Protein 3TIF (pdb70)

InterPro domains:
  IPR003439 ABC transporter-like, ATP-binding domain [PF00005] (21-173)
  IPR003439 ABC transporter-like, ATP-binding domain [PS50893] (2-235)
  IPR003593 AAA+ ATPase domain [SM00382] (30-222)
  IPR015854 ABC transporter, lipoprotein release, LolD-like [PTHR24220] (1-227)
  IPR017871 ABC transporter-like, conserved site [PS00211] (146-160)
  IPR017911 MacB-like, ATP-binding domain [cd03255] (2-223)
  IPR027417 P-loop containing nucleoside triphosphate hydrolase [G3DSA:3.40.50.300] (1-234)
  IPR027417 P-loop containing nucleoside triphosphate hydrolase [SSF52540] (1-228)

Organism: Methanocaldococcus jannaschii (strain ATCC 43067 / DSM 2661 / JAL-1 / JCM 10045 / NBRC 100440) (NCBI:txid243232)

Secondary structure (DSSP, 8-state):
-EEEEEEEEEEEETTEEEEEEEEEEEEE-TT-EEEEE-STTSSHHHHHHHHTTSS--SEEEEEETTEE-TT--HHHHHHHHHHHEEEE-TT----TTS-HHHHHHHHHHT-SSS---HHHHHHHHHHHHHHTT--GGGTT--GGGS-HHHHHHHHHHHHHTT--SEEEEESTTTTS-HHHHHHHHHHHHHHHHHH--EEEEE-S-HHHHTTSSEEEEEETTEEEEEEE--/-EEEEEEEEEEEETTEEEEEEEEEEEEE-TT-EEEEE-STTSSHHHHHHHHTTSS--SEEEEEETTEE-TT--HHHHHHHHHHHEEEE-TT----TTS-HHHHHHHHHHHH--S---HHHHHHHHHHHHHHTT--GGGTT--GGGS-HHHHHHHHHHHHHTT--SEEEEESTTTTS-HHHHHHHHHHHHHHHHHH--EEEEE-S-HHHHTTSSEEEEEETTEEEEEEE-S--

Radius of gyration: 22.77 Å; Cα contacts (8 Å, |Δi|>4): 1014; chains: 2; bounding box: 63×59×58 Å

Solvent-accessible surface area: 21333 Å² total; per-residue (Å²): 40,4,70,0,94,60,0,7,26,34,98,110,34,72,170,70,86,40,103,18,0,75,78,2,86,4,81,2,119,125,22,11,1,0,0,0,20,10,57,19,40,3,9,14,36,20,0,0,45,2,0,1,9,78,43,99,25,82,101,22,51,2,57,0,35,145,62,93,7,24,125,32,83,101,118,85,9,34,104,15,64,76,38,47,17,3,20,3,50,24,57,3,86,20,73,88,149,53,20,0,23,72,0,0,17,56,25,5,99,74,16,142,147,41,114,51,57,22,136,93,48,103,130,56,0,60,68,0,4,158,50,0,65,6,83,127,165,22,5,112,20,74,12,121,80,12,38,8,3,14,30,0,10,0,0,3,0,35,8,3,1,12,83,1,48,0,1,0,0,5,12,1,15,24,1,8,22,88,166,23,6,69,114,0,2,83,19,4,77,101,10,7,95,124,85,39,12,0,0,0,0,0,4,31,67,73,85,7,0,153,30,0,40,27,1,0,30,1,100,105,2,82,48,97,112,87,75,179,57,174,41,0,94,2,107,58,0,10,28,29,106,131,50,61,169,104,90,56,102,19,0,76,72,3,96,9,62,0,107,128,23,14,1,0,0,0,22,10,65,21,42,4,8,12,40,19,0,0,43,2,0,0,2,71,43,75,20,82,105,21,55,2,61,0,52,144,67,78,4,28,96,33,92,114,81,78,9,34,122,16,57,97,56,35,12,2,21,2,52,22,56,2,86,25,66,90,149,46,20,0,14,72,1,0,10,63,28,10,64,110,62,84,232,51,108,25,56,44,140,54,87,110,135,85,1,35,107,10,1,164,63,0,65,6,78,110,143,22,4,82,7,72,12,124,84,15,40,9,3,13,33,0,9,0,0,4,0,32,4,12,9,11,107,0,49,0,2,0,1,5,13,1,17,24,1,7,20,87,158,22,6,76,114,0,2,80,18,5,80,103,15,8,96,122,91,40,17,1,0,0,0,0,4,31,64,65,97,9,0,153,38,1,37,16,2,0,30,0,105,112,2,80,51,94,108,87,56,85,65,106,73,218

B-factor: mean 44.87, std 12.08, range [24.34, 116.87]

Sequence (462 aa):
MVKLKNNVTKTYKMGEEIIYALKNVNLNIKEGEFVSIMGPSGSGKSTMLNIIGCLDKPTEGEVYIDNIKTNDLDDDELTKIRRDKIGFVFQQQFNLIPLLTALENVELPLIFKYRGAMSGEERRKRALECLKMAELEERFANHKPNQLSGGQQQRVAIARALANNPPIILADQPTWALDSKTGEKIMQLLKKLNEEDGKTVVVVTHDINVARFGERIIYLKDGEVEREEKLRMVKLKNVTKTYKMGEEIIYALKNVNLNIKEGEFVSIMGPSGSGKSTMLNIIGCLDKPTEGEVYIDNIKTNDLDDDELTKIRRDKIGFVFQQFNLIPLLTALENVELPLIFKYRGAMSGEERRKRALECLKMAELEERFANHKPNQLSGGQQQRVAIARALANNPPIILADQPTWALDSKTGEKIMQLLKKLNEEDGKTVVVVTHDINVARFGERIIYLKDGEVEREEKLRGF

CATH classification: 3.40.50.300

Foldseek 3Di:
DKWWAQFWAWDDDDNDIATLAGGETDDFDFLFAEEEEEDVSLNPVVVLCCRLLVDPTPDTWIAAPNRTPRPDDPVVSVLCNLAAFQEQDPQLPFDQPQALLRSLLVSLPPSVPDHDDPVRSSVLLVVLLVLLVADPVRRGPGPVRDDSLNSLSSSRSSSPRNVHQEYEYEASCVRDDPVSSVSNLVSVLCCSPVVRHRYYYYHHDVVSRLSGQKYFYGGSNYGPDMGGRD/DKWWAQFWAWDDDDPDIATLAGGATDDFDQLFAEEEEEDDSLNPVVVLCCRLLVDATPDTWMADPNRTRNPDDPVVSVLCNLAAFQEQDPQLPFDQVAALLRSQLPSLVVNDPDDDDPVVSSVLSLVLLVLLVADPVRRRHGLVRDDSLNSLSSSSSSSPNNVHLEYEYEASPPRHDPVSSVSNLVSVLCCSPVVRRYYYYYHNDVVSRLSGQKYFYGGSNYGPDIDGNDDD

Structure (mmCIF, N/CA/C/O backbone):
data_3TIF
#
_entry.id   3TIF
#
_cell.length_a   80.649
_cell.length_b   106.347
_cell.length_c   117.232
_cell.angle_alpha   90.00
_cell.angle_beta   90.00
_cell.angle_gamma   90.00
#
_symmetry.space_group_name_H-M   'C 2 2 21'
#
loop_
_entity.id
_entity.type
_entity.pdbx_description
1 polymer 'Uncharacterized ABC transporter ATP-binding protein MJ0796'
2 non-polymer "ADENOSINE-5'-DIPHOSPHATE"
3 non-polymer 'HYDROGENPHOSPHATE ION'
4 non-polymer 'ISOPROPYL ALCOHOL'
5 non-polymer 'SODIUM ION'
6 water water
#
loop_
_atom_site.group_PDB
_atom_site.id
_atom_site.type_symbol
_atom_site.label_atom_id
_atom_site.label_alt_id
_atom_site.label_comp_id
_atom_site.label_asym_id
_atom_site.label_entity_id
_atom_site.label_seq_id
_atom_site.pdbx_PDB_ins_code
_atom_site.Cartn_x
_atom_site.Cartn_y
_atom_site.Cartn_z
_atom_site.occupancy
_atom_site.B_iso_or_equiv
_atom_site.auth_seq_id
_atom_site.auth_comp_id
_atom_site.auth_asym_id
_atom_site.auth_atom_id
_atom_site.pdbx_PDB_model_num
ATOM 1 N N . MET A 1 1 ? 11.220 -3.006 -22.962 1.00 45.56 1 MET A N 1
ATOM 2 C CA . MET A 1 1 ? 11.839 -2.080 -23.910 1.00 48.42 1 MET A CA 1
ATOM 3 C C . MET A 1 1 ? 13.357 -2.219 -23.902 1.00 43.50 1 MET A C 1
ATOM 4 O O . MET A 1 1 ? 14.000 -2.035 -24.934 1.00 46.74 1 MET A O 1
ATOM 9 N N . VAL A 1 2 ? 13.919 -2.531 -22.735 1.00 37.75 2 VAL A N 1
ATOM 10 C CA . VAL A 1 2 ? 15.358 -2.742 -22.584 1.00 36.27 2 VAL A CA 1
ATOM 11 C C . VAL A 1 2 ? 15.628 -3.943 -21.695 1.00 41.42 2 VAL A C 1
ATOM 12 O O . VAL A 1 2 ? 15.142 -3.996 -20.572 1.00 41.08 2 VAL A O 1
ATOM 16 N N . LYS A 1 3 ? 16.408 -4.902 -22.181 1.00 37.63 3 LYS A N 1
ATOM 17 C CA . LYS A 1 3 ? 16.794 -6.029 -21.334 1.00 39.09 3 LYS A CA 1
ATOM 18 C C . LYS A 1 3 ? 18.283 -6.307 -21.389 1.00 36.20 3 LYS A C 1
ATOM 19 O O . LYS A 1 3 ? 18.857 -6.437 -22.467 1.00 40.76 3 LYS A O 1
ATOM 25 N N . LEU A 1 4 ? 18.899 -6.402 -20.217 1.00 39.39 4 LEU A N 1
ATOM 26 C CA . LEU A 1 4 ? 20.259 -6.898 -20.097 1.00 33.32 4 LEU A CA 1
ATOM 27 C C . LEU A 1 4 ? 20.203 -8.282 -19.458 1.00 45.24 4 LEU A C 1
ATOM 28 O O . LEU A 1 4 ? 19.672 -8.437 -18.365 1.00 40.32 4 LEU A O 1
ATOM 33 N N . LYS A 1 5 ? 20.749 -9.280 -20.144 1.00 43.23 5 LYS A N 1
ATOM 34 C CA . LYS A 1 5 ? 20.690 -10.659 -19.662 1.00 45.56 5 LYS A CA 1
ATOM 35 C C . LYS A 1 5 ? 22.084 -11.194 -19.356 1.00 42.22 5 LYS A C 1
ATOM 36 O O . LYS A 1 5 ? 22.873 -11.445 -20.268 1.00 47.87 5 LYS A O 1
ATOM 42 N N A ASN A 1 6 ? 22.374 -11.373 -18.070 0.05 46.69 6 ASN A N 1
ATOM 43 N N B ASN A 1 6 ? 22.384 -11.348 -18.073 0.95 46.61 6 ASN A N 1
ATOM 44 C CA A ASN A 1 6 ? 23.670 -11.879 -17.635 0.05 47.54 6 ASN A CA 1
ATOM 45 C CA B ASN A 1 6 ? 23.670 -11.871 -17.630 0.95 47.38 6 ASN A CA 1
ATOM 46 C C A ASN A 1 6 ? 24.811 -11.135 -18.318 0.05 50.00 6 ASN A C 1
ATOM 47 C C B ASN A 1 6 ? 24.831 -11.136 -18.294 0.95 50.26 6 ASN A C 1
ATOM 48 O O A ASN A 1 6 ? 25.674 -11.743 -18.950 0.05 48.72 6 ASN A O 1
ATOM 49 O O B ASN A 1 6 ? 25.721 -11.743 -18.893 0.95 48.64 6 ASN A O 1
ATOM 58 N N . VAL A 1 7 ? 24.807 -9.813 -18.185 1.00 48.43 7 VAL A N 1
ATOM 59 C CA . VAL A 1 7 ? 25.783 -8.979 -18.863 1.00 46.02 7 VAL A CA 1
ATOM 60 C C . VAL A 1 7 ? 27.026 -8.782 -18.010 1.00 41.40 7 VAL A C 1
ATOM 61 O O . VAL A 1 7 ? 26.942 -8.431 -16.830 1.00 44.91 7 VAL A O 1
ATOM 65 N N . THR A 1 8 ? 28.181 -9.033 -18.613 1.00 43.31 8 THR A N 1
ATOM 66 C CA . THR A 1 8 ? 29.454 -8.746 -17.971 1.00 43.86 8 THR A CA 1
ATOM 67 C C . THR A 1 8 ? 30.320 -7.937 -18.926 1.00 42.84 8 THR A C 1
ATOM 68 O O . THR A 1 8 ? 30.295 -8.153 -20.138 1.00 42.07 8 THR A O 1
ATOM 72 N N . LYS A 1 9 ? 31.054 -6.981 -18.372 1.00 43.25 9 LYS A N 1
ATOM 73 C CA . LYS A 1 9 ? 31.976 -6.174 -19.153 1.00 46.54 9 LYS A CA 1
ATOM 74 C C . LYS A 1 9 ? 33.310 -6.126 -18.429 1.00 44.95 9 LYS A C 1
ATOM 75 O O . LYS A 1 9 ? 33.418 -5.567 -17.337 1.00 45.57 9 LYS A O 1
ATOM 81 N N . THR A 1 10 ? 34.328 -6.722 -19.036 1.00 46.63 10 THR A N 1
ATOM 82 C CA . THR A 1 10 ? 35.626 -6.810 -18.384 1.00 46.67 10 THR A CA 1
ATOM 83 C C . THR A 1 10 ? 36.693 -6.051 -19.149 1.00 46.46 10 THR A C 1
ATOM 84 O O . THR A 1 10 ? 36.599 -5.853 -20.365 1.00 45.20 10 THR A O 1
ATOM 88 N N . TYR A 1 11 ? 37.702 -5.613 -18.411 1.00 52.58 11 TYR A N 1
ATOM 89 C CA . TYR A 1 11 ? 38.858 -4.972 -18.996 1.00 56.50 11 TYR A CA 1
ATOM 90 C C . TYR A 1 11 ? 40.087 -5.707 -18.507 1.00 57.93 11 TYR A C 1
ATOM 91 O O . TYR A 1 11 ? 40.143 -6.140 -17.357 1.00 60.61 11 TYR A O 1
ATOM 100 N N . LYS A 1 12 ? 41.068 -5.855 -19.386 1.00 65.06 12 LYS A N 1
ATOM 101 C CA . LYS A 1 12 ? 42.319 -6.484 -19.004 1.00 70.10 12 LYS A CA 1
ATOM 102 C C . LYS A 1 12 ? 43.409 -5.423 -18.924 1.00 71.65 12 LYS A C 1
ATOM 103 O O . LYS A 1 12 ? 43.598 -4.649 -19.861 1.00 63.43 12 LYS A O 1
ATOM 109 N N . MET A 1 13 ? 44.099 -5.379 -17.788 1.00 73.88 13 MET A N 1
ATOM 110 C CA . MET A 1 13 ? 45.231 -4.479 -17.595 1.00 75.64 13 MET A CA 1
ATOM 111 C C . MET A 1 13 ? 46.417 -5.238 -17.009 1.00 78.09 13 MET A C 1
ATOM 112 O O . MET A 1 13 ? 46.409 -5.602 -15.832 1.00 76.31 13 MET A O 1
ATOM 117 N N . GLY A 1 14 ? 47.438 -5.472 -17.827 1.00 78.02 14 GLY A N 1
ATOM 118 C CA . GLY A 1 14 ? 48.546 -6.309 -17.406 1.00 87.25 14 GLY A CA 1
ATOM 119 C C . GLY A 1 14 ? 48.055 -7.735 -17.235 1.00 84.14 14 GLY A C 1
ATOM 120 O O . GLY A 1 14 ? 47.581 -8.345 -18.191 1.00 85.35 14 GLY A O 1
ATOM 121 N N . GLU A 1 15 ? 48.161 -8.268 -16.022 1.00 84.10 15 GLU A N 1
ATOM 122 C CA . GLU A 1 15 ? 47.591 -9.578 -15.720 1.00 89.42 15 GLU A CA 1
ATOM 123 C C . GLU A 1 15 ? 46.334 -9.424 -14.869 1.00 83.98 15 GLU A C 1
ATOM 124 O O . GLU A 1 15 ? 45.710 -10.406 -14.467 1.00 81.59 15 GLU A O 1
ATOM 130 N N . GLU A 1 16 ? 45.969 -8.173 -14.610 1.00 79.41 16 GLU A N 1
ATOM 131 C CA . GLU A 1 16 ? 44.802 -7.848 -13.801 1.00 75.95 16 GLU A CA 1
ATOM 132 C C . GLU A 1 16 ? 43.521 -7.859 -14.635 1.00 72.39 16 GLU A C 1
ATOM 133 O O . GLU A 1 16 ? 43.485 -7.333 -15.746 1.00 73.87 16 GLU A O 1
ATOM 139 N N . ILE A 1 17 ? 42.473 -8.473 -14.095 1.00 71.80 17 ILE A N 1
ATOM 140 C CA . ILE A 1 17 ? 41.173 -8.510 -14.763 1.00 68.79 17 ILE A CA 1
ATOM 141 C C . ILE A 1 17 ? 40.159 -7.654 -14.006 1.00 62.80 17 ILE A C 1
ATOM 142 O O . ILE A 1 17 ? 39.906 -7.877 -12.821 1.00 65.22 17 ILE A O 1
ATOM 147 N N . ILE A 1 18 ? 39.584 -6.677 -14.699 1.00 58.82 18 ILE A N 1
ATOM 148 C CA . ILE A 1 18 ? 38.653 -5.735 -14.085 1.00 55.59 18 ILE A CA 1
ATOM 149 C C . ILE A 1 18 ? 37.219 -5.975 -14.559 1.00 54.82 18 ILE A C 1
ATOM 150 O O . ILE A 1 18 ? 36.949 -5.963 -15.760 1.00 51.10 18 ILE A O 1
ATOM 155 N N . TYR A 1 19 ? 36.303 -6.192 -13.617 1.00 53.19 19 TYR A N 1
ATOM 156 C CA . TYR A 1 19 ? 34.895 -6.373 -13.960 1.00 54.72 19 TYR A CA 1
ATOM 157 C C . TYR A 1 19 ? 34.118 -5.077 -13.756 1.00 52.26 19 TYR A C 1
ATOM 158 O O . TYR A 1 19 ? 33.696 -4.771 -12.637 1.00 51.62 19 TYR A O 1
ATOM 167 N N . ALA A 1 20 ? 33.944 -4.317 -14.836 1.00 45.88 20 ALA A N 1
ATOM 168 C CA . ALA A 1 20 ? 33.201 -3.062 -14.780 1.00 46.83 20 ALA A CA 1
ATOM 169 C C . ALA A 1 20 ? 31.730 -3.348 -14.531 1.00 43.71 20 ALA A C 1
ATOM 170 O O . ALA A 1 20 ? 31.048 -2.592 -13.839 1.00 41.41 20 ALA A O 1
ATOM 172 N N . LEU A 1 21 ? 31.248 -4.434 -15.128 1.00 41.28 21 LEU A N 1
ATOM 173 C CA . LEU A 1 21 ? 29.928 -4.971 -14.823 1.00 41.14 21 LEU A CA 1
ATOM 174 C C . LEU A 1 21 ? 30.075 -6.475 -14.655 1.00 41.97 21 LEU A C 1
ATOM 175 O O . LEU A 1 21 ? 30.813 -7.116 -15.396 1.00 44.72 21 LEU A O 1
ATOM 180 N N . LYS A 1 22 ? 29.383 -7.040 -13.676 1.00 48.03 22 LYS A N 1
ATOM 181 C CA . LYS A 1 22 ? 29.508 -8.473 -13.432 1.00 48.76 22 LYS A CA 1
ATOM 182 C C . LYS A 1 22 ? 28.148 -9.151 -13.362 1.00 40.88 22 LYS A C 1
ATOM 183 O O . LYS A 1 22 ? 27.381 -8.922 -12.420 1.00 47.42 22 LYS A O 1
ATOM 189 N N . ASN A 1 23 ? 27.860 -9.966 -14.375 1.00 44.30 23 ASN A N 1
ATOM 190 C CA . ASN A 1 23 ? 26.633 -10.748 -14.453 1.00 50.16 23 ASN A CA 1
ATOM 191 C C . ASN A 1 23 ? 25.394 -9.950 -14.086 1.00 52.99 23 ASN A C 1
ATOM 192 O O . ASN A 1 23 ? 24.627 -10.356 -13.209 1.00 44.64 23 ASN A O 1
ATOM 197 N N . VAL A 1 24 ? 25.190 -8.820 -14.757 1.00 42.99 24 VAL A N 1
ATOM 198 C CA . VAL A 1 24 ? 24.067 -7.967 -14.410 1.00 44.43 24 VAL A CA 1
ATOM 199 C C . VAL A 1 24 ? 22.822 -8.358 -15.176 1.00 44.82 24 VAL A C 1
ATOM 200 O O . VAL A 1 24 ? 22.884 -8.745 -16.349 1.00 47.51 24 VAL A O 1
ATOM 204 N N . ASN A 1 25 ? 21.690 -8.267 -14.493 1.00 40.71 25 ASN A N 1
ATOM 205 C CA . ASN A 1 25 ? 20.402 -8.484 -15.118 1.00 44.20 25 ASN A CA 1
ATOM 206 C C . ASN A 1 25 ? 19.511 -7.286 -14.889 1.00 44.26 25 ASN A C 1
ATOM 207 O O . ASN A 1 25 ? 19.408 -6.772 -13.777 1.00 47.62 25 ASN A O 1
ATOM 212 N N . LEU A 1 26 ? 18.861 -6.838 -15.951 1.00 42.20 26 LEU A N 1
ATOM 213 C CA . LEU A 1 26 ? 18.083 -5.614 -15.872 1.00 43.12 26 LEU A CA 1
ATOM 214 C C . LEU A 1 26 ? 16.948 -5.682 -16.856 1.00 42.46 26 LEU A C 1
ATOM 215 O O . LEU A 1 26 ? 17.121 -6.112 -17.998 1.00 38.73 26 LEU A O 1
ATOM 220 N N . ASN A 1 27 ? 15.778 -5.260 -16.408 1.00 43.96 27 ASN A N 1
ATOM 221 C CA . ASN A 1 27 ? 14.612 -5.249 -17.265 1.00 39.67 27 ASN A CA 1
ATOM 222 C C . ASN A 1 27 ? 13.840 -3.947 -17.136 1.00 43.13 27 ASN A C 1
ATOM 223 O O . ASN A 1 27 ? 13.216 -3.690 -16.109 1.00 40.91 27 ASN A O 1
ATOM 228 N N . ILE A 1 28 ? 13.896 -3.128 -18.185 1.00 41.56 28 ILE A N 1
ATOM 229 C CA . ILE A 1 28 ? 13.230 -1.824 -18.197 1.00 34.99 28 ILE A CA 1
ATOM 230 C C . ILE A 1 28 ? 12.084 -1.838 -19.208 1.00 40.55 28 ILE A C 1
ATOM 231 O O . ILE A 1 28 ? 12.307 -1.994 -20.405 1.00 41.46 28 ILE A O 1
ATOM 236 N N . LYS A 1 29 ? 10.853 -1.671 -18.733 1.00 41.78 29 LYS A N 1
ATOM 237 C CA . LYS A 1 29 ? 9.696 -1.781 -19.621 1.00 44.27 29 LYS A CA 1
ATOM 238 C C . LYS A 1 29 ? 9.483 -0.525 -20.454 1.00 42.69 29 LYS A C 1
ATOM 239 O O . LYS A 1 29 ? 9.994 0.546 -20.130 1.00 38.63 29 LYS A O 1
ATOM 245 N N . GLU A 1 30 ? 8.741 -0.661 -21.547 1.00 41.74 30 GLU A N 1
ATOM 246 C CA . GLU A 1 30 ? 8.402 0.491 -22.368 1.00 43.88 30 GLU A CA 1
ATOM 247 C C . GLU A 1 30 ? 7.653 1.537 -21.534 1.00 49.12 30 GLU A C 1
ATOM 248 O O . GLU A 1 30 ? 6.687 1.217 -20.827 1.00 43.24 30 GLU A O 1
ATOM 254 N N . GLY A 1 31 ? 8.122 2.783 -21.597 1.00 38.40 31 GLY A N 1
ATOM 255 C CA . GLY A 1 31 ? 7.470 3.888 -20.918 1.00 39.33 31 GLY A CA 1
ATOM 256 C C . GLY A 1 31 ? 7.865 4.052 -19.461 1.00 33.60 31 GLY A C 1
ATOM 257 O O . GLY A 1 31 ? 7.358 4.943 -18.777 1.00 38.14 31 GLY A O 1
ATOM 258 N N . GLU A 1 32 ? 8.767 3.199 -18.981 1.00 37.09 32 GLU A N 1
ATOM 259 C CA . GLU A 1 32 ? 9.260 3.323 -17.613 1.00 35.36 32 GLU A CA 1
ATOM 260 C C . GLU A 1 32 ? 10.246 4.482 -17.490 1.00 34.63 32 GLU A C 1
ATOM 261 O O . GLU A 1 32 ? 10.947 4.810 -18.451 1.00 36.49 32 GLU A O 1
ATOM 267 N N . PHE A 1 33 ? 10.266 5.101 -16.312 1.00 33.50 33 PHE A N 1
ATOM 268 C CA . PHE A 1 33 ? 11.277 6.099 -15.946 1.00 39.01 33 PHE A CA 1
ATOM 269 C C . PHE A 1 33 ? 12.131 5.476 -14.846 1.00 36.00 33 PHE A C 1
ATOM 270 O O . PHE A 1 33 ? 11.648 5.208 -13.738 1.00 38.12 33 PHE A O 1
ATOM 278 N N . VAL A 1 34 ? 13.393 5.203 -15.154 1.00 31.84 34 VAL A N 1
ATOM 279 C CA . VAL A 1 34 ? 14.253 4.540 -14.192 1.00 29.43 34 VAL A CA 1
ATOM 280 C C . VAL A 1 34 ? 15.501 5.368 -13.940 1.00 36.48 34 VAL A C 1
ATOM 281 O O . VAL A 1 34 ? 16.087 5.928 -14.887 1.00 31.96 34 VAL A O 1
ATOM 285 N N . SER A 1 35 ? 15.895 5.452 -12.671 1.00 29.55 35 SER A N 1
ATOM 286 C CA . SER A 1 35 ? 17.119 6.154 -12.295 1.00 32.31 35 SER A CA 1
ATOM 287 C C . SER A 1 35 ? 18.163 5.135 -11.857 1.00 34.23 35 SER A C 1
ATOM 288 O O . SER A 1 35 ? 17.822 4.095 -11.291 1.00 34.88 35 SER A O 1
ATOM 291 N N . ILE A 1 36 ? 19.433 5.441 -12.102 1.00 30.15 36 ILE A N 1
ATOM 292 C CA . ILE A 1 36 ? 20.529 4.549 -11.731 1.00 33.57 36 ILE A CA 1
ATOM 293 C C . ILE A 1 36 ? 21.516 5.313 -10.877 1.00 35.57 36 ILE A C 1
ATOM 294 O O . ILE A 1 36 ? 22.002 6.366 -11.288 1.00 32.25 36 ILE A O 1
ATOM 299 N N . MET A 1 37 ? 21.802 4.781 -9.691 1.00 29.51 37 MET A N 1
ATOM 300 C CA . MET A 1 37 ? 22.711 5.418 -8.740 1.00 32.71 37 MET A CA 1
ATOM 301 C C . MET A 1 37 ? 23.799 4.445 -8.305 1.00 32.48 37 MET A C 1
ATOM 302 O O . MET A 1 37 ? 23.737 3.245 -8.598 1.00 36.17 37 MET A O 1
ATOM 307 N N . GLY A 1 38 ? 24.805 4.971 -7.618 1.00 34.61 38 GLY A N 1
ATOM 308 C CA . GLY A 1 38 ? 25.879 4.152 -7.083 1.00 37.29 38 GLY A CA 1
ATOM 309 C C . GLY A 1 38 ? 27.171 4.944 -7.032 1.00 39.21 38 GLY A C 1
ATOM 310 O O . GLY A 1 38 ? 27.301 5.964 -7.710 1.00 33.82 38 GLY A O 1
ATOM 311 N N . PRO A 1 39 ? 28.138 4.478 -6.227 1.00 38.11 39 PRO A N 1
ATOM 312 C CA . PRO A 1 39 ? 29.422 5.168 -6.045 1.00 39.19 39 PRO A CA 1
ATOM 313 C C . PRO A 1 39 ? 30.134 5.434 -7.365 1.00 36.03 39 PRO A C 1
ATOM 314 O O . PRO A 1 39 ? 29.919 4.711 -8.339 1.00 36.56 39 PRO A O 1
ATOM 318 N N . SER A 1 40 ? 30.975 6.464 -7.392 1.00 38.58 40 SER A N 1
ATOM 319 C CA . SER A 1 40 ? 31.833 6.695 -8.541 1.00 37.98 40 SER A CA 1
ATOM 320 C C . SER A 1 40 ? 32.609 5.418 -8.793 1.00 40.24 40 SER A C 1
ATOM 321 O O . SER A 1 40 ? 33.245 4.880 -7.883 1.00 44.20 40 SER A O 1
ATOM 324 N N . GLY A 1 41 ? 32.530 4.916 -10.021 1.00 37.78 41 GLY A N 1
ATOM 325 C CA . GLY A 1 41 ? 33.282 3.737 -10.419 1.00 42.71 41 GLY A CA 1
ATOM 326 C C . GLY A 1 41 ? 32.517 2.426 -10.323 1.00 43.78 41 GLY A C 1
ATOM 327 O O . GLY A 1 41 ? 33.075 1.361 -10.599 1.00 43.74 41 GLY A O 1
ATOM 328 N N . SER A 1 42 ? 31.242 2.496 -9.948 1.00 38.90 42 SER A N 1
ATOM 329 C CA . SER A 1 42 ? 30.436 1.283 -9.740 1.00 38.16 42 SER A CA 1
ATOM 330 C C . SER A 1 42 ? 29.931 0.610 -11.030 1.00 40.86 42 SER A C 1
ATOM 331 O O . SER A 1 42 ? 29.428 -0.515 -10.993 1.00 38.38 42 SER A O 1
ATOM 334 N N . GLY A 1 43 ? 30.061 1.292 -12.166 1.00 38.22 43 GLY A N 1
ATOM 335 C CA . GLY A 1 43 ? 29.683 0.714 -13.445 1.00 36.25 43 GLY A CA 1
ATOM 336 C C . GLY A 1 43 ? 28.479 1.365 -14.111 1.00 37.29 43 GLY A C 1
ATOM 337 O O . GLY A 1 43 ? 27.913 0.811 -15.054 1.00 33.24 43 GLY A O 1
ATOM 338 N N . LYS A 1 44 ? 28.084 2.542 -13.637 1.00 35.01 44 LYS A N 1
ATOM 339 C CA . LYS A 1 44 ? 26.870 3.181 -14.152 1.00 36.00 44 LYS A CA 1
ATOM 340 C C . LYS A 1 44 ? 26.982 3.584 -15.615 1.00 34.55 44 LYS A C 1
ATOM 341 O O . LYS A 1 44 ? 26.075 3.319 -16.409 1.00 30.46 44 LYS A O 1
ATOM 347 N N . SER A 1 45 ? 28.083 4.240 -15.982 1.00 32.12 45 SER A N 1
ATOM 348 C CA . SER A 1 45 ? 28.270 4.626 -17.376 1.00 31.16 45 SER A CA 1
ATOM 349 C C . SER A 1 45 ? 28.460 3.426 -18.275 1.00 32.47 45 SER A C 1
ATOM 350 O O . SER A 1 45 ? 27.988 3.415 -19.404 1.00 32.20 45 SER A O 1
ATOM 353 N N . THR A 1 46 ? 29.170 2.419 -17.784 1.00 34.83 46 THR A N 1
ATOM 354 C CA . THR A 1 46 ? 29.342 1.207 -18.571 1.00 32.86 46 THR A CA 1
ATOM 355 C C . THR A 1 46 ? 27.962 0.650 -18.917 1.00 35.46 46 THR A C 1
ATOM 356 O O . THR A 1 46 ? 27.685 0.299 -20.061 1.00 34.10 46 THR A O 1
ATOM 360 N N . MET A 1 47 ? 27.087 0.589 -17.914 1.00 36.07 47 MET A N 1
ATOM 361 C CA . MET A 1 47 ? 25.747 0.059 -18.111 1.00 37.85 47 MET A CA 1
ATOM 362 C C . MET A 1 47 ? 24.972 0.880 -19.121 1.00 34.06 47 MET A C 1
ATOM 363 O O . MET A 1 47 ? 24.360 0.341 -20.032 1.00 33.09 47 MET A O 1
ATOM 368 N N . LEU A 1 48 ? 25.007 2.198 -18.971 1.00 31.89 48 LEU A N 1
ATOM 369 C CA . LEU A 1 48 ? 24.290 3.067 -19.902 1.00 32.35 48 LEU A CA 1
ATOM 370 C C . LEU A 1 48 ? 24.841 2.941 -21.333 1.00 30.53 48 LEU A C 1
ATOM 371 O O . LEU A 1 48 ? 24.079 2.942 -22.301 1.00 32.99 48 LEU A O 1
ATOM 376 N N . ASN A 1 49 ? 26.167 2.842 -21.457 1.00 34.06 49 ASN A N 1
ATOM 377 C CA . ASN A 1 49 ? 26.824 2.699 -22.759 1.00 33.43 49 ASN A CA 1
ATOM 378 C C . ASN A 1 49 ? 26.418 1.423 -23.464 1.00 37.81 49 ASN A C 1
ATOM 379 O O . ASN A 1 49 ? 26.222 1.405 -24.682 1.00 35.34 49 ASN A O 1
ATOM 384 N N . ILE A 1 50 ? 26.299 0.356 -22.681 1.00 35.85 50 ILE A N 1
ATOM 385 C CA . ILE A 1 50 ? 25.850 -0.922 -23.207 1.00 34.92 50 ILE A CA 1
ATOM 386 C C . ILE A 1 50 ? 24.395 -0.842 -23.675 1.00 35.86 50 ILE A C 1
ATOM 387 O O . ILE A 1 50 ? 24.074 -1.263 -24.781 1.00 38.32 50 ILE A O 1
ATOM 392 N N . ILE A 1 51 ? 23.514 -0.297 -22.837 1.00 38.01 51 ILE A N 1
ATOM 393 C CA . ILE A 1 51 ? 22.131 -0.041 -23.256 1.00 32.39 51 ILE A CA 1
ATOM 394 C C . ILE A 1 51 ? 22.077 0.840 -24.508 1.00 37.57 51 ILE A C 1
ATOM 395 O O . ILE A 1 51 ? 21.256 0.627 -25.413 1.00 35.53 51 ILE A O 1
ATOM 400 N N . GLY A 1 52 ? 22.956 1.834 -24.553 1.00 33.38 52 GLY A N 1
ATOM 401 C CA . GLY A 1 52 ? 22.990 2.770 -25.660 1.00 31.01 52 GLY A CA 1
ATOM 402 C C . GLY A 1 52 ? 23.693 2.246 -26.903 1.00 37.90 52 GLY A C 1
ATOM 403 O O . GLY A 1 52 ? 23.835 2.974 -27.889 1.00 38.91 52 GLY A O 1
ATOM 404 N N . CYS A 1 53 ? 24.118 0.987 -26.861 1.00 35.48 53 CYS A N 1
ATOM 405 C CA . CYS A 1 53 ? 24.816 0.360 -27.992 1.00 34.95 53 CYS A CA 1
ATOM 406 C C . CYS A 1 53 ? 26.084 1.092 -28.412 1.00 41.52 53 CYS A C 1
ATOM 407 O O . CYS A 1 53 ? 26.450 1.085 -29.595 1.00 42.22 53 CYS A O 1
ATOM 410 N N . LEU A 1 54 ? 26.760 1.697 -27.438 1.00 37.69 54 LEU A N 1
ATOM 411 C CA . LEU A 1 54 ? 28.018 2.400 -27.676 1.00 38.74 54 LEU A CA 1
ATOM 412 C C . LEU A 1 54 ? 29.189 1.524 -27.262 1.00 41.98 54 LEU A C 1
ATOM 413 O O . LEU A 1 54 ? 30.340 1.791 -27.598 1.00 43.45 54 LEU A O 1
ATOM 418 N N . ASP A 1 55 ? 28.882 0.484 -26.498 1.00 39.31 55 ASP A N 1
ATOM 419 C CA . ASP A 1 55 ? 29.862 -0.503 -26.096 1.00 43.79 55 ASP A CA 1
ATOM 420 C C . ASP A 1 55 ? 29.158 -1.843 -26.139 1.00 43.50 55 ASP A C 1
ATOM 421 O O . ASP A 1 55 ? 27.932 -1.915 -26.003 1.00 42.76 55 ASP A O 1
ATOM 426 N N . LYS A 1 56 ? 29.928 -2.902 -26.344 1.00 51.64 56 LYS A N 1
ATOM 427 C CA . LYS A 1 56 ? 29.375 -4.245 -26.341 1.00 46.87 56 LYS A CA 1
ATOM 428 C C . LYS A 1 56 ? 29.772 -4.955 -25.055 1.00 48.61 56 LYS A C 1
ATOM 429 O O . LYS A 1 56 ? 30.865 -4.742 -24.534 1.00 46.27 56 LYS A O 1
ATOM 435 N N . PRO A 1 57 ? 28.880 -5.806 -24.531 1.00 49.55 57 PRO A N 1
ATOM 436 C CA . PRO A 1 57 ? 29.249 -6.556 -23.328 1.00 43.99 57 PRO A CA 1
ATOM 437 C C . PRO A 1 57 ? 30.333 -7.576 -23.665 1.00 44.78 57 PRO A C 1
ATOM 438 O O . PRO A 1 57 ? 30.510 -7.909 -24.836 1.00 47.48 57 PRO A O 1
ATOM 442 N N . THR A 1 58 ? 31.060 -8.046 -22.659 1.00 46.31 58 THR A N 1
ATOM 443 C CA . THR A 1 58 ? 32.062 -9.077 -22.880 1.00 54.46 58 THR A CA 1
ATOM 444 C C . THR A 1 58 ? 31.351 -10.420 -22.917 1.00 54.65 58 THR A C 1
ATOM 445 O O . THR A 1 58 ? 31.700 -11.307 -23.697 1.00 54.94 58 THR A O 1
ATOM 449 N N . GLU A 1 59 ? 30.333 -10.542 -22.070 1.00 51.29 59 GLU A N 1
ATOM 450 C CA . GLU A 1 59 ? 29.488 -11.725 -22.014 1.00 50.87 59 GLU A CA 1
ATOM 451 C C . GLU A 1 59 ? 28.052 -11.266 -21.750 1.00 51.84 59 GLU A C 1
ATOM 452 O O . GLU A 1 59 ? 27.836 -10.258 -21.071 1.00 51.16 59 GLU A O 1
ATOM 458 N N . GLY A 1 60 ? 27.075 -11.978 -22.306 1.00 56.86 60 GLY A N 1
ATOM 459 C CA . GLY A 1 60 ? 25.673 -11.647 -22.093 1.00 50.31 60 GLY A CA 1
ATOM 460 C C . GLY A 1 60 ? 24.933 -11.132 -23.316 1.00 48.32 60 GLY A C 1
ATOM 461 O O . GLY A 1 60 ? 25.510 -10.987 -24.389 1.00 49.65 60 GLY A O 1
ATOM 462 N N . GLU A 1 61 ? 23.642 -10.850 -23.152 1.00 45.05 61 GLU A N 1
ATOM 463 C CA . GLU A 1 61 ? 22.808 -10.398 -24.259 1.00 44.62 61 GLU A CA 1
ATOM 464 C C . GLU A 1 61 ? 22.108 -9.076 -23.946 1.00 43.32 61 GLU A C 1
ATOM 465 O O . GLU A 1 61 ? 21.807 -8.776 -22.787 1.00 43.33 61 GLU A O 1
ATOM 471 N N . VAL A 1 62 ? 21.854 -8.300 -24.995 1.00 43.83 62 VAL A N 1
ATOM 472 C CA . VAL A 1 62 ? 21.219 -6.996 -24.879 1.00 42.07 62 VAL A CA 1
ATOM 473 C C . VAL A 1 62 ? 20.069 -6.922 -25.865 1.00 37.00 62 VAL A C 1
ATOM 474 O O . VAL A 1 62 ? 20.232 -7.229 -27.048 1.00 43.88 62 VAL A O 1
ATOM 478 N N . TYR A 1 63 ? 18.900 -6.524 -25.384 1.00 35.51 63 TYR A N 1
ATOM 479 C CA . TYR A 1 63 ? 17.746 -6.363 -26.250 1.00 39.32 63 TYR A CA 1
ATOM 480 C C . TYR A 1 63 ? 17.218 -4.951 -26.140 1.00 40.32 63 TYR A C 1
ATOM 481 O O . TYR A 1 63 ? 16.914 -4.488 -25.050 1.00 36.97 63 TYR A O 1
ATOM 490 N N . ILE A 1 64 ? 17.113 -4.286 -27.282 1.00 43.05 64 ILE A N 1
ATOM 491 C CA . ILE A 1 64 ? 16.569 -2.941 -27.357 1.00 37.47 64 ILE A CA 1
ATOM 492 C C . ILE A 1 64 ? 15.323 -2.925 -28.236 1.00 41.10 64 ILE A C 1
ATOM 493 O O . ILE A 1 64 ? 15.380 -3.266 -29.428 1.00 40.45 64 ILE A O 1
ATOM 498 N N . ASP A 1 65 ? 14.198 -2.536 -27.646 1.00 38.93 65 ASP A N 1
ATOM 499 C CA . ASP A 1 65 ? 12.935 -2.483 -28.364 1.00 43.56 65 ASP A CA 1
ATOM 500 C C . ASP A 1 65 ? 12.702 -3.814 -29.086 1.00 49.28 65 ASP A C 1
ATOM 501 O O . ASP A 1 65 ? 12.337 -3.842 -30.267 1.00 48.33 65 ASP A O 1
ATOM 506 N N . ASN A 1 66 ? 12.948 -4.904 -28.363 1.00 43.04 66 ASN A N 1
ATOM 507 C CA . ASN A 1 66 ? 12.710 -6.264 -28.849 1.00 53.13 66 ASN A CA 1
ATOM 508 C C . ASN A 1 66 ? 13.709 -6.727 -29.916 1.00 54.79 66 ASN A C 1
ATOM 509 O O . ASN A 1 66 ? 13.468 -7.710 -30.614 1.00 48.36 66 ASN A O 1
ATOM 514 N N . ILE A 1 67 ? 14.831 -6.023 -30.025 1.00 51.73 67 ILE A N 1
ATOM 515 C CA . ILE A 1 67 ? 15.875 -6.361 -30.991 1.00 46.31 67 ILE A CA 1
ATOM 516 C C . ILE A 1 67 ? 17.157 -6.781 -30.285 1.00 45.30 67 ILE A C 1
ATOM 517 O O . ILE A 1 67 ? 17.697 -6.028 -29.483 1.00 42.88 67 ILE A O 1
ATOM 522 N N . LYS A 1 68 ? 17.656 -7.977 -30.583 1.00 46.20 68 LYS A N 1
ATOM 523 C CA . LYS A 1 68 ? 18.912 -8.434 -29.990 1.00 44.80 68 LYS A CA 1
ATOM 524 C C . LYS A 1 68 ? 20.072 -7.715 -30.670 1.00 48.68 68 LYS A C 1
ATOM 525 O O . LYS A 1 68 ? 20.253 -7.855 -31.874 1.00 52.30 68 LYS A O 1
ATOM 531 N N . THR A 1 69 ? 20.858 -6.950 -29.914 1.00 42.07 69 THR A N 1
ATOM 532 C CA . THR A 1 69 ? 21.878 -6.096 -30.527 1.00 50.19 69 THR A CA 1
ATOM 533 C C . THR A 1 69 ? 23.280 -6.688 -30.548 1.00 50.71 69 THR A C 1
ATOM 534 O O . THR A 1 69 ? 24.130 -6.231 -31.306 1.00 59.84 69 THR A O 1
ATOM 538 N N . ASN A 1 70 ? 23.521 -7.694 -29.723 1.00 53.48 70 ASN A N 1
ATOM 539 C CA . ASN A 1 70 ? 24.842 -8.304 -29.641 1.00 61.39 70 ASN A CA 1
ATOM 540 C C . ASN A 1 70 ? 25.532 -8.469 -30.989 1.00 70.12 70 ASN A C 1
ATOM 541 O O . ASN A 1 70 ? 26.516 -7.790 -31.291 1.00 77.24 70 ASN A O 1
ATOM 546 N N . ASP A 1 71 ? 24.995 -9.380 -31.794 1.00 71.47 71 ASP A N 1
ATOM 547 C CA . ASP A 1 71 ? 25.644 -9.825 -33.023 1.00 71.62 71 ASP A CA 1
ATOM 548 C C . ASP A 1 71 ? 25.317 -8.964 -34.237 1.00 75.49 71 ASP A C 1
ATOM 549 O O . ASP A 1 71 ? 25.314 -9.452 -35.368 1.00 73.21 71 ASP A O 1
ATOM 554 N N . LEU A 1 72 ? 25.048 -7.684 -34.009 1.00 69.93 72 LEU A N 1
ATOM 555 C CA . LEU A 1 72 ? 24.774 -6.769 -35.108 1.00 69.47 72 LEU A CA 1
ATOM 556 C C . LEU A 1 72 ? 26.055 -6.091 -35.579 1.00 66.42 72 LEU A C 1
ATOM 557 O O . LEU A 1 72 ? 26.950 -5.799 -34.784 1.00 61.69 72 LEU A O 1
ATOM 562 N N . ASP A 1 73 ? 26.146 -5.855 -36.882 1.00 73.59 73 ASP A N 1
ATOM 563 C CA . ASP A 1 73 ? 27.305 -5.178 -37.449 1.00 76.75 73 ASP A CA 1
ATOM 564 C C . ASP A 1 73 ? 27.135 -3.669 -37.334 1.00 70.78 73 ASP A C 1
ATOM 565 O O . ASP A 1 73 ? 26.014 -3.160 -37.306 1.00 67.46 73 ASP A O 1
ATOM 570 N N . ASP A 1 74 ? 28.256 -2.961 -37.275 1.00 69.82 74 ASP A N 1
ATOM 571 C CA . ASP A 1 74 ? 28.251 -1.532 -36.990 1.00 71.73 74 ASP A CA 1
ATOM 572 C C . ASP A 1 74 ? 27.239 -0.711 -37.788 1.00 67.88 74 ASP A C 1
ATOM 573 O O . ASP A 1 74 ? 26.742 0.300 -37.297 1.00 67.38 74 ASP A O 1
ATOM 578 N N . ASP A 1 75 ? 26.936 -1.142 -39.009 1.00 73.47 75 ASP A N 1
ATOM 579 C CA . ASP A 1 75 ? 25.930 -0.467 -39.825 1.00 70.72 75 ASP A CA 1
ATOM 580 C C . ASP A 1 75 ? 24.546 -0.585 -39.198 1.00 66.31 75 ASP A C 1
ATOM 581 O O . ASP A 1 75 ? 23.805 0.397 -39.115 1.00 56.85 75 ASP A O 1
ATOM 586 N N . GLU A 1 76 ? 24.200 -1.793 -38.764 1.00 62.86 76 GLU A N 1
ATOM 587 C CA . GLU A 1 76 ? 22.910 -2.035 -38.130 1.00 60.59 76 GLU A CA 1
ATOM 588 C C . GLU A 1 76 ? 22.853 -1.353 -36.763 1.00 50.80 76 GLU A C 1
ATOM 589 O O . GLU A 1 76 ? 21.839 -0.763 -36.400 1.00 52.11 76 GLU A O 1
ATOM 595 N N . LEU A 1 77 ? 23.952 -1.432 -36.021 1.00 49.89 77 LEU A N 1
ATOM 596 C CA . LEU A 1 77 ? 24.056 -0.787 -34.716 1.00 54.61 77 LEU A CA 1
ATOM 597 C C . LEU A 1 77 ? 23.918 0.726 -34.812 1.00 52.13 77 LEU A C 1
ATOM 598 O O . LEU A 1 77 ? 23.217 1.341 -34.014 1.00 44.46 77 LEU A O 1
ATOM 603 N N . THR A 1 78 ? 24.591 1.329 -35.784 1.00 46.94 78 THR A N 1
ATOM 604 C CA . THR A 1 78 ? 24.478 2.765 -35.979 1.00 48.50 78 THR A CA 1
ATOM 605 C C . THR A 1 78 ? 23.017 3.123 -36.217 1.00 45.91 78 THR A C 1
ATOM 606 O O . THR A 1 78 ? 22.498 4.087 -35.651 1.00 40.18 78 THR A O 1
ATOM 610 N N . LYS A 1 79 ? 22.349 2.321 -37.041 1.00 40.41 79 LYS A N 1
ATOM 611 C CA . LYS A 1 79 ? 20.944 2.546 -37.357 1.00 41.90 79 LYS A CA 1
ATOM 612 C C . LYS A 1 79 ? 20.056 2.438 -36.115 1.00 40.77 79 LYS A C 1
ATOM 613 O O . LYS A 1 79 ? 19.186 3.281 -35.880 1.00 42.41 79 LYS A O 1
ATOM 619 N N . ILE A 1 80 ? 20.273 1.396 -35.323 1.00 42.41 80 ILE A N 1
ATOM 620 C CA . ILE A 1 80 ? 19.468 1.205 -34.125 1.00 44.86 80 ILE A CA 1
ATOM 621 C C . ILE A 1 80 ? 19.653 2.361 -33.148 1.00 37.80 80 ILE A C 1
ATOM 622 O O . ILE A 1 80 ? 18.677 2.893 -32.621 1.00 38.96 80 ILE A O 1
ATOM 627 N N . ARG A 1 81 ? 20.900 2.766 -32.925 1.00 39.02 81 ARG A N 1
ATOM 628 C CA . ARG A 1 81 ? 21.161 3.923 -32.070 1.00 40.15 81 ARG A CA 1
ATOM 629 C C . ARG A 1 81 ? 20.429 5.161 -32.574 1.00 42.18 81 ARG A C 1
ATOM 630 O O . ARG A 1 81 ? 19.767 5.864 -31.808 1.00 40.24 81 ARG A O 1
ATOM 638 N N . ARG A 1 82 ? 20.555 5.444 -33.865 1.00 36.52 82 ARG A N 1
ATOM 639 C CA . ARG A 1 82 ? 19.930 6.641 -34.406 1.00 35.86 82 ARG A CA 1
ATOM 640 C C . ARG A 1 82 ? 18.407 6.570 -34.321 1.00 39.80 82 ARG A C 1
ATOM 641 O O . ARG A 1 82 ? 17.748 7.559 -33.998 1.00 44.30 82 ARG A O 1
ATOM 649 N N . ASP A 1 83 ? 17.846 5.401 -34.602 1.00 41.06 83 ASP A N 1
ATOM 650 C CA . ASP A 1 83 ? 16.395 5.260 -34.584 1.00 41.83 83 ASP A CA 1
ATOM 651 C C . ASP A 1 83 ? 15.831 5.264 -33.172 1.00 39.94 83 ASP A C 1
ATOM 652 O O . ASP A 1 83 ? 14.831 5.933 -32.893 1.00 43.73 83 ASP A O 1
ATOM 657 N N . LYS A 1 84 ? 16.475 4.510 -32.288 1.00 35.77 84 LYS A N 1
ATOM 658 C CA . LYS A 1 84 ? 15.861 4.137 -31.011 1.00 34.78 84 LYS A CA 1
ATOM 659 C C . LYS A 1 84 ? 16.308 4.986 -29.825 1.00 36.23 84 LYS A C 1
ATOM 660 O O . LYS A 1 84 ? 15.562 5.127 -28.862 1.00 33.55 84 LYS A O 1
ATOM 666 N N . ILE A 1 85 ? 17.519 5.539 -29.890 1.00 35.13 85 ILE A N 1
ATOM 667 C CA . ILE A 1 85 ? 18.150 6.101 -28.683 1.00 26.50 85 ILE A CA 1
ATOM 668 C C . ILE A 1 85 ? 18.544 7.567 -28.793 1.00 29.61 85 ILE A C 1
ATOM 669 O O . ILE A 1 85 ? 19.135 7.982 -29.790 1.00 31.55 85 ILE A O 1
ATOM 674 N N . GLY A 1 86 ? 18.206 8.345 -27.768 1.00 30.16 86 GLY A N 1
ATOM 675 C CA . GLY A 1 86 ? 18.717 9.698 -27.630 1.00 27.59 86 GLY A CA 1
ATOM 676 C C . GLY A 1 86 ? 19.630 9.678 -26.412 1.00 28.84 86 GLY A C 1
ATOM 677 O O . GLY A 1 86 ? 19.167 9.421 -25.307 1.00 31.93 86 GLY A O 1
ATOM 678 N N . PHE A 1 87 ? 20.925 9.917 -26.620 1.00 29.45 87 PHE A N 1
ATOM 679 C CA . PHE A 1 87 ? 21.922 9.726 -25.564 1.00 27.70 87 PHE A CA 1
ATOM 680 C C . PHE A 1 87 ? 22.528 11.058 -25.110 1.00 29.33 87 PHE A C 1
ATOM 681 O O . PHE A 1 87 ? 23.045 11.823 -25.942 1.00 29.90 87 PHE A O 1
ATOM 689 N N . VAL A 1 88 ? 22.464 11.329 -23.801 1.00 28.12 88 VAL A N 1
ATOM 690 C CA . VAL A 1 88 ? 23.063 12.539 -23.241 1.00 30.34 88 VAL A CA 1
ATOM 691 C C . VAL A 1 88 ? 24.357 12.155 -22.556 1.00 30.53 88 VAL A C 1
ATOM 692 O O . VAL A 1 88 ? 24.345 11.498 -21.514 1.00 28.27 88 VAL A O 1
ATOM 696 N N . PHE A 1 89 ? 25.478 12.557 -23.151 1.00 28.22 89 PHE A N 1
ATOM 697 C CA . PHE A 1 89 ? 26.784 12.153 -22.670 1.00 25.74 89 PHE A CA 1
ATOM 698 C C . PHE A 1 89 ? 27.180 12.936 -21.427 1.00 27.76 89 PHE A C 1
ATOM 699 O O . PHE A 1 89 ? 26.873 14.128 -21.308 1.00 29.46 89 PHE A O 1
ATOM 707 N N A GLN A 1 90 ? 27.884 12.263 -20.520 0.67 29.85 90 GLN A N 1
ATOM 708 N N B GLN A 1 90 ? 27.877 12.265 -20.516 0.33 29.92 90 GLN A N 1
ATOM 709 C CA A GLN A 1 90 ? 28.322 12.865 -19.262 0.67 31.89 90 GLN A CA 1
ATOM 710 C CA B GLN A 1 90 ? 28.299 12.883 -19.263 0.33 31.85 90 GLN A CA 1
ATOM 711 C C A GLN A 1 90 ? 29.179 14.103 -19.510 0.67 32.27 90 GLN A C 1
ATOM 712 C C B GLN A 1 90 ? 29.153 14.118 -19.527 0.33 32.27 90 GLN A C 1
ATOM 713 O O A GLN A 1 90 ? 29.081 15.093 -18.795 0.67 33.54 90 GLN A O 1
ATOM 714 O O B GLN A 1 90 ? 29.030 15.122 -18.834 0.33 33.42 90 GLN A O 1
ATOM 725 N N . GLN A 1 91 ? 30.019 14.047 -20.533 1.00 31.51 91 GLN A N 1
ATOM 726 C CA . GLN A 1 91 ? 30.815 15.217 -20.898 1.00 35.36 91 GLN A CA 1
ATOM 727 C C . GLN A 1 91 ? 30.494 15.777 -22.287 1.00 35.27 91 GLN A C 1
ATOM 728 O O . GLN A 1 91 ? 31.325 16.411 -22.944 1.00 34.73 91 GLN A O 1
ATOM 734 N N . PHE A 1 92 ? 29.243 15.556 -22.681 1.00 32.75 92 PHE A N 1
ATOM 735 C CA . PHE A 1 92 ? 28.579 16.296 -23.760 1.00 32.77 92 PHE A CA 1
ATOM 736 C C . PHE A 1 92 ? 28.967 15.843 -25.155 1.00 36.30 92 PHE A C 1
ATOM 737 O O . PHE A 1 92 ? 28.099 15.629 -26.002 1.00 37.35 92 PHE A O 1
ATOM 745 N N . ASN A 1 93 ? 30.270 15.713 -25.392 1.00 35.36 93 ASN A N 1
ATOM 746 C CA . ASN A 1 93 ? 30.777 15.233 -26.673 1.00 35.35 93 ASN A CA 1
ATOM 747 C C . ASN A 1 93 ? 30.180 15.972 -27.863 1.00 44.03 93 ASN A C 1
ATOM 748 O O . ASN A 1 93 ? 29.707 15.342 -28.816 1.00 38.61 93 ASN A O 1
ATOM 753 N N . LEU A 1 94 ? 30.208 17.300 -27.797 1.00 31.91 94 LEU A N 1
ATOM 754 C CA . LEU A 1 94 ? 29.780 18.140 -28.910 1.00 33.71 94 LEU A CA 1
ATOM 755 C C . LEU A 1 94 ? 30.888 18.230 -29.961 1.00 39.18 94 LEU A C 1
ATOM 756 O O . LEU A 1 94 ? 32.056 18.001 -29.662 1.00 41.81 94 LEU A O 1
ATOM 761 N N . ILE A 1 95 ? 30.505 18.567 -31.189 1.00 37.34 95 ILE A N 1
ATOM 762 C CA . ILE A 1 95 ? 31.466 18.792 -32.267 1.00 40.60 95 ILE A CA 1
ATOM 763 C C . ILE A 1 95 ? 31.973 20.221 -32.180 1.00 35.62 95 ILE A C 1
ATOM 764 O O . ILE A 1 95 ? 31.204 21.168 -32.310 1.00 38.49 95 ILE A O 1
ATOM 769 N N . PRO A 1 96 ? 33.278 20.386 -31.925 1.00 39.49 96 PRO A N 1
ATOM 770 C CA . PRO A 1 96 ? 33.829 21.707 -31.608 1.00 46.29 96 PRO A CA 1
ATOM 771 C C . PRO A 1 96 ? 33.618 22.751 -32.701 1.00 48.43 96 PRO A C 1
ATOM 772 O O . PRO A 1 96 ? 33.383 23.918 -32.383 1.00 46.58 96 PRO A O 1
ATOM 776 N N . LEU A 1 97 ? 33.691 22.344 -33.965 1.00 42.32 97 LEU A N 1
ATOM 777 C CA . LEU A 1 97 ? 33.601 23.308 -35.062 1.00 51.28 97 LEU A CA 1
ATOM 778 C C . LEU A 1 97 ? 32.181 23.543 -35.602 1.00 51.84 97 LEU A C 1
ATOM 779 O O . LEU A 1 97 ? 31.993 24.301 -36.558 1.00 47.95 97 LEU A O 1
ATOM 784 N N . LEU A 1 98 ? 31.185 22.901 -34.991 1.00 40.56 98 LEU A N 1
ATOM 785 C CA . LEU A 1 98 ? 29.790 23.176 -35.323 1.00 40.00 98 LEU A CA 1
ATOM 786 C C . LEU A 1 98 ? 29.151 24.023 -34.226 1.00 40.34 98 LEU A C 1
ATOM 787 O O . LEU A 1 98 ? 29.472 23.866 -33.052 1.00 40.74 98 LEU A O 1
ATOM 792 N N . THR A 1 99 ? 28.253 24.924 -34.605 1.00 36.53 99 THR A N 1
ATOM 793 C CA . THR A 1 99 ? 27.514 25.710 -33.632 1.00 37.44 99 THR A CA 1
ATOM 794 C C . THR A 1 99 ? 26.597 24.799 -32.817 1.00 34.20 99 THR A C 1
ATOM 795 O O . THR A 1 99 ? 26.382 23.650 -33.181 1.00 34.16 99 THR A O 1
ATOM 799 N N . ALA A 1 100 ? 26.047 25.338 -31.733 1.00 37.94 100 ALA A N 1
ATOM 800 C CA . ALA A 1 100 ? 25.040 24.639 -30.934 1.00 38.63 100 ALA A CA 1
ATOM 801 C C . ALA A 1 100 ? 23.887 24.155 -31.814 1.00 37.87 100 ALA A C 1
ATOM 802 O O . ALA A 1 100 ? 23.521 22.982 -31.772 1.00 34.48 100 ALA A O 1
ATOM 804 N N . LEU A 1 101 ? 23.342 25.041 -32.649 1.00 35.04 101 LEU A N 1
ATOM 805 C CA . LEU A 1 101 ? 22.245 24.636 -33.529 1.00 32.74 101 LEU A CA 1
ATOM 806 C C . LEU A 1 101 ? 22.662 23.496 -34.467 1.00 32.97 101 LEU A C 1
ATOM 807 O O . LEU A 1 101 ? 21.959 22.488 -34.585 1.00 33.01 101 LEU A O 1
ATOM 812 N N . GLU A 1 102 ? 23.808 23.664 -35.127 1.00 34.27 102 GLU A N 1
ATOM 813 C CA . GLU A 1 102 ? 24.343 22.668 -36.053 1.00 37.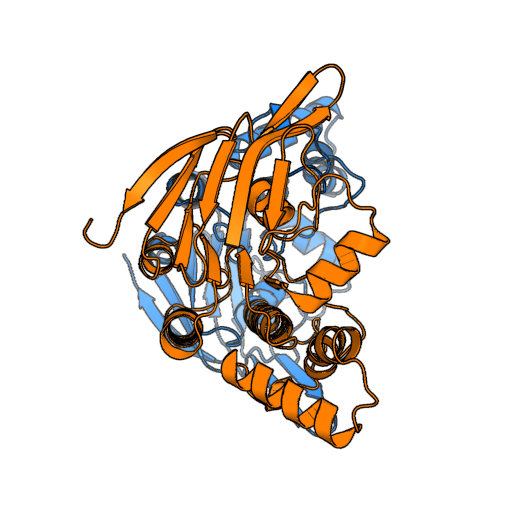46 102 GLU A CA 1
ATOM 814 C C . GLU A 1 102 ? 24.580 21.320 -35.381 1.00 34.69 102 GLU A C 1
ATOM 815 O O . GLU A 1 102 ? 24.322 20.270 -35.978 1.00 33.56 102 GLU A O 1
ATOM 821 N N . ASN A 1 103 ? 25.078 21.354 -34.144 1.00 31.58 103 ASN A N 1
ATOM 822 C CA . ASN A 1 103 ? 25.260 20.129 -33.361 1.00 28.98 103 ASN A CA 1
ATOM 823 C C . ASN A 1 103 ? 23.946 19.367 -33.149 1.00 33.55 103 ASN A C 1
ATOM 824 O O . ASN A 1 103 ? 23.920 18.143 -33.148 1.00 32.51 103 ASN A O 1
ATOM 829 N N . VAL A 1 104 ? 22.866 20.107 -32.937 1.00 30.19 104 VAL A N 1
ATOM 830 C CA . VAL A 1 104 ? 21.545 19.507 -32.776 1.00 29.45 104 VAL A CA 1
ATOM 831 C C . VAL A 1 104 ? 20.958 19.054 -34.113 1.00 35.90 104 VAL A C 1
ATOM 832 O O . VAL A 1 104 ? 20.271 18.039 -34.174 1.00 34.77 104 VAL A O 1
ATOM 836 N N . GLU A 1 105 ? 21.253 19.782 -35.189 1.00 36.17 105 GLU A N 1
ATOM 837 C CA . GLU A 1 105 ? 20.759 19.400 -36.512 1.00 37.00 105 GLU A CA 1
ATOM 838 C C . GLU A 1 105 ? 21.378 18.106 -37.011 1.00 39.11 105 GLU A C 1
ATOM 839 O O . GLU A 1 105 ? 20.753 17.361 -37.768 1.00 37.47 105 GLU A O 1
ATOM 845 N N . LEU A 1 106 ? 22.611 17.845 -36.585 1.00 36.04 106 LEU A N 1
ATOM 846 C CA . LEU A 1 106 ? 23.411 16.769 -37.154 1.00 37.20 106 LEU A CA 1
ATOM 847 C C . LEU A 1 106 ? 22.699 15.410 -37.165 1.00 40.19 106 LEU A C 1
ATOM 848 O O . LEU A 1 106 ? 22.659 14.728 -38.188 1.00 41.90 106 LEU A O 1
ATOM 853 N N . PRO A 1 107 ? 22.121 15.009 -36.028 1.00 38.33 107 PRO A N 1
ATOM 854 C CA . PRO A 1 107 ? 21.347 13.761 -36.023 1.00 38.50 107 PRO A CA 1
ATOM 855 C C . PRO A 1 107 ? 20.158 13.756 -37.002 1.00 43.55 107 PRO A C 1
ATOM 856 O O . PRO A 1 107 ? 19.850 12.707 -37.571 1.00 43.82 107 PRO A O 1
ATOM 860 N N . LEU A 1 108 ? 19.506 14.900 -37.188 1.00 37.56 108 LEU A N 1
ATOM 861 C CA . LEU A 1 108 ? 18.371 14.993 -38.107 1.00 38.97 108 LEU A CA 1
ATOM 862 C C . LEU A 1 108 ? 18.782 14.709 -39.545 1.00 45.83 108 LEU A C 1
ATOM 863 O O . LEU A 1 108 ? 17.985 14.220 -40.346 1.00 46.32 108 LEU A O 1
ATOM 868 N N . ILE A 1 109 ? 20.029 15.028 -39.872 1.00 40.43 109 ILE A N 1
ATOM 869 C CA . ILE A 1 109 ? 20.559 14.765 -41.207 1.00 44.09 109 ILE A CA 1
ATOM 870 C C . ILE A 1 109 ? 20.650 13.266 -41.500 1.00 49.07 109 ILE A C 1
ATOM 871 O O . ILE A 1 109 ? 20.383 12.833 -42.618 1.00 50.84 109 ILE A O 1
ATOM 876 N N . PHE A 1 110 ? 20.998 12.475 -40.489 1.00 43.30 110 PHE A N 1
ATOM 877 C CA . PHE A 1 110 ? 21.256 11.054 -40.701 1.00 53.76 110 PHE A CA 1
ATOM 878 C C . PHE A 1 110 ? 20.179 10.136 -40.140 1.00 62.32 110 PHE A C 1
ATOM 879 O O . PHE A 1 110 ? 20.405 8.938 -39.986 1.00 62.98 110 PHE A O 1
ATOM 887 N N . LYS A 1 111 ? 19.009 10.691 -39.849 1.00 60.08 111 LYS A N 1
ATOM 888 C CA . LYS A 1 111 ? 17.930 9.901 -39.263 1.00 68.42 111 LYS A CA 1
ATOM 889 C C . LYS A 1 111 ? 17.704 8.605 -40.035 1.00 80.84 111 LYS A C 1
ATOM 890 O O . LYS A 1 111 ? 17.248 7.608 -39.469 1.00 81.65 111 LYS A O 1
ATOM 896 N N . TYR A 1 112 ? 18.030 8.623 -41.326 1.00 80.13 112 TYR A N 1
ATOM 897 C CA . TYR A 1 112 ? 17.919 7.430 -42.167 1.00 84.81 112 TYR A CA 1
ATOM 898 C C . TYR A 1 112 ? 16.510 6.842 -42.142 1.00 88.04 112 TYR A C 1
ATOM 899 O O . TYR A 1 112 ? 16.338 5.622 -42.174 1.00 89.40 112 TYR A O 1
ATOM 908 N N . ARG A 1 113 ? 15.509 7.716 -42.082 1.00 89.76 113 ARG A N 1
ATOM 909 C CA . ARG A 1 113 ? 14.109 7.299 -42.033 1.00 88.23 113 ARG A CA 1
ATOM 910 C C . ARG A 1 113 ? 13.278 8.079 -43.050 1.00 91.32 113 ARG A C 1
ATOM 911 O O . ARG A 1 113 ? 12.672 7.499 -43.952 1.00 95.35 113 ARG A O 1
ATOM 919 N N . GLY A 1 114 ? 13.257 9.399 -42.891 1.00 88.53 114 GLY A N 1
ATOM 920 C CA . GLY A 1 114 ? 12.583 10.288 -43.822 1.00 86.87 114 GLY A CA 1
ATOM 921 C C . GLY A 1 114 ? 13.302 11.625 -43.879 1.00 83.53 114 GLY A C 1
ATOM 922 O O . GLY A 1 114 ? 13.774 12.125 -42.855 1.00 79.39 114 GLY A O 1
ATOM 923 N N . ALA A 1 115 ? 13.390 12.209 -45.070 1.00 73.03 115 ALA A N 1
ATOM 924 C CA . ALA A 1 115 ? 14.142 13.446 -45.253 1.00 60.07 115 ALA A CA 1
ATOM 925 C C . ALA A 1 115 ? 13.385 14.680 -44.763 1.00 56.96 115 ALA A C 1
ATOM 926 O O . ALA A 1 115 ? 12.181 14.813 -44.982 1.00 52.93 115 ALA A O 1
ATOM 928 N N . MET A 1 116 ? 14.098 15.568 -44.074 1.00 51.68 116 MET A N 1
ATOM 929 C CA . MET A 1 116 ? 13.568 16.882 -43.731 1.00 49.86 116 MET A CA 1
ATOM 930 C C . MET A 1 116 ? 14.220 17.916 -44.625 1.00 47.00 116 MET A C 1
ATOM 931 O O . MET A 1 116 ? 15.379 17.761 -45.016 1.00 44.21 116 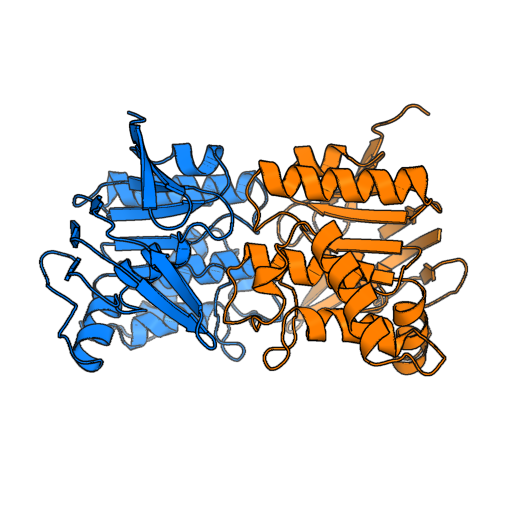MET A O 1
ATOM 936 N N . SER A 1 117 ? 13.486 18.978 -44.941 1.00 46.17 117 SER A N 1
ATOM 937 C CA . SER A 1 117 ? 14.070 20.098 -45.657 1.00 44.88 117 SER A CA 1
ATOM 938 C C . SER A 1 117 ? 14.949 20.841 -44.666 1.00 46.24 117 SER A C 1
ATOM 939 O O . SER A 1 117 ? 14.899 20.570 -43.466 1.00 45.69 117 SER A O 1
ATOM 942 N N . GLY A 1 118 ? 15.741 21.786 -45.156 1.00 44.08 118 GLY A N 1
ATOM 943 C CA . GLY A 1 118 ? 16.600 22.567 -44.284 1.00 44.50 118 GLY A CA 1
ATOM 944 C C . GLY A 1 118 ? 15.803 23.373 -43.275 1.00 48.57 118 GLY A C 1
ATOM 945 O O . GLY A 1 118 ? 16.160 23.440 -42.096 1.00 40.62 118 GLY A O 1
ATOM 946 N N . GLU A 1 119 ? 14.720 23.994 -43.739 1.00 42.80 119 GLU A N 1
ATOM 947 C CA . GLU A 1 119 ? 13.863 24.789 -42.868 1.00 46.94 119 GLU A CA 1
ATOM 948 C C . GLU A 1 119 ? 13.234 23.937 -41.765 1.00 40.60 119 GLU A C 1
ATOM 949 O O . GLU A 1 119 ? 13.173 24.354 -40.604 1.00 44.13 119 GLU A O 1
ATOM 955 N N . GLU A 1 120 ? 12.751 22.754 -42.136 1.00 40.76 120 GLU A N 1
ATOM 956 C CA . GLU A 1 120 ? 12.122 21.847 -41.181 1.00 41.27 120 GLU A CA 1
ATOM 957 C C . GLU A 1 120 ? 13.130 21.385 -40.127 1.00 44.80 120 GLU A C 1
ATOM 958 O O . GLU A 1 120 ? 12.811 21.277 -38.945 1.00 40.05 120 GLU A O 1
ATOM 964 N N . ARG A 1 121 ? 14.348 21.115 -40.578 1.00 39.71 121 ARG A N 1
ATOM 965 C CA . ARG A 1 121 ? 15.428 20.652 -39.714 1.00 42.03 121 ARG A CA 1
ATOM 966 C C . ARG A 1 121 ? 15.811 21.736 -38.704 1.00 43.81 121 ARG A C 1
ATOM 967 O O . ARG A 1 121 ? 15.904 21.479 -37.505 1.00 37.79 121 ARG A O 1
ATOM 975 N N . ARG A 1 122 ? 16.006 22.958 -39.183 1.00 38.76 122 ARG A N 1
ATOM 976 C CA . ARG A 1 122 ? 16.347 24.060 -38.297 1.00 40.82 122 ARG A CA 1
ATOM 977 C C . ARG A 1 122 ? 15.236 24.344 -37.291 1.00 41.42 122 ARG A C 1
ATOM 978 O O . ARG A 1 122 ? 15.503 24.687 -36.137 1.00 41.33 122 ARG A O 1
ATOM 986 N N . LYS A 1 123 ? 13.991 24.205 -37.738 1.00 41.03 123 LYS A N 1
ATOM 987 C CA . LYS A 1 123 ? 12.836 24.432 -36.878 1.00 42.58 123 LYS A CA 1
ATOM 988 C C . LYS A 1 123 ? 12.806 23.393 -35.756 1.00 40.44 123 LYS A C 1
ATOM 989 O O . LYS A 1 123 ? 12.581 23.731 -34.593 1.00 40.02 123 LYS A O 1
ATOM 995 N N . ARG A 1 124 ? 13.047 22.134 -36.107 1.00 36.38 124 ARG A N 1
ATOM 996 C CA . ARG A 1 124 ? 13.069 21.063 -35.109 1.00 36.51 124 ARG A CA 1
ATOM 997 C C . ARG A 1 124 ? 14.233 21.249 -34.130 1.00 36.25 124 ARG A C 1
ATOM 998 O O . ARG A 1 124 ? 14.067 21.098 -32.923 1.00 35.44 124 ARG A O 1
ATOM 1006 N N . ALA A 1 125 ? 15.410 21.572 -34.655 1.00 35.08 125 ALA A N 1
ATOM 1007 C CA . ALA A 1 125 ? 16.578 21.785 -33.790 1.00 39.40 125 ALA A CA 1
ATOM 1008 C C . ALA A 1 125 ? 16.317 22.897 -32.770 1.00 40.53 125 ALA A C 1
ATOM 1009 O O . ALA A 1 125 ? 16.622 22.755 -31.578 1.00 37.74 125 ALA A O 1
ATOM 1011 N N . LEU A 1 126 ? 15.732 23.999 -33.233 1.00 38.30 126 LEU A N 1
ATOM 1012 C CA . LEU A 1 126 ? 15.385 25.104 -32.345 1.00 39.39 126 LEU A CA 1
ATOM 1013 C C . LEU A 1 126 ? 14.382 24.693 -31.268 1.00 37.79 126 LEU A C 1
ATOM 1014 O O . LEU A 1 126 ? 14.493 25.116 -30.110 1.00 36.99 126 LEU A O 1
ATOM 1019 N N . GLU A 1 127 ? 13.398 23.888 -31.652 1.00 35.68 127 GLU A N 1
ATOM 1020 C CA . GLU A 1 127 ? 12.406 23.402 -30.697 1.00 35.01 127 GLU A CA 1
ATOM 1021 C C . GLU A 1 127 ? 13.088 22.598 -29.594 1.00 34.65 127 GLU A C 1
ATOM 1022 O O . GLU A 1 127 ? 12.704 22.672 -28.436 1.00 37.01 127 GLU A O 1
ATOM 1028 N N . CYS A 1 128 ? 14.101 21.830 -29.972 1.00 34.31 128 CYS A N 1
ATOM 1029 C CA . CYS A 1 128 ? 14.819 21.005 -29.004 1.00 33.49 128 CYS A CA 1
ATOM 1030 C C . CYS A 1 128 ? 15.669 21.842 -28.061 1.00 32.74 128 CYS A C 1
ATOM 1031 O O . CYS A 1 128 ? 15.737 21.563 -26.861 1.00 31.11 128 CYS A O 1
ATOM 1034 N N . LEU A 1 129 ? 16.312 22.872 -28.596 1.00 32.62 129 LEU A N 1
ATOM 1035 C CA . LEU A 1 129 ? 17.074 23.801 -27.755 1.00 36.46 129 LEU A CA 1
ATOM 1036 C C . LEU A 1 129 ? 16.178 24.500 -26.729 1.00 37.06 129 LEU A C 1
ATOM 1037 O O . LEU A 1 129 ? 16.561 24.682 -25.568 1.00 32.85 129 LEU A O 1
ATOM 1042 N N . LYS A 1 130 ? 14.978 24.883 -27.160 1.00 35.81 130 LYS A N 1
ATOM 1043 C CA . LYS A 1 130 ? 13.994 25.484 -26.263 1.00 34.73 130 LYS A CA 1
ATOM 1044 C C . LYS A 1 130 ? 13.529 24.491 -25.198 1.00 34.22 130 LYS A C 1
ATOM 1045 O O . LYS A 1 130 ? 13.400 24.851 -24.025 1.00 37.58 130 LYS A O 1
ATOM 1051 N N . MET A 1 131 ? 13.272 23.245 -25.600 1.00 35.76 131 MET A N 1
ATOM 1052 C CA . MET A 1 131 ? 12.916 22.196 -24.637 1.00 34.88 131 MET A CA 1
ATOM 1053 C C . MET A 1 131 ? 14.016 21.981 -23.601 1.00 35.18 131 MET A C 1
ATOM 1054 O O . MET A 1 131 ? 13.737 21.684 -22.429 1.00 33.48 131 MET A O 1
ATOM 1059 N N . ALA A 1 132 ? 15.260 22.103 -24.054 1.00 31.68 132 ALA A N 1
ATOM 1060 C CA . ALA A 1 132 ? 16.435 21.912 -23.202 1.00 31.76 132 ALA A CA 1
ATOM 1061 C C . ALA A 1 132 ? 16.811 23.203 -22.460 1.00 35.86 132 ALA A C 1
ATOM 1062 O O . ALA A 1 132 ? 17.883 23.300 -21.854 1.00 32.39 132 ALA A O 1
ATOM 1064 N N . GLU A 1 133 ? 15.931 24.197 -22.521 1.00 37.20 133 GLU A N 1
ATOM 1065 C CA . GLU A 1 133 ? 16.090 25.427 -21.730 1.00 34.91 133 GLU A CA 1
ATOM 1066 C C . GLU A 1 133 ? 17.331 26.249 -22.093 1.00 34.71 133 GLU A C 1
ATOM 1067 O O . GLU A 1 133 ? 17.903 26.953 -21.244 1.00 33.76 133 GLU A O 1
ATOM 1073 N N . LEU A 1 134 ? 17.737 26.178 -23.353 1.00 35.60 134 LEU A N 1
ATOM 1074 C CA . LEU A 1 134 ? 18.830 27.021 -23.820 1.00 34.80 134 LEU A CA 1
ATOM 1075 C C . LEU A 1 134 ? 18.251 28.182 -24.609 1.00 40.88 134 LEU A C 1
ATOM 1076 O O . LEU A 1 134 ? 17.484 27.985 -25.560 1.00 41.44 134 LEU A O 1
ATOM 1081 N N . GLU A 1 135 ? 18.619 29.389 -24.197 1.00 43.93 135 GLU A N 1
ATOM 1082 C CA . GLU A 1 135 ? 18.132 30.606 -24.832 1.00 49.26 135 GLU A CA 1
ATOM 1083 C C . GLU A 1 135 ? 18.534 30.651 -26.302 1.00 45.49 135 GLU A C 1
ATOM 1084 O O . GLU A 1 135 ? 19.654 30.287 -26.668 1.00 43.03 135 GLU A O 1
ATOM 1090 N N . GLU A 1 136 ? 17.612 31.103 -27.144 1.00 46.89 136 GLU A N 1
ATOM 1091 C CA . GLU A 1 136 ? 17.831 31.116 -28.581 1.00 52.49 136 GLU A CA 1
ATOM 1092 C C . GLU A 1 136 ? 19.086 31.892 -28.971 1.00 45.23 136 GLU A C 1
ATOM 1093 O O . GLU A 1 136 ? 19.697 31.608 -29.996 1.00 48.78 136 GLU A O 1
ATOM 1099 N N . ARG A 1 137 ? 19.478 32.859 -28.144 1.00 49.35 137 ARG A N 1
ATOM 1100 C CA . ARG A 1 137 ? 20.639 33.689 -28.456 1.00 45.71 137 ARG A CA 1
ATOM 1101 C C . ARG A 1 137 ? 21.960 32.919 -28.399 1.00 51.04 137 ARG A C 1
ATOM 1102 O O . ARG A 1 137 ? 22.997 33.417 -28.838 1.00 49.40 137 ARG A O 1
ATOM 1110 N N . PHE A 1 138 ? 21.933 31.708 -27.848 1.00 41.05 138 PHE A N 1
ATOM 1111 C CA . PHE A 1 138 ? 23.148 30.902 -27.776 1.00 44.85 138 PHE A CA 1
ATOM 1112 C C . PHE A 1 138 ? 23.216 29.905 -28.924 1.00 39.66 138 PHE A C 1
ATOM 1113 O O . PHE A 1 138 ? 24.188 29.170 -29.061 1.00 44.24 138 PHE A O 1
ATOM 1121 N N . ALA A 1 139 ? 22.180 29.894 -29.757 1.00 42.04 139 ALA A N 1
ATOM 1122 C CA . ALA A 1 139 ? 22.091 28.922 -30.843 1.00 46.22 139 ALA A CA 1
ATOM 1123 C C . ALA A 1 139 ? 23.274 28.977 -31.807 1.00 44.97 139 ALA A C 1
ATOM 1124 O O . ALA A 1 139 ? 23.640 27.967 -32.403 1.00 43.89 139 ALA A O 1
ATOM 1126 N N . ASN A 1 140 ? 23.871 30.155 -31.959 1.00 48.11 140 ASN A N 1
ATOM 1127 C CA . ASN A 1 140 ? 24.971 30.329 -32.905 1.00 42.58 140 ASN A CA 1
ATOM 1128 C C . ASN A 1 140 ? 26.366 30.273 -32.285 1.00 47.59 140 ASN A C 1
ATOM 1129 O O . ASN A 1 140 ? 27.374 30.372 -32.989 1.00 45.72 140 ASN A O 1
ATOM 1134 N N . HIS A 1 141 ? 26.426 30.099 -30.967 1.00 45.18 141 HIS A N 1
ATOM 1135 C CA . HIS A 1 141 ? 27.704 29.905 -30.289 1.00 42.90 141 HIS A CA 1
ATOM 1136 C C . HIS A 1 141 ? 28.257 28.541 -30.671 1.00 44.47 141 HIS A C 1
ATOM 1137 O O . HIS A 1 141 ? 27.491 27.599 -30.872 1.00 45.25 141 HIS A O 1
ATOM 1144 N N . LYS A 1 142 ? 29.579 28.428 -30.763 1.00 39.14 142 LYS A N 1
ATOM 1145 C CA . LYS A 1 142 ? 30.212 27.124 -30.797 1.00 41.58 142 LYS A CA 1
ATOM 1146 C C . LYS A 1 142 ? 30.419 26.629 -29.366 1.00 37.66 142 LYS A C 1
ATOM 1147 O O . LYS A 1 142 ? 30.316 27.409 -28.419 1.00 42.40 142 LYS A O 1
ATOM 1153 N N . PRO A 1 143 ? 30.716 25.333 -29.204 1.00 38.47 143 PRO A N 1
ATOM 1154 C CA . PRO A 1 143 ? 30.850 24.791 -27.843 1.00 42.30 143 PRO A CA 1
ATOM 1155 C C . PRO A 1 143 ? 31.881 25.527 -26.972 1.00 44.72 143 PRO A C 1
ATOM 1156 O O . PRO A 1 143 ? 31.618 25.763 -25.790 1.00 40.91 143 PRO A O 1
ATOM 1160 N N . ASN A 1 144 ? 33.024 25.896 -27.547 1.00 44.79 144 ASN A N 1
ATOM 1161 C CA . ASN A 1 144 ? 34.065 26.606 -26.796 1.00 48.79 144 ASN A CA 1
ATOM 1162 C C . ASN A 1 144 ? 33.632 27.999 -26.341 1.00 47.68 144 ASN A C 1
ATOM 1163 O O . ASN A 1 144 ? 34.330 28.647 -25.561 1.00 49.42 144 ASN A O 1
ATOM 1168 N N . GLN A 1 145 ? 32.481 28.455 -26.825 1.00 38.97 145 GLN A N 1
ATOM 1169 C CA . GLN A 1 145 ? 31.962 29.765 -26.461 1.00 40.23 145 GLN A CA 1
ATOM 1170 C C . GLN A 1 145 ? 30.780 29.659 -25.508 1.00 41.92 145 GLN A C 1
ATOM 1171 O O . GLN A 1 145 ? 30.089 30.641 -25.267 1.00 42.58 145 GLN A O 1
ATOM 1177 N N . LEU A 1 146 ? 30.553 28.464 -24.963 1.00 38.13 146 LEU A N 1
ATOM 1178 C CA . LEU A 1 146 ? 29.427 28.240 -24.063 1.00 35.99 146 LEU A CA 1
ATOM 1179 C C . LEU A 1 146 ? 29.939 27.753 -22.713 1.00 32.14 146 LEU A C 1
ATOM 1180 O O . LEU A 1 146 ? 30.976 27.105 -22.651 1.00 35.77 146 LEU A O 1
ATOM 1185 N N . SER A 1 147 ? 29.213 28.067 -21.644 1.00 34.58 147 SER A N 1
ATOM 1186 C CA . SER A 1 147 ? 29.553 27.548 -20.319 1.00 35.46 147 SER A CA 1
ATOM 1187 C C . SER A 1 147 ? 29.276 26.043 -20.260 1.00 38.76 147 SER A C 1
ATOM 1188 O O . SER A 1 147 ? 28.605 25.502 -21.132 1.00 32.27 147 SER A O 1
ATOM 1191 N N . GLY A 1 148 ? 29.790 25.365 -19.233 1.00 34.33 148 GLY A N 1
ATOM 1192 C CA . GLY A 1 148 ? 29.591 23.925 -19.111 1.00 35.34 148 GLY A CA 1
ATOM 1193 C C . GLY A 1 148 ? 28.112 23.553 -19.159 1.00 30.38 148 GLY A C 1
ATOM 1194 O O . GLY A 1 148 ? 27.710 22.641 -19.883 1.00 28.40 148 GLY A O 1
ATOM 1195 N N . GLY A 1 149 ? 27.307 24.270 -18.382 1.00 28.25 149 GLY A N 1
ATOM 1196 C CA . GLY A 1 149 ? 25.868 24.041 -18.317 1.00 30.09 149 GLY A CA 1
ATOM 1197 C C . GLY A 1 149 ? 25.120 24.358 -19.605 1.00 29.83 149 GLY A C 1
ATOM 1198 O O . GLY A 1 149 ? 24.098 23.749 -19.908 1.00 27.44 149 GLY A O 1
ATOM 1199 N N . GLN A 1 150 ? 25.608 25.334 -20.361 1.00 27.45 150 GLN A N 1
ATOM 1200 C CA . GLN A 1 150 ? 25.021 25.616 -21.669 1.00 29.70 150 GLN A CA 1
ATOM 1201 C C . GLN A 1 150 ? 25.321 24.479 -22.641 1.00 30.36 150 GLN A C 1
ATOM 1202 O O . GLN A 1 150 ? 24.447 24.016 -23.368 1.00 28.37 150 GLN A O 1
ATOM 1208 N N . GLN A 1 151 ? 26.559 24.005 -22.615 1.00 28.38 151 GLN A N 1
ATOM 1209 C CA . GLN A 1 151 ? 26.943 22.844 -23.385 1.00 28.91 151 GLN A CA 1
ATOM 1210 C C . GLN A 1 151 ? 26.097 21.628 -23.013 1.00 28.03 151 GLN A C 1
ATOM 1211 O O . GLN A 1 151 ? 25.722 20.843 -23.875 1.00 26.50 151 GLN A O 1
ATOM 1217 N N . GLN A 1 152 ? 25.817 21.471 -21.724 1.00 30.23 152 GLN A N 1
ATOM 1218 C CA . GLN A 1 152 ? 25.020 20.322 -21.292 1.00 26.17 152 GLN A CA 1
ATOM 1219 C C . GLN A 1 152 ? 23.634 20.362 -21.933 1.00 27.72 152 GLN A C 1
ATOM 1220 O O . GLN A 1 152 ? 23.119 19.344 -22.387 1.00 26.91 152 GLN A O 1
ATOM 1226 N N . ARG A 1 153 ? 23.046 21.551 -21.994 1.00 27.75 153 ARG A N 1
ATOM 1227 C CA . ARG A 1 153 ? 21.739 21.715 -22.621 1.00 28.63 153 ARG A CA 1
ATOM 1228 C C . ARG A 1 153 ? 21.762 21.458 -24.121 1.00 28.48 153 ARG A C 1
ATOM 1229 O O . ARG A 1 153 ? 20.814 20.912 -24.680 1.00 28.24 153 ARG A O 1
ATOM 1237 N N . VAL A 1 154 ? 22.852 21.834 -24.783 1.00 29.61 154 VAL A N 1
ATOM 1238 C CA . VAL A 1 154 ? 23.019 21.447 -26.188 1.00 26.63 154 VAL A CA 1
ATOM 1239 C C . VAL A 1 154 ? 23.032 19.921 -26.324 1.00 30.39 154 VAL A C 1
ATOM 1240 O O . VAL A 1 154 ? 22.402 19.363 -27.238 1.00 29.79 154 VAL A O 1
ATOM 1244 N N . ALA A 1 155 ? 23.727 19.239 -25.403 1.00 26.04 155 ALA A N 1
ATOM 1245 C CA . ALA A 1 155 ? 23.805 17.784 -25.463 1.00 26.68 155 ALA A CA 1
ATOM 1246 C C . ALA A 1 155 ? 22.427 17.179 -25.245 1.00 25.13 155 ALA A C 1
ATOM 1247 O O . ALA A 1 155 ? 22.050 16.204 -25.903 1.00 28.72 155 ALA A O 1
ATOM 1249 N N . ILE A 1 156 ? 21.670 17.766 -24.331 1.00 25.43 156 ILE A N 1
ATOM 1250 C CA . ILE A 1 156 ? 20.298 17.313 -24.097 1.00 28.28 156 ILE A CA 1
ATOM 1251 C C . ILE A 1 156 ? 19.433 17.534 -25.340 1.00 32.43 156 ILE A C 1
ATOM 1252 O O . ILE A 1 156 ? 18.755 16.624 -25.818 1.00 29.15 156 ILE A O 1
ATOM 1257 N N . ALA A 1 157 ? 19.482 18.741 -25.886 1.00 30.67 157 ALA A N 1
ATOM 1258 C CA . ALA A 1 157 ? 18.722 19.024 -27.110 1.00 28.94 157 ALA A CA 1
ATOM 1259 C C . ALA A 1 157 ? 19.047 18.044 -28.238 1.00 33.52 157 ALA A C 1
ATOM 1260 O O . ALA A 1 157 ? 18.158 17.583 -28.948 1.00 30.73 157 ALA A O 1
ATOM 1262 N N . ARG A 1 158 ? 20.323 17.731 -28.417 1.00 28.46 158 ARG A N 1
ATOM 1263 C CA . ARG A 1 158 ? 20.721 16.824 -29.489 1.00 31.49 158 ARG A CA 1
ATOM 1264 C C . ARG A 1 158 ? 20.109 15.444 -29.298 1.00 34.61 158 ARG A C 1
ATOM 1265 O O . ARG A 1 158 ? 19.685 14.801 -30.261 1.00 32.54 158 ARG A O 1
ATOM 1273 N N . ALA A 1 159 ? 20.095 14.976 -28.051 1.00 31.15 159 ALA A N 1
ATOM 1274 C CA . ALA A 1 159 ? 19.509 13.682 -27.736 1.00 30.30 159 ALA A CA 1
ATOM 1275 C C . ALA A 1 159 ? 18.040 13.620 -28.144 1.00 31.61 159 ALA A C 1
ATOM 1276 O O . ALA A 1 159 ? 17.562 12.574 -28.583 1.00 36.42 159 ALA A O 1
ATOM 1278 N N . LEU A 1 160 ? 17.329 14.733 -28.003 1.00 31.44 160 LEU A N 1
ATOM 1279 C CA . LEU A 1 160 ? 15.896 14.764 -28.298 1.00 33.08 160 LEU A CA 1
ATOM 1280 C C . LEU A 1 160 ? 15.591 14.940 -29.779 1.00 36.71 160 LEU A C 1
ATOM 1281 O O . LEU A 1 160 ? 14.458 14.748 -30.194 1.00 34.98 160 LEU A O 1
ATOM 1286 N N . ALA A 1 161 ? 16.595 15.326 -30.556 1.00 32.97 161 ALA A N 1
ATOM 1287 C CA . ALA A 1 161 ? 16.361 15.776 -31.935 1.00 35.08 161 ALA A CA 1
ATOM 1288 C C . ALA A 1 161 ? 15.510 14.818 -32.769 1.00 32.80 161 ALA A C 1
ATOM 1289 O O . ALA A 1 161 ? 14.497 15.223 -33.338 1.00 36.49 161 ALA A O 1
ATOM 1291 N N . ASN A 1 162 ? 15.951 13.566 -32.862 1.00 33.52 162 ASN A N 1
ATOM 1292 C CA . ASN A 1 162 ? 15.279 12.559 -33.690 1.00 38.14 162 ASN A CA 1
ATOM 1293 C C . ASN A 1 162 ? 14.029 11.965 -33.044 1.00 40.14 162 ASN A C 1
ATOM 1294 O O . ASN A 1 162 ? 13.500 10.969 -33.531 1.00 37.11 162 ASN A O 1
ATOM 1299 N N . ASN A 1 163 ? 13.582 12.563 -31.942 1.00 35.40 163 ASN A N 1
ATOM 1300 C CA . ASN A 1 163 ? 12.408 12.078 -31.210 1.00 39.02 163 ASN A CA 1
ATOM 1301 C C . ASN A 1 163 ? 12.451 10.583 -30.927 1.00 40.11 163 ASN A C 1
ATOM 1302 O O . ASN A 1 163 ? 11.493 9.856 -31.211 1.00 38.68 163 ASN A O 1
ATOM 1307 N N . PRO A 1 164 ? 13.553 10.111 -30.335 1.00 37.04 164 PRO A N 1
ATOM 1308 C CA . PRO A 1 164 ? 13.671 8.668 -30.140 1.00 31.65 164 PRO A CA 1
ATOM 1309 C C . PRO A 1 164 ? 12.767 8.177 -29.003 1.00 34.35 164 PRO A C 1
ATOM 1310 O O . PRO A 1 164 ? 12.417 8.945 -28.102 1.00 36.57 164 PRO A O 1
ATOM 1314 N N . PRO A 1 165 ? 12.389 6.899 -29.047 1.00 35.19 165 PRO A N 1
ATOM 1315 C CA . PRO A 1 165 ? 11.538 6.335 -27.994 1.00 36.88 165 PRO A CA 1
ATOM 1316 C C . PRO A 1 165 ? 12.274 6.162 -26.669 1.00 37.48 165 PRO A C 1
ATOM 1317 O O . PRO A 1 165 ? 11.622 6.156 -25.620 1.00 36.53 165 PRO A O 1
ATOM 1321 N N . ILE A 1 166 ? 13.596 6.023 -26.717 1.00 30.57 166 ILE A N 1
ATOM 1322 C CA . ILE A 1 166 ? 14.394 5.789 -25.508 1.00 29.87 166 ILE A CA 1
ATOM 1323 C C . ILE A 1 166 ? 15.363 6.961 -25.280 1.00 33.75 166 ILE A C 1
ATOM 1324 O O . ILE A 1 166 ? 16.099 7.351 -26.196 1.00 32.61 166 ILE A O 1
ATOM 1329 N N . ILE A 1 167 ? 15.342 7.518 -24.071 1.00 30.45 167 ILE A N 1
ATOM 1330 C CA . ILE A 1 167 ? 16.287 8.574 -23.683 1.00 32.89 167 ILE A CA 1
ATOM 1331 C C . ILE A 1 167 ? 17.206 8.030 -22.602 1.00 30.16 167 ILE A C 1
ATOM 1332 O O . ILE A 1 167 ? 16.744 7.575 -21.554 1.00 33.35 167 ILE A O 1
ATOM 1337 N N . LEU A 1 168 ? 18.508 8.094 -22.854 1.00 27.43 168 LEU A N 1
ATOM 1338 C CA . LEU A 1 168 ? 19.504 7.638 -21.902 1.00 28.81 168 LEU A CA 1
ATOM 1339 C C . LEU A 1 168 ? 20.333 8.856 -21.522 1.00 29.78 168 LEU A C 1
ATOM 1340 O O . LEU A 1 168 ? 20.984 9.445 -22.381 1.00 29.47 168 LEU A O 1
ATOM 1345 N N . ALA A 1 169 ? 20.297 9.235 -20.245 1.00 28.09 169 ALA A N 1
ATOM 1346 C CA . ALA A 1 169 ? 20.926 10.481 -19.812 1.00 25.09 169 ALA A CA 1
ATOM 1347 C C . ALA A 1 169 ? 21.953 10.198 -18.731 1.00 28.39 169 ALA A C 1
ATOM 1348 O O . ALA A 1 169 ? 21.618 9.711 -17.648 1.00 30.30 169 ALA A O 1
ATOM 1350 N N . ASP A 1 170 ? 23.201 10.528 -19.017 1.00 27.46 170 ASP A N 1
ATOM 1351 C CA . ASP A 1 170 ? 24.269 10.329 -18.053 1.00 27.41 170 ASP A CA 1
ATOM 1352 C C . ASP A 1 170 ? 24.506 11.616 -17.271 1.00 28.67 170 ASP A C 1
ATOM 1353 O O . ASP A 1 170 ? 25.204 12.506 -17.759 1.00 28.53 170 ASP A O 1
ATOM 1358 N N . GLN A 1 171 ? 23.916 11.712 -16.075 1.00 25.87 171 GLN A N 1
ATOM 1359 C CA . GLN A 1 171 ? 24.105 12.860 -15.198 1.00 30.10 171 GLN A CA 1
ATOM 1360 C C . GLN A 1 171 ? 23.724 14.175 -15.882 1.00 30.04 171 GLN A C 1
ATOM 1361 O O . GLN A 1 171 ? 24.513 15.122 -15.910 1.00 29.42 171 GLN A O 1
ATOM 1367 N N . PRO A 1 172 ? 22.497 14.244 -16.412 1.00 26.96 172 PRO A N 1
ATOM 1368 C CA . PRO A 1 172 ? 22.115 15.338 -17.325 1.00 27.07 172 PRO A CA 1
ATOM 1369 C C . PRO A 1 172 ? 21.915 16.699 -16.632 1.00 29.17 172 PRO A C 1
ATOM 1370 O O . PRO A 1 172 ? 21.627 17.677 -17.320 1.00 30.30 172 PRO A O 1
ATOM 1374 N N . THR A 1 173 ? 22.053 16.763 -15.309 1.00 29.52 173 THR A N 1
ATOM 1375 C CA . THR A 1 173 ? 21.871 18.034 -14.596 1.00 27.91 173 THR A CA 1
ATOM 1376 C C . THR A 1 173 ? 23.139 18.479 -13.878 1.00 28.00 173 THR A C 1
ATOM 1377 O O . THR A 1 173 ? 23.111 19.445 -13.118 1.00 30.51 173 THR A O 1
ATOM 1381 N N . TRP A 1 174 ? 24.242 17.766 -14.078 1.00 26.11 174 TRP A N 1
ATOM 1382 C CA . TRP A 1 174 ? 25.387 17.995 -13.200 1.00 28.41 174 TRP A CA 1
ATOM 1383 C C . TRP A 1 174 ? 25.921 19.425 -13.297 1.00 28.37 174 TRP A C 1
ATOM 1384 O O . TRP A 1 174 ? 26.360 20.004 -12.290 1.00 28.33 174 TRP A O 1
ATOM 1395 N N . ALA A 1 175 ? 25.860 19.999 -14.493 1.00 29.49 175 ALA A N 1
ATOM 1396 C CA . ALA A 1 175 ? 26.446 21.317 -14.723 1.00 27.50 175 ALA A CA 1
ATOM 1397 C C . ALA A 1 175 ? 25.414 22.429 -14.593 1.00 32.83 175 ALA A C 1
ATOM 1398 O O . ALA A 1 175 ? 25.673 23.584 -14.959 1.00 29.55 175 ALA A O 1
ATOM 1400 N N . LEU A 1 176 ? 24.242 22.078 -14.070 1.00 29.45 176 LEU A N 1
ATOM 1401 C CA . LEU A 1 176 ? 23.135 23.020 -13.973 1.00 29.20 176 LEU A CA 1
ATOM 1402 C C . LEU A 1 176 ? 22.859 23.399 -12.515 1.00 31.78 176 LEU A C 1
ATOM 1403 O O . LEU A 1 176 ? 22.965 22.573 -11.615 1.00 31.96 176 LEU A O 1
ATOM 1408 N N . ASP A 1 177 ? 22.508 24.660 -12.303 1.00 32.34 177 ASP A N 1
ATOM 1409 C CA . ASP A 1 177 ? 22.032 25.110 -11.011 1.00 35.05 177 ASP A CA 1
ATOM 1410 C C . ASP A 1 177 ? 20.698 24.410 -10.748 1.00 38.93 177 ASP A C 1
ATOM 1411 O O . ASP A 1 177 ? 20.075 23.853 -11.662 1.00 34.86 177 ASP A O 1
ATOM 1416 N N . SER A 1 178 ? 20.262 24.435 -9.498 1.00 39.26 178 SER A N 1
ATOM 1417 C CA . SER A 1 178 ? 19.074 23.692 -9.086 1.00 32.89 178 SER A CA 1
ATOM 1418 C C . SER A 1 178 ? 17.825 23.999 -9.905 1.00 33.61 178 SER A C 1
ATOM 1419 O O . SER A 1 178 ? 17.088 23.091 -10.269 1.00 36.37 178 SER A O 1
ATOM 1422 N N . LYS A 1 179 ? 17.574 25.275 -10.176 1.00 40.42 179 LYS A N 1
ATOM 1423 C CA . LYS A 1 179 ? 16.341 25.670 -10.862 1.00 38.93 179 LYS A CA 1
ATOM 1424 C C . LYS A 1 179 ? 16.290 25.182 -12.303 1.00 39.18 179 LYS A C 1
ATOM 1425 O O . LYS A 1 179 ? 15.254 24.716 -12.777 1.00 36.12 179 LYS A O 1
ATOM 1431 N N . THR A 1 180 ? 17.410 25.324 -13.005 1.00 37.09 180 THR A N 1
ATOM 1432 C CA . THR A 1 180 ? 17.486 24.919 -14.395 1.00 33.68 180 THR A CA 1
ATOM 1433 C C . THR A 1 180 ? 17.445 23.398 -14.512 1.00 27.58 180 THR A C 1
ATOM 1434 O O . THR A 1 180 ? 16.776 22.852 -15.392 1.00 33.14 180 THR A O 1
ATOM 1438 N N . GLY A 1 181 ? 18.160 22.720 -13.625 1.00 30.79 181 GLY A N 1
ATOM 1439 C CA . GLY A 1 181 ? 18.115 21.266 -13.563 1.00 32.26 181 GLY A CA 1
ATOM 1440 C C . GLY A 1 181 ? 16.705 20.765 -13.312 1.00 32.37 181 GLY A C 1
ATOM 1441 O O . GLY A 1 181 ? 16.283 19.763 -13.873 1.00 29.44 181 GLY A O 1
ATOM 1442 N N . GLU A 1 182 ? 15.959 21.469 -12.471 1.00 32.07 182 GLU A N 1
ATOM 1443 C CA . GLU A 1 182 ? 14.578 21.069 -12.202 1.00 33.34 182 GLU A CA 1
ATOM 1444 C C . GLU A 1 182 ? 13.722 21.149 -13.466 1.00 33.91 182 GLU A C 1
ATOM 1445 O O . GLU A 1 182 ? 12.884 20.287 -13.707 1.00 34.03 182 GLU A O 1
ATOM 1451 N N . LYS A 1 183 ? 13.928 22.191 -14.268 1.00 32.28 183 LYS A N 1
ATOM 1452 C CA . LYS A 1 183 ? 13.235 22.297 -15.547 1.00 34.07 183 LYS A CA 1
ATOM 1453 C C . LYS A 1 183 ? 13.536 21.112 -16.469 1.00 34.46 183 LYS A C 1
ATOM 1454 O O . LYS A 1 183 ? 12.639 20.577 -17.127 1.00 33.13 183 LYS A O 1
ATOM 1460 N N . ILE A 1 184 ? 14.805 20.713 -16.528 1.00 30.75 184 ILE A N 1
ATOM 1461 C CA . ILE A 1 184 ? 15.196 19.552 -17.317 1.00 28.68 184 ILE A CA 1
ATOM 1462 C C . ILE A 1 184 ? 14.483 18.296 -16.808 1.00 31.48 184 ILE A C 1
ATOM 1463 O O . ILE A 1 184 ? 13.994 17.495 -17.601 1.00 33.34 184 ILE A O 1
ATOM 1468 N N . MET A 1 185 ? 14.418 18.122 -15.489 1.00 32.20 185 MET A N 1
ATOM 1469 C CA . MET A 1 185 ? 13.758 16.930 -14.968 1.00 31.74 185 MET A CA 1
ATOM 1470 C C . MET A 1 185 ? 12.252 16.947 -15.241 1.00 34.80 185 MET A C 1
ATOM 1471 O O . MET A 1 185 ? 11.645 15.905 -15.511 1.00 35.91 185 MET A O 1
ATOM 1476 N N . GLN A 1 186 ? 11.648 18.127 -15.190 1.00 35.42 186 GLN A N 1
ATOM 1477 C CA . GLN A 1 186 ? 10.225 18.230 -15.523 1.00 39.11 186 GLN A CA 1
ATOM 1478 C C . GLN A 1 186 ? 9.989 17.885 -16.992 1.00 39.02 186 GLN A C 1
ATOM 1479 O O . GLN A 1 186 ? 8.969 17.292 -17.344 1.00 37.35 186 GLN A O 1
ATOM 1485 N N . LEU A 1 187 ? 10.938 18.255 -17.850 1.00 34.53 187 LEU A N 1
ATOM 1486 C CA . LEU A 1 187 ? 10.856 17.891 -19.259 1.00 37.59 187 LEU A CA 1
ATOM 1487 C C . LEU A 1 187 ? 10.894 16.372 -19.445 1.00 36.03 187 LEU A C 1
ATOM 1488 O O . LEU A 1 187 ? 10.092 15.808 -20.192 1.00 37.83 187 LEU A O 1
ATOM 1493 N N . LEU A 1 188 ? 11.833 15.706 -18.779 1.00 33.87 188 LEU A N 1
ATOM 1494 C CA . LEU A 1 188 ? 11.917 14.248 -18.881 1.00 37.70 188 LEU A CA 1
ATOM 1495 C C . LEU A 1 188 ? 10.628 13.593 -18.360 1.00 37.51 188 LEU A C 1
ATOM 1496 O O . LEU A 1 188 ? 10.123 12.629 -18.941 1.00 32.94 188 LEU A O 1
ATOM 1501 N N . LYS A 1 189 ? 10.094 14.138 -17.275 1.00 36.99 189 LYS A N 1
ATOM 1502 C CA . LYS A 1 189 ? 8.827 13.655 -16.733 1.00 37.73 189 LYS A CA 1
ATOM 1503 C C . LYS A 1 189 ? 7.720 13.771 -17.785 1.00 37.55 189 LYS A C 1
ATOM 1504 O O . LYS A 1 189 ? 6.970 12.825 -18.016 1.00 38.39 189 LYS A O 1
ATOM 1510 N N . LYS A 1 190 ? 7.641 14.931 -18.434 1.00 37.41 190 LYS A N 1
ATOM 1511 C CA . LYS A 1 190 ? 6.643 15.180 -19.477 1.00 40.47 190 LYS A CA 1
ATOM 1512 C C . LYS A 1 190 ? 6.799 14.241 -20.672 1.00 41.04 190 LYS A C 1
ATOM 1513 O O . LYS A 1 190 ? 5.827 13.661 -21.149 1.00 39.72 190 LYS A O 1
ATOM 1519 N N . LEU A 1 191 ? 8.020 14.098 -21.173 1.00 37.09 191 LEU A N 1
ATOM 1520 C CA . LEU A 1 191 ? 8.252 13.195 -22.294 1.00 38.60 191 LEU A CA 1
ATOM 1521 C C . LEU A 1 191 ? 7.879 11.763 -21.908 1.00 38.99 191 LEU A C 1
ATOM 1522 O O . LEU A 1 191 ? 7.309 11.017 -22.707 1.00 41.08 191 LEU A O 1
ATOM 1527 N N . ASN A 1 192 ? 8.214 11.389 -20.676 1.00 37.02 192 ASN A N 1
ATOM 1528 C CA . ASN A 1 192 ? 7.920 10.056 -20.168 1.00 36.04 192 ASN A CA 1
ATOM 1529 C C . ASN A 1 192 ? 6.415 9.815 -20.080 1.00 40.99 192 ASN A C 1
ATOM 1530 O O . ASN A 1 192 ? 5.898 8.836 -20.613 1.00 42.09 192 ASN A O 1
ATOM 1535 N N . GLU A 1 193 ? 5.716 10.722 -19.413 1.00 41.53 193 GLU A N 1
ATOM 1536 C CA . GLU A 1 193 ? 4.305 10.507 -19.110 1.00 49.11 193 GLU A CA 1
ATOM 1537 C C . GLU A 1 193 ? 3.388 10.830 -20.286 1.00 47.35 193 GLU A C 1
ATOM 1538 O O . GLU A 1 193 ? 2.476 10.064 -20.591 1.00 51.80 193 GLU A O 1
ATOM 1544 N N . GLU A 1 194 ? 3.633 11.953 -20.953 1.00 42.81 194 GLU A N 1
ATOM 1545 C CA . GLU A 1 194 ? 2.770 12.373 -22.051 1.00 44.08 194 GLU A CA 1
ATOM 1546 C C . GLU A 1 194 ? 3.106 11.705 -23.372 1.00 51.01 194 GLU A C 1
ATOM 1547 O O . GLU A 1 194 ? 2.229 11.450 -24.189 1.00 51.15 194 GLU A O 1
ATOM 1553 N N . ASP A 1 195 ? 4.384 11.429 -23.583 1.00 48.09 195 ASP A N 1
ATOM 1554 C CA . ASP A 1 195 ? 4.831 10.917 -24.863 1.00 42.76 195 ASP A CA 1
ATOM 1555 C C . ASP A 1 195 ? 5.223 9.444 -24.807 1.00 41.54 195 ASP A C 1
ATOM 1556 O O . ASP A 1 195 ? 5.538 8.835 -25.825 1.00 46.57 195 ASP A O 1
ATOM 1561 N N . GLY A 1 196 ? 5.195 8.872 -23.612 1.00 40.60 196 GLY A N 1
ATOM 1562 C CA . GLY A 1 196 ? 5.496 7.462 -23.435 1.00 46.02 196 GLY A CA 1
ATOM 1563 C C . GLY A 1 196 ? 6.947 7.067 -23.658 1.00 42.26 196 GLY A C 1
ATOM 1564 O O . GLY A 1 196 ? 7.245 5.897 -23.899 1.00 39.65 196 GLY A O 1
ATOM 1565 N N . LYS A 1 197 ? 7.861 8.027 -23.564 1.00 37.64 197 LYS A N 1
ATOM 1566 C CA . LYS A 1 197 ? 9.272 7.705 -23.734 1.00 38.01 197 LYS A CA 1
ATOM 1567 C C . LYS A 1 197 ? 9.783 6.875 -22.567 1.00 32.07 197 LYS A C 1
ATOM 1568 O O . LYS A 1 197 ? 9.358 7.062 -21.422 1.00 38.99 197 LYS A O 1
ATOM 1574 N N . THR A 1 198 ? 10.681 5.950 -22.881 1.00 34.99 198 THR A N 1
ATOM 1575 C CA . THR A 1 198 ? 11.412 5.182 -21.886 1.00 32.25 198 THR A CA 1
ATOM 1576 C C . THR A 1 198 ? 12.614 6.020 -21.478 1.00 38.45 198 THR A C 1
ATOM 1577 O O . THR A 1 198 ? 13.396 6.417 -22.342 1.00 31.95 198 THR A O 1
ATOM 1581 N N . VAL A 1 199 ? 12.757 6.296 -20.183 1.00 32.69 199 VAL A N 1
ATOM 1582 C CA . VAL A 1 199 ? 13.801 7.218 -19.709 1.00 33.10 199 VAL A CA 1
ATOM 1583 C C . VAL A 1 199 ? 14.704 6.565 -18.689 1.00 32.04 199 VAL A C 1
ATOM 1584 O O . VAL A 1 199 ? 14.232 6.011 -17.690 1.00 33.43 199 VAL A O 1
ATOM 1588 N N . VAL A 1 200 ? 16.010 6.609 -18.933 1.00 29.88 200 VAL A N 1
ATOM 1589 C CA . VAL A 1 200 ? 16.954 6.028 -17.982 1.00 27.53 200 VAL A CA 1
ATOM 1590 C C . VAL A 1 200 ? 17.958 7.108 -17.608 1.00 31.97 200 VAL A C 1
ATOM 1591 O O . VAL A 1 200 ? 18.644 7.628 -18.480 1.00 28.93 200 VAL A O 1
ATOM 1595 N N . VAL A 1 201 ? 18.033 7.455 -16.324 1.00 33.67 201 VAL A N 1
ATOM 1596 C CA . VAL A 1 201 ? 18.925 8.523 -15.885 1.00 30.78 201 VAL A CA 1
ATOM 1597 C C . VAL A 1 201 ? 19.951 7.992 -14.893 1.00 29.87 201 VAL A C 1
ATOM 1598 O O . VAL A 1 201 ? 19.592 7.372 -13.887 1.00 34.42 201 VAL A O 1
ATOM 1602 N N . VAL A 1 202 ? 21.228 8.215 -15.185 1.00 28.06 202 VAL A N 1
ATOM 1603 C CA . VAL A 1 202 ? 22.284 7.990 -14.209 1.00 29.40 202 VAL A CA 1
ATOM 1604 C C . VAL A 1 202 ? 22.478 9.288 -13.437 1.00 29.44 202 VAL A C 1
ATOM 1605 O O . VAL A 1 202 ? 22.517 10.356 -14.019 1.00 28.43 202 VAL A O 1
ATOM 1609 N N . THR A 1 203 ? 22.588 9.220 -12.119 1.00 28.01 203 THR A N 1
ATOM 1610 C CA . THR A 1 203 ? 22.717 10.460 -11.378 1.00 30.06 203 THR A CA 1
ATOM 1611 C C . THR A 1 203 ? 23.344 10.234 -10.022 1.00 37.15 203 THR A C 1
ATOM 1612 O O . THR A 1 203 ? 23.320 9.121 -9.510 1.00 35.14 203 THR A O 1
ATOM 1616 N N . HIS A 1 204 ? 23.918 11.299 -9.466 1.00 37.50 204 HIS A N 1
ATOM 1617 C CA . HIS A 1 204 ? 24.403 11.294 -8.084 1.00 36.66 204 HIS A CA 1
ATOM 1618 C C . HIS A 1 204 ? 23.524 12.147 -7.182 1.00 37.03 204 HIS A C 1
ATOM 1619 O O . HIS A 1 204 ? 23.774 12.243 -5.983 1.00 42.82 204 HIS A O 1
ATOM 1626 N N . ASP A 1 205 ? 22.508 12.770 -7.769 1.00 35.54 205 ASP A N 1
ATOM 1627 C CA . ASP A 1 205 ? 21.597 13.671 -7.073 1.00 38.34 205 ASP A CA 1
ATOM 1628 C C . ASP A 1 205 ? 20.320 12.919 -6.690 1.00 40.81 205 ASP A C 1
ATOM 1629 O O . ASP A 1 205 ? 19.483 12.628 -7.544 1.00 34.83 205 ASP A O 1
ATOM 1634 N N . ILE A 1 206 ? 20.159 12.596 -5.410 1.00 39.71 206 ILE A N 1
ATOM 1635 C CA . ILE A 1 206 ? 18.982 11.833 -5.005 1.00 33.34 206 ILE A CA 1
ATOM 1636 C C . ILE A 1 206 ? 17.702 12.539 -5.440 1.00 35.94 206 ILE A C 1
ATOM 1637 O O . ILE A 1 206 ? 16.702 11.891 -5.756 1.00 35.73 206 ILE A O 1
ATOM 1642 N N . ASN A 1 207 ? 17.727 13.870 -5.471 1.00 39.67 207 ASN A N 1
ATOM 1643 C CA . ASN A 1 207 ? 16.546 14.624 -5.886 1.00 38.34 207 ASN A CA 1
ATOM 1644 C C . ASN A 1 207 ? 16.204 14.391 -7.356 1.00 40.39 207 ASN A C 1
ATOM 1645 O O . ASN A 1 207 ? 15.031 14.359 -7.740 1.00 39.79 207 ASN A O 1
ATOM 1650 N N . VAL A 1 208 ? 17.240 14.241 -8.176 1.00 35.15 208 VAL A N 1
ATOM 1651 C CA . VAL A 1 208 ? 17.053 13.902 -9.579 1.00 36.58 208 VAL A CA 1
ATOM 1652 C C . VAL A 1 208 ? 16.505 12.478 -9.707 1.00 33.46 208 VAL A C 1
ATOM 1653 O O . VAL A 1 208 ? 15.589 12.220 -10.500 1.00 34.55 208 VAL A O 1
ATOM 1657 N N . ALA A 1 209 ? 17.073 11.553 -8.937 1.00 34.31 209 ALA A N 1
ATOM 1658 C CA . ALA A 1 209 ? 16.698 10.143 -9.066 1.00 36.41 209 ALA A CA 1
ATOM 1659 C C . ALA A 1 209 ? 15.241 9.948 -8.689 1.00 36.72 209 ALA A C 1
ATOM 1660 O O . ALA A 1 209 ? 14.593 9.029 -9.176 1.00 35.54 209 ALA A O 1
ATOM 1662 N N . ARG A 1 210 ? 14.731 10.827 -7.827 1.00 35.48 210 ARG A N 1
ATOM 1663 C CA . ARG A 1 210 ? 13.365 10.710 -7.337 1.00 38.79 210 ARG A CA 1
ATOM 1664 C C . ARG A 1 210 ? 12.292 10.992 -8.388 1.00 41.44 210 ARG A C 1
ATOM 1665 O O . ARG A 1 210 ? 11.110 10.802 -8.127 1.00 41.28 210 ARG A O 1
ATOM 1673 N N . PHE A 1 211 ? 12.695 11.436 -9.579 1.00 35.19 211 PHE A N 1
ATOM 1674 C CA . PHE A 1 211 ? 11.752 11.561 -10.689 1.00 35.00 211 PHE A CA 1
ATOM 1675 C C . PHE A 1 211 ? 11.437 10.211 -11.313 1.00 36.72 211 PHE A C 1
ATOM 1676 O O . PHE A 1 211 ? 10.489 10.086 -12.098 1.00 40.59 211 PHE A O 1
ATOM 1684 N N . GLY A 1 212 ? 12.255 9.212 -11.003 1.00 36.15 212 GLY A N 1
ATOM 1685 C CA . GLY A 1 212 ? 12.072 7.888 -11.574 1.00 36.32 212 GLY A CA 1
ATOM 1686 C C . GLY A 1 212 ? 11.025 7.083 -10.828 1.00 37.99 212 GLY A C 1
ATOM 1687 O O . GLY A 1 212 ? 10.713 7.391 -9.678 1.00 42.45 212 GLY A O 1
ATOM 1688 N N . GLU A 1 213 ? 10.476 6.062 -11.479 1.00 37.74 213 GLU A N 1
ATOM 1689 C CA . GLU A 1 213 ? 9.538 5.146 -10.825 1.00 38.72 213 GLU A CA 1
ATOM 1690 C C . GLU A 1 213 ? 10.262 4.251 -9.842 1.00 45.29 213 GLU A C 1
ATOM 1691 O O . GLU A 1 213 ? 9.663 3.725 -8.893 1.00 47.26 213 GLU A O 1
ATOM 1697 N N . ARG A 1 214 ? 11.547 4.046 -10.101 1.00 36.23 214 ARG A N 1
ATOM 1698 C CA . ARG A 1 214 ? 12.396 3.254 -9.222 1.00 36.44 214 ARG A CA 1
ATOM 1699 C C . ARG A 1 214 ? 13.849 3.668 -9.403 1.00 41.69 214 ARG A C 1
ATOM 1700 O O . ARG A 1 214 ? 14.199 4.320 -10.394 1.00 40.63 214 ARG A O 1
ATOM 1708 N N . ILE A 1 215 ? 14.681 3.302 -8.435 1.00 38.30 215 ILE A N 1
ATOM 1709 C CA . ILE A 1 215 ? 16.107 3.595 -8.471 1.00 39.40 215 ILE A CA 1
ATOM 1710 C C . ILE A 1 215 ? 16.872 2.296 -8.355 1.00 43.05 215 ILE A C 1
ATOM 1711 O O . ILE A 1 215 ? 16.679 1.536 -7.400 1.00 40.99 215 ILE A O 1
ATOM 1716 N N . ILE A 1 216 ? 17.723 2.038 -9.339 1.00 38.10 216 ILE A N 1
ATOM 1717 C CA . ILE A 1 216 ? 18.611 0.888 -9.327 1.00 36.66 216 ILE A CA 1
ATOM 1718 C C . ILE A 1 216 ? 19.975 1.319 -8.814 1.00 41.33 216 ILE A C 1
ATOM 1719 O O . ILE A 1 216 ? 20.570 2.271 -9.329 1.00 38.20 216 ILE A O 1
ATOM 1724 N N . TYR A 1 217 ? 20.466 0.620 -7.794 1.00 31.82 217 TYR A N 1
ATOM 1725 C CA . TYR A 1 217 ? 21.749 0.949 -7.192 1.00 38.20 217 TYR A CA 1
ATOM 1726 C C . TYR A 1 217 ? 22.814 -0.063 -7.593 1.00 43.11 217 TYR A C 1
ATOM 1727 O O . TYR A 1 217 ? 22.630 -1.270 -7.424 1.00 40.41 217 TYR A O 1
ATOM 1736 N N . LEU A 1 218 ? 23.925 0.433 -8.137 1.00 37.00 218 LEU A N 1
ATOM 1737 C CA . LEU A 1 218 ? 25.059 -0.423 -8.466 1.00 31.67 218 LEU A CA 1
ATOM 1738 C C . LEU A 1 218 ? 26.113 -0.314 -7.381 1.00 32.35 218 LEU A C 1
ATOM 1739 O O . LEU A 1 218 ? 26.194 0.685 -6.681 1.00 39.31 218 LEU A O 1
ATOM 1744 N N . LYS A 1 219 ? 26.919 -1.358 -7.249 1.00 38.52 219 LYS A N 1
ATOM 1745 C CA . LYS A 1 219 ? 28.035 -1.366 -6.325 1.00 38.61 219 LYS A CA 1
ATOM 1746 C C . LYS A 1 219 ? 29.048 -2.381 -6.819 1.00 44.22 219 LYS A C 1
ATOM 1747 O O . LYS A 1 219 ? 28.720 -3.551 -6.995 1.00 41.71 219 LYS A O 1
ATOM 1753 N N . ASP A 1 220 ? 30.272 -1.924 -7.060 1.00 41.22 220 ASP A N 1
ATOM 1754 C CA . ASP A 1 220 ? 31.345 -2.788 -7.569 1.00 45.11 220 ASP A CA 1
ATOM 1755 C C . ASP A 1 220 ? 30.943 -3.637 -8.780 1.00 51.81 220 ASP A C 1
ATOM 1756 O O . ASP A 1 220 ? 31.321 -4.809 -8.880 1.00 49.25 220 ASP A O 1
ATOM 1761 N N . GLY A 1 221 ? 30.186 -3.045 -9.702 1.00 41.76 221 GLY A N 1
ATOM 1762 C CA . GLY A 1 221 ? 29.869 -3.707 -10.955 1.00 45.15 221 GLY A CA 1
ATOM 1763 C C . GLY A 1 221 ? 28.630 -4.587 -10.937 1.00 45.27 221 GLY A C 1
ATOM 1764 O O . GLY A 1 221 ? 28.307 -5.241 -11.933 1.00 46.66 221 GLY A O 1
ATOM 1765 N N . GLU A 1 222 ? 27.928 -4.603 -9.812 1.00 41.22 222 GLU A N 1
ATOM 1766 C CA . GLU A 1 222 ? 26.728 -5.428 -9.682 1.00 39.13 222 GLU A CA 1
ATOM 1767 C C . GLU A 1 222 ? 25.534 -4.618 -9.183 1.00 39.65 222 GLU A C 1
ATOM 1768 O O . GLU A 1 222 ? 25.695 -3.622 -8.473 1.00 42.33 222 GLU A O 1
ATOM 1774 N N . VAL A 1 223 ? 24.335 -5.069 -9.535 1.00 40.07 223 VAL A N 1
ATOM 1775 C CA . VAL A 1 223 ? 23.112 -4.475 -9.019 1.00 39.88 223 VAL A CA 1
ATOM 1776 C C . VAL A 1 223 ? 22.993 -4.789 -7.529 1.00 48.95 223 VAL A C 1
ATOM 1777 O O . VAL A 1 223 ? 22.761 -5.941 -7.151 1.00 42.17 223 VAL A O 1
ATOM 1781 N N . GLU A 1 224 ? 23.169 -3.774 -6.685 1.00 40.44 224 GLU A N 1
ATOM 1782 C CA . GLU A 1 224 ? 23.107 -3.963 -5.241 1.00 45.13 224 GLU A CA 1
ATOM 1783 C C . GLU A 1 224 ? 21.662 -4.123 -4.771 1.00 50.32 224 GLU A C 1
ATOM 1784 O O . GLU A 1 224 ? 21.341 -5.045 -4.019 1.00 44.88 224 GLU A O 1
ATOM 1790 N N . ARG A 1 225 ? 20.792 -3.228 -5.228 1.00 43.07 225 ARG A N 1
ATOM 1791 C CA . ARG A 1 225 ? 19.399 -3.215 -4.791 1.00 43.89 225 ARG A CA 1
ATOM 1792 C C . ARG A 1 225 ? 18.569 -2.297 -5.680 1.00 52.56 225 ARG A C 1
ATOM 1793 O O . ARG A 1 225 ? 19.119 -1.520 -6.469 1.00 41.84 225 ARG A O 1
ATOM 1801 N N . GLU A 1 226 ? 17.248 -2.390 -5.548 1.00 43.47 226 GLU A N 1
ATOM 1802 C CA . GLU A 1 226 ? 16.336 -1.462 -6.208 1.00 46.56 226 GLU A CA 1
ATOM 1803 C C . GLU A 1 226 ? 15.391 -0.872 -5.183 1.00 53.10 226 GLU A C 1
ATOM 1804 O O . GLU A 1 226 ? 14.957 -1.560 -4.253 1.00 50.44 226 GLU A O 1
ATOM 1810 N N . GLU A 1 227 ? 15.070 0.403 -5.354 1.00 39.66 227 GLU A N 1
ATOM 1811 C CA . GLU A 1 227 ? 14.075 1.048 -4.524 1.00 42.95 227 GLU A CA 1
ATOM 1812 C C . GLU A 1 227 ? 12.908 1.499 -5.380 1.00 52.46 227 GLU A C 1
ATOM 1813 O O . GLU A 1 227 ? 13.077 2.315 -6.289 1.00 46.61 227 GLU A O 1
ATOM 1819 N N . LYS A 1 228 ? 11.727 0.948 -5.111 1.00 47.75 228 LYS A N 1
ATOM 1820 C CA . LYS A 1 228 ? 10.516 1.372 -5.809 1.00 48.49 228 LYS A CA 1
ATOM 1821 C C . LYS A 1 228 ? 10.008 2.663 -5.188 1.00 49.11 228 LYS A C 1
ATOM 1822 O O . LYS A 1 228 ? 9.964 2.799 -3.967 1.00 50.88 228 LYS A O 1
ATOM 1828 N N . LEU A 1 229 ? 9.619 3.614 -6.028 1.00 47.78 229 LEU A N 1
ATOM 1829 C CA . LEU A 1 229 ? 9.279 4.945 -5.542 1.00 51.20 229 LEU A CA 1
ATOM 1830 C C . LEU A 1 229 ? 7.783 5.275 -5.576 1.00 59.77 229 LEU A C 1
ATOM 1831 O O . 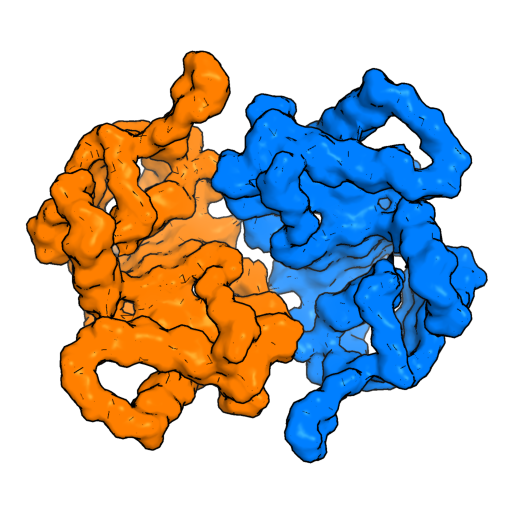LEU A 1 229 ? 7.311 6.130 -4.822 1.00 63.24 229 LEU A O 1
ATOM 1836 N N . ARG A 1 230 ? 7.033 4.609 -6.442 1.00 53.33 230 ARG A N 1
ATOM 1837 C CA . ARG A 1 230 ? 5.630 4.985 -6.628 1.00 64.16 230 ARG A CA 1
ATOM 1838 C C . ARG A 1 230 ? 4.647 3.884 -6.236 1.00 73.70 230 ARG A C 1
ATOM 1839 O O . ARG A 1 230 ? 3.841 4.067 -5.322 1.00 78.87 230 ARG A O 1
ATOM 1847 N N . MET B 1 1 ? 45.031 38.404 -0.446 1.00 53.41 1001 MET B N 1
ATOM 1848 C CA . MET B 1 1 ? 45.650 37.313 -1.197 1.00 54.74 1001 MET B CA 1
ATOM 1849 C C . MET B 1 1 ? 45.149 37.266 -2.640 1.00 53.69 1001 MET B C 1
ATOM 1850 O O . MET B 1 1 ? 45.892 36.895 -3.551 1.00 52.18 1001 MET B O 1
ATOM 1855 N N . VAL B 1 2 ? 43.885 37.625 -2.844 1.00 43.64 1002 VAL B N 1
ATOM 1856 C CA . VAL B 1 2 ? 43.354 37.778 -4.191 1.00 48.21 1002 VAL B CA 1
ATOM 1857 C C . VAL B 1 2 ? 42.483 39.016 -4.257 1.00 45.12 1002 VAL B C 1
ATOM 1858 O O . VAL B 1 2 ? 41.538 39.154 -3.489 1.00 50.18 1002 VAL B O 1
ATOM 1862 N N . LYS B 1 3 ? 42.796 39.923 -5.171 1.00 41.73 1003 LYS B N 1
ATOM 1863 C CA . LYS B 1 3 ? 41.956 41.099 -5.343 1.00 43.71 1003 LYS B CA 1
ATOM 1864 C C . LYS B 1 3 ? 41.581 41.324 -6.794 1.00 46.17 1003 LYS B C 1
ATOM 1865 O O . LYS B 1 3 ? 42.441 41.352 -7.676 1.00 43.66 1003 LYS B O 1
ATOM 1871 N N . LEU B 1 4 ? 40.285 41.469 -7.034 1.00 42.76 1004 LEU B N 1
ATOM 1872 C CA . LEU B 1 4 ? 39.786 41.915 -8.320 1.00 41.67 1004 LEU B CA 1
ATOM 1873 C C . LEU B 1 4 ? 39.248 43.321 -8.123 1.00 50.25 1004 LEU B C 1
ATOM 1874 O O . LEU B 1 4 ? 38.419 43.558 -7.237 1.00 44.95 1004 LEU B O 1
ATOM 1879 N N . LYS B 1 5 ? 39.717 44.254 -8.938 1.00 44.68 1005 LYS B N 1
ATOM 1880 C CA . LYS B 1 5 ? 39.287 45.645 -8.816 1.00 50.26 1005 LYS B CA 1
ATOM 1881 C C . LYS B 1 5 ? 38.713 46.142 -10.124 1.00 42.82 1005 LYS B C 1
ATOM 1882 O O . LYS B 1 5 ? 39.429 46.245 -11.115 1.00 44.45 1005 LYS B O 1
ATOM 1888 N N . ASN B 1 6 ? 37.416 46.443 -10.112 1.00 46.68 1006 ASN B N 1
ATOM 1889 C CA . ASN B 1 6 ? 36.698 46.901 -11.295 1.00 49.32 1006 ASN B CA 1
ATOM 1890 C C . ASN B 1 6 ? 36.991 46.019 -12.503 1.00 50.91 1006 ASN B C 1
ATOM 1891 O O . ASN B 1 6 ? 37.231 46.502 -13.612 1.00 49.35 1006 ASN B O 1
ATOM 1896 N N . VAL B 1 7 ? 36.961 44.712 -12.275 1.00 42.72 1007 VAL B N 1
ATOM 1897 C CA . VAL B 1 7 ? 37.265 43.749 -13.317 1.00 43.20 1007 VAL B CA 1
ATOM 1898 C C . VAL B 1 7 ? 36.100 43.520 -14.261 1.00 42.36 1007 VAL B C 1
ATOM 1899 O O . VAL B 1 7 ? 34.990 43.201 -13.832 1.00 43.23 1007 VAL B O 1
ATOM 1903 N N . THR B 1 8 ? 36.369 43.670 -15.553 1.00 37.62 1008 THR B N 1
ATOM 1904 C CA . THR B 1 8 ? 35.399 43.371 -16.588 1.00 41.82 1008 THR B CA 1
ATOM 1905 C C . THR B 1 8 ? 35.998 42.421 -17.614 1.00 43.94 1008 THR B C 1
ATOM 1906 O O . THR B 1 8 ? 37.167 42.548 -17.974 1.00 45.14 1008 THR B O 1
ATOM 1910 N N . LYS B 1 9 ? 35.193 41.463 -18.066 1.00 43.45 1009 LYS B N 1
ATOM 1911 C CA . LYS B 1 9 ? 35.584 40.529 -19.118 1.00 42.64 1009 LYS B CA 1
ATOM 1912 C C . LYS B 1 9 ? 34.487 40.470 -20.182 1.00 42.42 1009 LYS B C 1
ATOM 1913 O O . LYS B 1 9 ? 33.356 40.074 -19.903 1.00 44.01 1009 LYS B O 1
ATOM 1919 N N . THR B 1 10 ? 34.819 40.883 -21.402 1.00 42.21 1010 THR B N 1
ATOM 1920 C CA . THR B 1 10 ? 33.857 40.849 -22.493 1.00 40.33 1010 THR B CA 1
ATOM 1921 C C . THR B 1 10 ? 34.292 39.930 -23.627 1.00 36.16 1010 THR B C 1
ATOM 1922 O O . THR B 1 10 ? 35.469 39.602 -23.763 1.00 42.41 1010 THR B O 1
ATOM 1926 N N . TYR B 1 11 ? 33.312 39.521 -24.426 1.00 40.71 1011 TYR B N 1
ATOM 1927 C CA . TYR B 1 11 ? 33.518 38.784 -25.665 1.00 44.47 1011 TYR B CA 1
ATOM 1928 C C . TYR B 1 11 ? 32.696 39.438 -26.766 1.00 48.48 1011 TYR B C 1
ATOM 1929 O O . TYR B 1 11 ? 31.559 39.844 -26.536 1.00 45.98 1011 TYR B O 1
ATOM 1938 N N . LYS B 1 12 ? 33.268 39.524 -27.961 1.00 47.34 1012 LYS B N 1
ATOM 1939 C CA . LYS B 1 12 ? 32.563 40.077 -29.110 1.00 54.31 1012 LYS B CA 1
ATOM 1940 C C . LYS B 1 12 ? 31.938 38.948 -29.929 1.00 55.90 1012 LYS B C 1
ATOM 1941 O O . LYS B 1 12 ? 32.643 38.112 -30.493 1.00 59.27 1012 LYS B O 1
ATOM 1947 N N . MET B 1 13 ? 30.612 38.922 -29.988 1.00 55.75 1013 MET B N 1
ATOM 1948 C CA . MET B 1 13 ? 29.896 37.906 -30.756 1.00 60.32 1013 MET B CA 1
ATOM 1949 C C . MET B 1 13 ? 29.082 38.556 -31.873 1.00 60.62 1013 MET B C 1
ATOM 1950 O O . MET B 1 13 ? 27.884 38.781 -31.722 1.00 62.73 1013 MET B O 1
ATOM 1955 N N . GLY B 1 14 ? 29.733 38.847 -32.994 1.00 60.98 1014 GLY B N 1
ATOM 1956 C CA . GLY B 1 14 ? 29.092 39.588 -34.064 1.00 58.38 1014 GLY B CA 1
ATOM 1957 C C . GLY B 1 14 ? 29.299 41.070 -33.827 1.00 62.76 1014 GLY B C 1
ATOM 1958 O O . GLY B 1 14 ? 30.426 41.511 -33.595 1.00 63.46 1014 GLY B O 1
ATOM 1959 N N . GLU B 1 15 ? 28.217 41.843 -33.876 1.00 60.37 1015 GLU B N 1
ATOM 1960 C CA . GLU B 1 15 ? 28.295 43.260 -33.533 1.00 64.69 1015 GLU B CA 1
ATOM 1961 C C . GLU B 1 15 ? 27.929 43.466 -32.071 1.00 57.07 1015 GLU B C 1
ATOM 1962 O O . GLU B 1 15 ? 27.884 44.597 -31.590 1.00 56.73 1015 GLU B O 1
ATOM 1968 N N . GLU B 1 16 ? 27.675 42.367 -31.365 1.00 59.14 1016 GLU B N 1
ATOM 1969 C CA . GLU B 1 16 ? 27.299 42.447 -29.957 1.00 52.31 1016 GLU B CA 1
ATOM 1970 C C . GLU B 1 16 ? 28.451 42.145 -29.000 1.00 56.95 1016 GLU B C 1
ATOM 1971 O O . GLU B 1 16 ? 29.162 41.154 -29.156 1.00 57.17 1016 GLU B O 1
ATOM 1977 N N . ILE B 1 17 ? 28.621 43.009 -28.008 1.00 49.89 1017 ILE B N 1
ATOM 1978 C CA . ILE B 1 17 ? 29.592 42.790 -26.950 1.00 53.08 1017 ILE B CA 1
ATOM 1979 C C . ILE B 1 17 ? 28.937 42.157 -25.718 1.00 54.32 1017 ILE B C 1
ATOM 1980 O O . ILE B 1 17 ? 28.019 42.731 -25.131 1.00 52.21 1017 ILE B O 1
ATOM 1985 N 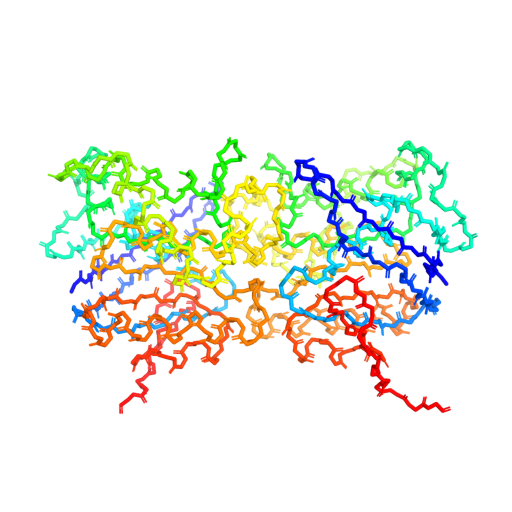N . ILE B 1 18 ? 29.423 40.976 -25.336 1.00 53.58 1018 ILE B N 1
ATOM 1986 C CA . ILE B 1 18 ? 28.892 40.229 -24.189 1.00 49.37 1018 ILE B CA 1
ATOM 1987 C C . ILE B 1 18 ? 29.747 40.457 -22.950 1.00 48.05 1018 ILE B C 1
ATOM 1988 O O . ILE B 1 18 ? 30.971 40.431 -23.024 1.00 47.70 1018 ILE B O 1
ATOM 1993 N N . TYR B 1 19 ? 29.099 40.674 -21.810 1.00 49.12 1019 TYR B N 1
ATOM 1994 C CA . TYR B 1 19 ? 29.806 40.839 -20.551 1.00 50.14 1019 TYR B CA 1
ATOM 1995 C C . TYR B 1 19 ? 29.754 39.565 -19.713 1.00 52.90 1019 TYR B C 1
ATOM 1996 O O . TYR B 1 19 ? 28.737 39.277 -19.087 1.00 56.84 1019 TYR B O 1
ATOM 2005 N N . ALA B 1 20 ? 30.850 38.805 -19.724 1.00 49.98 1020 ALA B N 1
ATOM 2006 C CA . ALA B 1 20 ? 31.005 37.618 -18.874 1.00 44.56 1020 ALA B CA 1
ATOM 2007 C C . ALA B 1 20 ? 31.094 38.030 -17.402 1.00 45.85 1020 ALA B C 1
ATOM 2008 O O . ALA B 1 20 ? 30.510 37.387 -16.521 1.00 43.82 1020 ALA B O 1
ATOM 2010 N N . LEU B 1 21 ? 31.862 39.088 -17.148 1.00 38.56 1021 LEU B N 1
ATOM 2011 C CA . LEU B 1 21 ? 31.924 39.743 -15.853 1.00 39.67 1021 LEU B CA 1
ATOM 2012 C C . LEU B 1 21 ? 31.835 41.235 -16.120 1.00 48.47 1021 LEU B C 1
ATOM 2013 O O . LEU B 1 21 ? 32.281 41.706 -17.165 1.00 46.73 1021 LEU B O 1
ATOM 2018 N N . LYS B 1 22 ? 31.274 41.976 -15.173 1.00 42.15 1022 LYS B N 1
ATOM 2019 C CA . LYS B 1 22 ? 31.053 43.401 -15.374 1.00 49.89 1022 LYS B CA 1
ATOM 2020 C C . LYS B 1 22 ? 31.311 44.193 -14.100 1.00 50.82 1022 LYS B C 1
ATOM 2021 O O . LYS B 1 22 ? 30.560 44.086 -13.130 1.00 50.91 1022 LYS B O 1
ATOM 2027 N N . ASN B 1 23 ? 32.385 44.977 -14.110 1.00 47.41 1023 ASN B N 1
ATOM 2028 C CA . ASN B 1 23 ? 32.730 45.845 -12.987 1.00 51.85 1023 ASN B CA 1
ATOM 2029 C C . ASN B 1 23 ? 32.678 45.146 -11.634 1.00 50.89 1023 ASN B C 1
ATOM 2030 O O . ASN B 1 23 ? 32.118 45.683 -10.687 1.00 49.99 1023 ASN B O 1
ATOM 2035 N N . VAL B 1 24 ? 33.264 43.956 -11.539 1.00 48.71 1024 VAL B N 1
ATOM 2036 C CA . VAL B 1 24 ? 33.246 43.214 -10.281 1.00 44.03 1024 VAL B CA 1
ATOM 2037 C C . VAL B 1 24 ? 34.384 43.611 -9.345 1.00 44.53 1024 VAL B C 1
ATOM 2038 O O . VAL B 1 24 ? 35.507 43.878 -9.778 1.00 49.52 1024 VAL B O 1
ATOM 2042 N N . ASN B 1 25 ? 34.079 43.662 -8.052 1.00 46.68 1025 ASN B N 1
ATOM 2043 C CA . ASN B 1 25 ? 35.084 43.943 -7.037 1.00 48.21 1025 ASN B CA 1
ATOM 2044 C C . ASN B 1 25 ? 35.090 42.855 -5.981 1.00 44.44 1025 ASN B C 1
ATOM 2045 O O . ASN B 1 25 ? 34.065 42.553 -5.379 1.00 51.46 1025 ASN B O 1
ATOM 2050 N N . LEU B 1 26 ? 36.252 42.253 -5.771 1.00 45.25 1026 LEU B N 1
ATOM 2051 C CA . LEU B 1 26 ? 36.348 41.115 -4.878 1.00 43.84 1026 LEU B CA 1
ATOM 2052 C C . LEU B 1 26 ? 37.674 41.128 -4.141 1.00 43.20 1026 LEU B C 1
ATOM 2053 O O . LEU B 1 26 ? 38.723 41.347 -4.748 1.00 48.04 1026 LEU B O 1
ATOM 2058 N N . ASN B 1 27 ? 37.623 40.902 -2.833 1.00 42.23 1027 ASN B N 1
ATOM 2059 C CA . ASN B 1 27 ? 38.830 40.768 -2.030 1.00 40.05 1027 ASN B CA 1
ATOM 2060 C C . ASN B 1 27 ? 38.794 39.494 -1.214 1.00 45.94 1027 ASN B C 1
ATOM 2061 O O . ASN B 1 27 ? 37.955 39.330 -0.328 1.00 44.49 1027 ASN B O 1
ATOM 2066 N N . ILE B 1 28 ? 39.716 38.592 -1.508 1.00 40.66 1028 ILE B N 1
ATOM 2067 C CA . ILE B 1 28 ? 39.794 37.337 -0.779 1.00 42.59 1028 ILE B CA 1
ATOM 2068 C C . ILE B 1 28 ? 41.047 37.332 0.074 1.00 41.82 1028 ILE B C 1
ATOM 2069 O O . ILE B 1 28 ? 42.160 37.400 -0.434 1.00 44.44 1028 ILE B O 1
ATOM 2074 N N . LYS B 1 29 ? 40.866 37.252 1.383 1.00 45.09 1029 LYS B N 1
ATOM 2075 C CA . LYS B 1 29 ? 41.984 37.278 2.306 1.00 50.49 1029 LYS B CA 1
ATOM 2076 C C . LYS B 1 29 ? 42.813 35.998 2.237 1.00 46.26 1029 LYS B C 1
ATOM 2077 O O . LYS B 1 29 ? 42.295 34.936 1.907 1.00 43.06 1029 LYS B O 1
ATOM 2083 N N . GLU B 1 30 ? 44.099 36.104 2.557 1.00 47.19 1030 GLU B N 1
ATOM 2084 C CA . GLU B 1 30 ? 44.924 34.918 2.724 1.00 43.99 1030 GLU B CA 1
ATOM 2085 C C . GLU B 1 30 ? 44.246 33.972 3.709 1.00 48.59 1030 GLU B C 1
ATOM 2086 O O . GLU B 1 30 ? 43.765 34.404 4.766 1.00 42.62 1030 GLU B O 1
ATOM 2092 N N . GLY B 1 31 ? 44.178 32.693 3.340 1.00 37.29 1031 GLY B N 1
ATOM 2093 C CA . GLY B 1 31 ? 43.640 31.662 4.211 1.00 37.95 1031 GLY B CA 1
ATOM 2094 C C . GLY B 1 31 ? 42.129 31.627 4.330 1.00 39.97 1031 GLY B C 1
ATOM 2095 O O . GLY B 1 31 ? 41.584 30.871 5.131 1.00 41.64 1031 GLY B O 1
ATOM 2096 N N . GLU B 1 32 ? 41.443 32.433 3.531 1.00 37.15 1032 GLU B N 1
ATOM 2097 C CA . GLU B 1 32 ? 39.993 32.431 3.542 1.00 36.62 1032 GLU B CA 1
ATOM 2098 C C . GLU B 1 32 ? 39.500 31.248 2.722 1.00 38.73 1032 GLU B C 1
ATOM 2099 O O . GLU B 1 32 ? 40.186 30.798 1.800 1.00 34.89 1032 GLU B O 1
ATOM 2105 N N . PHE B 1 33 ? 38.327 30.739 3.082 1.00 34.76 1033 PHE B N 1
ATOM 2106 C CA . PHE B 1 33 ? 37.633 29.719 2.289 1.00 35.88 1033 PHE B CA 1
ATOM 2107 C C . PHE B 1 33 ? 36.381 30.395 1.736 1.00 37.35 1033 PHE B C 1
ATOM 2108 O O . PHE B 1 33 ? 35.496 30.806 2.497 1.00 40.89 1033 PHE B O 1
ATOM 2116 N N . VAL B 1 34 ? 36.314 30.549 0.415 1.00 32.99 1034 VAL B N 1
ATOM 2117 C CA . VAL B 1 34 ? 35.213 31.270 -0.204 1.00 30.71 1034 VAL B CA 1
ATOM 2118 C C . VAL B 1 34 ? 34.506 30.408 -1.254 1.00 33.90 1034 VAL B C 1
ATOM 2119 O O . VAL B 1 34 ? 35.163 29.728 -2.031 1.00 32.95 1034 VAL B O 1
ATOM 2123 N N . SER B 1 35 ? 33.180 30.461 -1.273 1.00 33.76 1035 SER B N 1
ATOM 2124 C CA . SER B 1 35 ? 32.392 29.722 -2.259 1.00 33.07 1035 SER B CA 1
ATOM 2125 C C . SER B 1 35 ? 31.779 30.712 -3.226 1.00 32.58 1035 SER B C 1
ATOM 2126 O O . SER B 1 35 ? 31.480 31.845 -2.861 1.00 33.01 1035 SER B O 1
ATOM 2129 N N . ILE B 1 36 ? 31.594 30.273 -4.468 1.00 30.09 1036 ILE B N 1
ATOM 2130 C CA . ILE B 1 36 ? 30.959 31.070 -5.498 1.00 26.78 1036 ILE B CA 1
ATOM 2131 C C . ILE B 1 36 ? 29.834 30.247 -6.104 1.00 30.24 1036 ILE B C 1
ATOM 2132 O O . ILE B 1 36 ? 30.045 29.105 -6.500 1.00 32.83 1036 ILE B O 1
ATOM 2137 N N . MET B 1 37 ? 28.644 30.824 -6.164 1.00 30.37 1037 MET B N 1
ATOM 2138 C CA . MET B 1 37 ? 27.486 30.142 -6.725 1.00 32.94 1037 MET B CA 1
ATOM 2139 C C . MET B 1 37 ? 26.781 31.073 -7.678 1.00 37.75 1037 MET B C 1
ATOM 2140 O O . MET B 1 37 ? 27.017 32.280 -7.677 1.00 37.19 1037 MET B O 1
ATOM 2145 N N . GLY B 1 38 ? 25.889 30.522 -8.488 1.00 37.27 1038 GLY B N 1
ATOM 2146 C CA . GLY B 1 38 ? 25.134 31.353 -9.409 1.00 36.41 1038 GLY B CA 1
ATOM 2147 C C . GLY B 1 38 ? 24.662 30.548 -10.599 1.00 32.68 1038 GLY B C 1
ATOM 2148 O O . GLY B 1 38 ? 25.183 29.450 -10.867 1.00 32.39 1038 GLY B O 1
ATOM 2149 N N . PRO B 1 39 ? 23.690 31.094 -11.347 1.00 39.41 1039 PRO B N 1
ATOM 2150 C CA . PRO B 1 39 ? 23.106 30.382 -12.490 1.00 41.48 1039 PRO B CA 1
ATOM 2151 C C . PRO B 1 39 ? 24.134 29.978 -13.548 1.00 43.47 1039 PRO B C 1
ATOM 2152 O O . PRO B 1 39 ? 25.185 30.611 -13.694 1.00 36.63 1039 PRO B O 1
ATOM 2156 N N . SER B 1 40 ? 23.834 28.898 -14.264 1.00 43.24 1040 SER B N 1
ATOM 2157 C CA . SER B 1 40 ? 24.667 28.479 -15.374 1.00 42.43 1040 SER B CA 1
ATOM 2158 C C . SER B 1 40 ? 24.889 29.702 -16.253 1.00 41.44 1040 SER B C 1
ATOM 2159 O O . SER B 1 40 ? 23.942 30.408 -16.597 1.00 43.84 1040 SER B O 1
ATOM 2162 N N . GLY B 1 41 ? 26.148 29.989 -16.560 1.00 42.21 1041 GLY B N 1
ATOM 2163 C CA . GLY B 1 41 ? 26.486 31.114 -17.410 1.00 37.06 1041 GLY B CA 1
ATOM 2164 C C . GLY B 1 41 ? 26.601 32.473 -16.744 1.00 43.18 1041 GLY B C 1
ATOM 2165 O O . GLY B 1 41 ? 26.721 33.484 -17.439 1.00 46.33 1041 GLY B O 1
ATOM 2166 N N . SER B 1 42 ? 26.577 32.516 -15.412 1.00 38.55 1042 SER B N 1
ATOM 2167 C CA . SER B 1 42 ? 26.590 33.795 -14.692 1.00 37.97 1042 SER B CA 1
ATOM 2168 C C . SER B 1 42 ? 27.984 34.427 -14.547 1.00 40.28 1042 SER B C 1
ATOM 2169 O O . SER B 1 42 ? 28.107 35.567 -14.102 1.00 38.32 1042 SER B O 1
ATOM 2172 N N . GLY B 1 43 ? 29.028 33.690 -14.911 1.00 36.37 1043 GLY B N 1
ATOM 2173 C CA . GLY B 1 43 ? 30.371 34.241 -14.874 1.00 37.75 1043 GLY B CA 1
ATOM 2174 C C . GLY B 1 43 ? 31.314 33.627 -13.847 1.00 34.41 1043 GLY B C 1
ATOM 2175 O O . GLY B 1 43 ? 32.387 34.176 -13.579 1.00 33.89 1043 GLY B O 1
ATOM 2176 N N . LYS B 1 44 ? 30.939 32.478 -13.288 1.00 32.32 1044 LYS B N 1
ATOM 2177 C CA . LYS B 1 44 ? 31.743 31.838 -12.246 1.00 31.05 1044 LYS B CA 1
ATOM 2178 C C . LYS B 1 44 ? 33.087 31.326 -12.742 1.00 30.91 1044 LYS B C 1
ATOM 2179 O O . LYS B 1 44 ? 34.129 31.593 -12.128 1.00 34.37 1044 LYS B O 1
ATOM 2185 N N . SER B 1 45 ? 33.067 30.573 -13.841 1.00 31.59 1045 SER B N 1
ATOM 2186 C CA . SER B 1 45 ? 34.308 30.068 -14.404 1.00 32.74 1045 SER B CA 1
ATOM 2187 C C . SER B 1 45 ? 35.196 31.208 -14.847 1.00 34.17 1045 SER B C 1
ATOM 2188 O O . SER B 1 45 ? 36.401 31.183 -14.633 1.00 30.36 1045 SER B O 1
ATOM 2191 N N . THR B 1 46 ? 34.595 32.205 -15.480 1.00 34.06 1046 THR B N 1
ATOM 2192 C CA . THR B 1 46 ? 35.369 33.366 -15.887 1.00 29.73 1046 THR B CA 1
ATOM 2193 C C . THR B 1 46 ? 36.060 33.975 -14.667 1.00 33.93 1046 THR B C 1
ATOM 2194 O O . THR B 1 46 ? 37.258 34.285 -14.700 1.00 36.76 1046 THR B O 1
ATOM 2198 N N . MET B 1 47 ? 35.314 34.124 -13.578 1.00 30.83 1047 MET B N 1
ATOM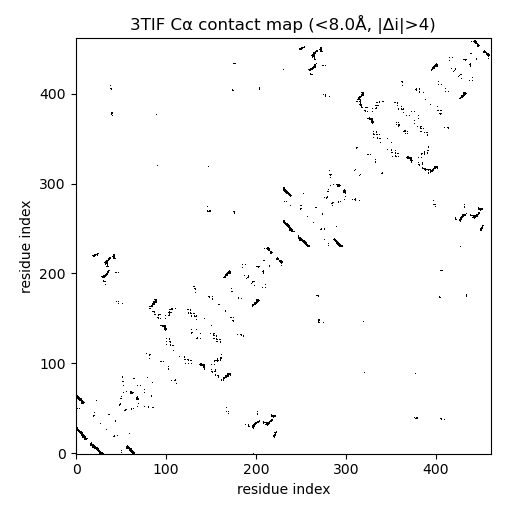 2199 C CA . MET B 1 47 ? 35.899 34.700 -12.364 1.00 32.17 1047 MET B CA 1
ATOM 2200 C C . MET B 1 47 ? 37.049 33.845 -11.844 1.00 34.94 1047 MET B C 1
ATOM 2201 O O . MET B 1 47 ? 38.118 34.351 -11.512 1.00 34.75 1047 MET B O 1
ATOM 2206 N N . LEU B 1 48 ? 36.846 32.532 -11.807 1.00 32.73 1048 LEU B N 1
ATOM 2207 C CA . LEU B 1 48 ? 37.866 31.638 -11.284 1.00 33.89 1048 LEU B CA 1
ATOM 2208 C C . LEU B 1 48 ? 39.098 31.616 -12.199 1.00 33.88 1048 LEU B C 1
ATOM 2209 O O . LEU B 1 48 ? 40.224 31.522 -11.726 1.00 35.75 1048 LEU B O 1
ATOM 2214 N N . ASN B 1 49 ? 38.867 31.699 -13.506 1.00 33.58 1049 ASN B N 1
ATOM 2215 C CA . ASN B 1 49 ? 39.937 31.698 -14.502 1.00 36.15 1049 ASN B CA 1
ATOM 2216 C C . ASN B 1 49 ? 40.824 32.931 -14.371 1.00 39.02 1049 ASN B C 1
ATOM 2217 O O . ASN B 1 49 ? 42.046 32.864 -14.517 1.00 40.33 1049 ASN B O 1
ATOM 2222 N N . ILE B 1 50 ? 40.188 34.062 -14.114 1.00 36.52 1050 ILE B N 1
ATOM 2223 C CA . ILE B 1 50 ? 4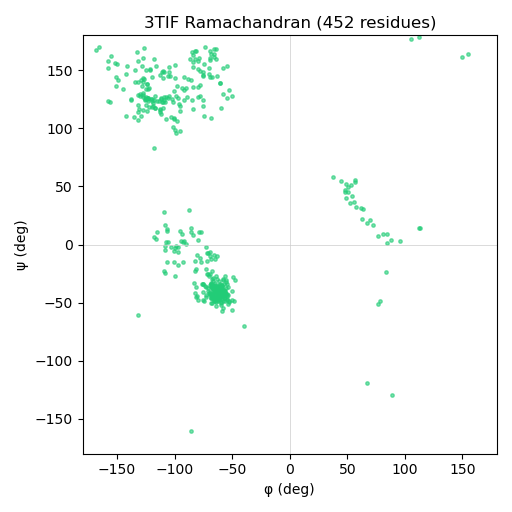0.921 35.304 -13.908 1.00 39.92 1050 ILE B CA 1
ATOM 2224 C C . ILE B 1 50 ? 41.706 35.249 -12.601 1.00 38.62 1050 ILE B C 1
ATOM 2225 O O . ILE B 1 50 ? 42.896 35.567 -12.568 1.00 38.58 1050 ILE B O 1
ATOM 2230 N N . ILE B 1 51 ? 41.068 34.797 -11.523 1.00 35.35 1051 ILE B N 1
ATOM 2231 C CA . ILE B 1 51 ? 41.785 34.623 -10.275 1.00 37.47 1051 ILE B CA 1
ATOM 2232 C C . ILE B 1 51 ? 42.968 33.689 -10.475 1.00 37.11 1051 ILE B C 1
ATOM 2233 O O . ILE B 1 51 ? 44.038 33.901 -9.910 1.00 41.15 1051 ILE B O 1
ATOM 2238 N N . GLY B 1 52 ? 42.770 32.652 -11.280 1.00 30.99 1052 GLY B N 1
ATOM 2239 C CA . GLY B 1 52 ? 43.785 31.639 -11.475 1.00 32.37 1052 GLY B CA 1
ATOM 2240 C C . GLY B 1 52 ? 44.826 31.998 -12.516 1.00 36.01 1052 GLY B C 1
ATOM 2241 O O . GLY B 1 52 ? 45.647 31.159 -12.869 1.00 39.09 1052 GLY B O 1
ATOM 2242 N N . CYS B 1 53 ? 44.797 33.233 -13.009 1.00 38.94 1053 CYS B N 1
ATOM 2243 C CA . CYS B 1 53 ? 45.789 33.676 -13.995 1.00 37.96 1053 CYS B CA 1
ATOM 2244 C C . CYS B 1 53 ? 45.750 32.914 -15.330 1.00 44.76 1053 CYS B C 1
ATOM 2245 O O . CYS B 1 53 ? 46.738 32.896 -16.077 1.00 43.39 1053 CYS B O 1
ATOM 2248 N N . LEU B 1 54 ? 44.611 32.301 -15.631 1.00 38.91 1054 LEU B N 1
ATOM 2249 C CA . LEU B 1 54 ? 44.420 31.558 -16.867 1.00 41.56 1054 LEU B CA 1
ATOM 2250 C C . LEU B 1 54 ? 43.823 32.456 -17.946 1.00 41.31 1054 LEU B C 1
ATOM 2251 O O . LEU B 1 54 ? 43.806 32.107 -19.122 1.00 45.99 1054 LEU B O 1
ATOM 2256 N N . ASP B 1 55 ? 43.312 33.605 -17.521 1.00 44.26 1055 ASP B N 1
ATOM 2257 C CA . ASP B 1 55 ? 42.704 34.563 -18.430 1.00 46.95 1055 ASP B CA 1
ATOM 2258 C C . ASP B 1 55 ? 42.875 35.953 -17.824 1.00 42.84 1055 ASP B C 1
ATOM 2259 O O . ASP B 1 55 ? 43.057 36.081 -16.613 1.00 41.88 1055 ASP B O 1
ATOM 2264 N N . LYS B 1 56 ? 42.838 36.982 -18.671 1.00 47.93 1056 LYS B N 1
ATOM 2265 C CA . LYS B 1 56 ? 43.045 38.359 -18.233 1.00 47.24 1056 LYS B CA 1
ATOM 2266 C C . LYS B 1 56 ? 41.745 39.131 -18.337 1.00 40.88 1056 LYS B C 1
ATOM 2267 O O . LYS B 1 56 ? 40.926 38.857 -19.213 1.00 44.56 1056 LYS B O 1
ATOM 2273 N N . PRO B 1 57 ? 41.546 40.107 -17.447 1.00 42.29 1057 PRO B N 1
ATOM 2274 C CA . PRO B 1 57 ? 40.323 40.898 -17.585 1.00 43.61 1057 PRO B CA 1
ATOM 2275 C C . PRO B 1 57 ? 40.404 41.759 -18.841 1.00 43.43 1057 PRO B C 1
ATOM 2276 O O . PRO B 1 57 ? 41.499 41.994 -19.344 1.00 46.86 1057 PRO B O 1
ATOM 2280 N N . THR B 1 58 ? 39.260 42.188 -19.353 1.00 44.62 1058 THR B N 1
ATOM 2281 C CA . THR B 1 58 ? 39.241 43.121 -20.470 1.00 47.75 1058 THR B CA 1
ATOM 2282 C C . THR B 1 58 ? 39.600 44.495 -19.918 1.00 50.98 1058 THR B C 1
ATOM 2283 O O . THR B 1 58 ? 40.252 45.302 -20.582 1.00 54.34 1058 THR B O 1
ATOM 2287 N N . GLU B 1 59 ? 39.176 44.741 -18.685 1.00 50.45 1059 GLU B N 1
ATOM 2288 C CA . GLU B 1 59 ? 39.487 45.972 -17.978 1.00 52.85 1059 GLU B CA 1
ATOM 2289 C C . GLU B 1 59 ? 39.543 45.680 -16.483 1.00 54.99 1059 GLU B C 1
ATOM 2290 O O . GLU B 1 59 ? 38.937 44.719 -16.010 1.00 50.13 1059 GLU B O 1
ATOM 2296 N N . GLY B 1 60 ? 40.279 46.495 -15.738 1.00 53.92 1060 GLY B N 1
ATOM 2297 C CA . GLY B 1 60 ? 40.374 46.308 -14.304 1.00 49.33 1060 GLY B CA 1
ATOM 2298 C C . GLY B 1 60 ? 41.705 45.711 -13.893 1.00 52.10 1060 GLY B C 1
ATOM 2299 O O . GLY B 1 60 ? 42.532 45.386 -14.746 1.00 50.72 1060 GLY B O 1
ATOM 2300 N N . GLU B 1 61 ? 41.910 45.567 -12.585 1.00 47.38 1061 GLU B N 1
ATOM 2301 C CA . GLU B 1 61 ? 43.167 45.056 -12.048 1.00 48.43 1061 GLU B CA 1
ATOM 2302 C C . GLU B 1 61 ? 42.979 43.773 -11.251 1.00 50.95 1061 GLU B C 1
ATOM 2303 O O . GLU B 1 61 ? 41.982 43.606 -10.550 1.00 44.07 1061 GLU B O 1
ATOM 2309 N N . VAL B 1 62 ? 43.961 42.884 -11.356 1.00 45.79 1062 VAL B N 1
ATOM 2310 C CA . VAL B 1 62 ? 44.001 41.665 -10.564 1.00 45.33 1062 VAL B CA 1
ATOM 2311 C C . VAL B 1 62 ? 45.297 41.616 -9.766 1.00 46.85 1062 VAL B C 1
ATOM 2312 O O . VAL B 1 62 ? 46.368 41.897 -10.296 1.00 45.67 1062 VAL B O 1
ATOM 2316 N N . TYR B 1 63 ? 45.198 41.269 -8.488 1.00 39.97 1063 TYR B N 1
ATOM 2317 C CA . TYR B 1 63 ? 46.374 41.117 -7.641 1.00 40.86 1063 TYR B CA 1
ATOM 2318 C C . TYR B 1 63 ? 46.364 39.757 -6.964 1.00 50.29 1063 TYR B C 1
ATOM 2319 O O . TYR B 1 63 ? 45.383 39.391 -6.315 1.00 45.46 1063 TYR B O 1
ATOM 2328 N N . ILE B 1 64 ? 47.462 39.020 -7.107 1.00 42.51 1064 ILE B N 1
ATOM 2329 C CA . ILE B 1 64 ? 47.619 37.722 -6.463 1.00 44.55 1064 ILE B CA 1
ATOM 2330 C C . ILE B 1 64 ? 48.817 37.754 -5.527 1.00 53.66 1064 ILE B C 1
ATOM 2331 O O . ILE B 1 64 ? 49.946 37.971 -5.959 1.00 54.62 1064 ILE B O 1
ATOM 2336 N N . ASP B 1 65 ? 48.575 37.541 -4.241 1.00 58.23 1065 ASP B N 1
ATOM 2337 C CA . ASP B 1 65 ? 49.665 37.532 -3.279 1.00 62.57 1065 ASP B CA 1
ATOM 2338 C C . ASP B 1 65 ? 50.449 38.833 -3.420 1.00 61.74 1065 ASP B C 1
ATOM 2339 O O . ASP B 1 65 ? 51.678 38.832 -3.401 1.00 65.14 1065 ASP B O 1
ATOM 2344 N N . ASN B 1 66 ? 49.723 39.936 -3.589 1.00 59.70 1066 ASN B N 1
ATOM 2345 C CA . ASN B 1 66 ? 50.324 41.264 -3.730 1.00 62.48 1066 ASN B CA 1
ATOM 2346 C C . ASN B 1 66 ? 50.798 41.611 -5.148 1.00 68.81 1066 ASN B C 1
ATOM 2347 O O . ASN B 1 66 ? 50.903 42.790 -5.505 1.00 66.94 1066 ASN B O 1
ATOM 2352 N N . ILE B 1 67 ? 51.073 40.590 -5.956 1.00 59.84 1067 ILE B N 1
ATOM 2353 C CA . ILE B 1 67 ? 51.564 40.807 -7.311 1.00 52.67 1067 ILE B CA 1
ATOM 2354 C C . ILE B 1 67 ? 50.435 41.196 -8.253 1.00 53.91 1067 ILE B C 1
ATOM 2355 O O . ILE B 1 67 ? 49.411 40.512 -8.325 1.00 50.54 1067 ILE B O 1
ATOM 2360 N N . LYS B 1 68 ? 50.626 42.293 -8.976 1.00 51.01 1068 LYS B N 1
ATOM 2361 C CA . LYS B 1 68 ? 49.694 42.676 -10.026 1.00 56.42 1068 LYS B CA 1
ATOM 2362 C C . LYS B 1 68 ? 49.913 41.768 -11.227 1.00 55.78 1068 LYS B C 1
ATOM 2363 O O . LYS B 1 68 ? 51.024 41.678 -11.745 1.00 56.38 1068 LYS B O 1
ATOM 2369 N N . THR B 1 69 ? 48.856 41.097 -11.673 1.00 47.53 1069 THR B N 1
ATOM 2370 C CA . THR B 1 69 ? 48.998 40.095 -12.721 1.00 47.23 1069 THR B CA 1
ATOM 2371 C C . THR B 1 69 ? 48.396 40.519 -14.062 1.00 48.35 1069 THR B C 1
ATOM 2372 O O . THR B 1 69 ? 48.792 40.010 -15.111 1.00 50.29 1069 THR B O 1
ATOM 2376 N N . ASN B 1 70 ? 47.454 41.460 -14.033 1.00 46.01 1070 ASN B N 1
ATOM 2377 C CA . ASN B 1 70 ? 46.663 41.773 -15.225 1.00 50.90 1070 ASN B CA 1
ATOM 2378 C C . ASN B 1 70 ? 47.454 42.354 -16.393 1.00 51.42 1070 ASN B C 1
ATOM 2379 O O . ASN B 1 70 ? 46.937 42.439 -17.509 1.00 62.46 1070 ASN B O 1
ATOM 2384 N N . ASP B 1 71 ? 48.701 42.747 -16.145 1.00 59.29 1071 ASP B N 1
ATOM 2385 C CA . ASP B 1 71 ? 49.541 43.303 -17.206 1.00 60.25 1071 ASP B CA 1
ATOM 2386 C C . ASP B 1 71 ? 50.751 42.422 -17.519 1.00 60.71 1071 ASP B C 1
ATOM 2387 O O . ASP B 1 71 ? 51.657 42.830 -18.251 1.00 58.79 1071 ASP B O 1
ATOM 2392 N N . LEU B 1 72 ? 50.763 41.214 -16.969 1.00 52.96 1072 LEU B N 1
ATOM 2393 C CA . LEU B 1 72 ? 51.868 40.292 -17.192 1.00 46.72 1072 LEU B CA 1
ATOM 2394 C C . LEU B 1 72 ? 51.677 39.524 -18.493 1.00 51.41 1072 LEU B C 1
ATOM 2395 O O . LEU B 1 72 ? 50.557 39.386 -18.986 1.00 51.66 1072 LEU B O 1
ATOM 2400 N N . ASP B 1 73 ? 52.777 39.027 -19.048 1.00 49.03 1073 ASP B N 1
ATOM 2401 C CA . ASP B 1 73 ? 52.713 38.233 -20.271 1.00 55.25 1073 ASP B CA 1
ATOM 2402 C C . ASP B 1 73 ? 52.366 36.782 -19.976 1.00 54.18 1073 ASP B C 1
ATOM 2403 O O . ASP B 1 73 ? 52.424 36.348 -18.833 1.00 47.47 1073 ASP B O 1
ATOM 2408 N N . ASP B 1 74 ? 52.004 36.044 -21.021 1.00 61.79 1074 ASP B N 1
ATOM 2409 C CA . ASP B 1 74 ? 51.694 34.623 -20.901 1.00 60.41 1074 ASP B CA 1
ATOM 2410 C C . ASP B 1 74 ? 52.769 33.863 -20.121 1.00 56.08 1074 ASP B C 1
ATOM 2411 O O . ASP B 1 74 ? 52.458 33.103 -19.204 1.00 54.03 1074 ASP B O 1
ATOM 2416 N N . ASP B 1 75 ? 54.026 34.078 -20.496 1.00 48.97 1075 ASP B N 1
ATOM 2417 C CA . ASP B 1 75 ? 55.168 33.468 -19.830 1.00 54.72 1075 ASP B CA 1
ATOM 2418 C C . ASP B 1 75 ? 55.195 33.820 -18.344 1.00 56.95 1075 ASP B C 1
ATOM 2419 O O . ASP B 1 75 ? 55.349 32.949 -17.482 1.00 49.76 1075 ASP B O 1
ATOM 2424 N N . GLU B 1 76 ? 55.043 35.105 -18.045 1.00 53.92 1076 GLU B N 1
ATOM 2425 C CA . GLU B 1 76 ? 55.108 35.570 -16.663 1.00 51.24 1076 GLU B CA 1
ATOM 2426 C C . GLU B 1 76 ? 53.963 35.004 -15.805 1.00 40.70 1076 GLU B C 1
ATOM 2427 O O . GLU B 1 76 ? 54.186 34.547 -14.691 1.00 43.47 1076 GLU B O 1
ATOM 2433 N N . LEU B 1 77 ? 52.743 35.036 -16.337 1.00 45.88 1077 LEU B N 1
ATOM 2434 C CA . LEU B 1 77 ? 51.573 34.513 -15.633 1.00 47.39 1077 LEU B CA 1
ATOM 2435 C C . LEU B 1 77 ? 51.705 33.023 -15.331 1.00 48.83 1077 LEU B C 1
ATOM 2436 O O . LEU B 1 77 ? 51.220 32.537 -14.311 1.00 45.79 1077 LEU B O 1
ATOM 2441 N N . THR B 1 78 ? 52.357 32.301 -16.232 1.00 45.99 1078 THR B N 1
ATOM 2442 C CA . THR B 1 78 ? 52.537 30.867 -16.078 1.00 44.43 1078 THR B CA 1
ATOM 2443 C C . THR B 1 78 ? 53.423 30.566 -14.888 1.00 44.24 1078 THR B C 1
ATOM 2444 O O . THR B 1 78 ? 53.192 29.616 -14.137 1.00 41.49 1078 THR B O 1
ATOM 2448 N N . LYS B 1 79 ? 54.441 31.394 -14.708 1.00 45.44 1079 LYS B N 1
ATOM 2449 C CA . LYS B 1 79 ? 55.351 31.219 -13.594 1.00 39.13 1079 LYS B CA 1
ATOM 2450 C C . LYS B 1 79 ? 54.646 31.473 -12.256 1.00 40.58 1079 LYS B C 1
ATOM 2451 O O . LYS B 1 79 ? 54.889 30.783 -11.268 1.00 42.03 1079 LYS B O 1
ATOM 2457 N N . ILE B 1 80 ? 53.759 32.455 -12.232 1.00 37.19 1080 ILE B N 1
ATOM 2458 C CA . ILE B 1 80 ? 52.973 32.721 -11.028 1.00 45.69 1080 ILE B CA 1
ATOM 2459 C C . ILE B 1 80 ? 51.987 31.577 -10.775 1.00 40.06 1080 ILE B C 1
ATOM 2460 O O . ILE B 1 80 ? 51.864 31.096 -9.651 1.00 42.01 1080 ILE B O 1
ATOM 2465 N N . ARG B 1 81 ? 51.293 31.156 -11.827 1.00 39.57 1081 ARG B N 1
ATOM 2466 C CA . ARG B 1 81 ? 50.363 30.033 -11.739 1.00 37.24 1081 ARG B CA 1
ATOM 2467 C C . ARG B 1 81 ? 51.031 28.788 -11.165 1.00 41.50 1081 ARG B C 1
ATOM 2468 O O . ARG B 1 81 ? 50.518 28.164 -10.234 1.00 39.70 1081 ARG B O 1
ATOM 2476 N N . ARG B 1 82 ? 52.173 28.418 -11.737 1.00 36.97 1082 ARG B N 1
ATOM 2477 C CA . ARG B 1 82 ? 52.884 27.218 -11.314 1.00 43.60 1082 ARG B CA 1
ATOM 2478 C C . ARG B 1 82 ? 53.270 27.263 -9.843 1.00 45.28 1082 ARG B C 1
ATOM 2479 O O . ARG B 1 82 ? 53.260 26.236 -9.168 1.00 43.08 1082 ARG B O 1
ATOM 2487 N N . ASP B 1 83 ? 53.606 28.454 -9.353 1.00 40.66 1083 ASP B N 1
ATOM 2488 C CA . ASP B 1 83 ? 54.008 28.621 -7.955 1.00 43.76 1083 ASP B CA 1
ATOM 2489 C C . ASP B 1 83 ? 52.826 28.707 -6.993 1.00 45.51 1083 ASP B C 1
ATOM 2490 O O . ASP B 1 83 ? 52.837 28.092 -5.928 1.00 50.00 1083 ASP B O 1
ATOM 2495 N N . LYS B 1 84 ? 51.816 29.487 -7.355 1.00 40.63 1084 LYS B N 1
ATOM 2496 C CA . LYS B 1 84 ? 50.837 29.917 -6.360 1.00 40.39 1084 LYS B CA 1
ATOM 2497 C C . LYS B 1 84 ? 49.467 29.259 -6.418 1.00 39.73 1084 LYS B C 1
ATOM 2498 O O . LYS B 1 84 ? 48.690 29.359 -5.461 1.00 37.18 1084 LYS B O 1
ATOM 2504 N N . ILE B 1 85 ? 49.176 28.587 -7.524 1.00 34.48 1085 ILE B N 1
ATOM 2505 C CA . ILE B 1 85 ? 47.815 28.132 -7.793 1.00 34.60 1085 ILE B CA 1
ATOM 2506 C C . ILE B 1 85 ? 47.698 26.644 -8.113 1.00 36.21 1085 ILE B C 1
ATOM 2507 O O . ILE B 1 85 ? 48.440 26.106 -8.944 1.00 36.15 1085 ILE B O 1
ATOM 2512 N N . GLY B 1 86 ? 46.769 25.978 -7.437 1.00 32.54 1086 GLY B N 1
ATOM 2513 C CA . GLY B 1 86 ? 46.338 24.651 -7.843 1.00 33.12 1086 GLY B CA 1
ATOM 2514 C C . GLY B 1 86 ? 44.916 24.783 -8.364 1.00 30.50 1086 GLY B C 1
ATOM 2515 O O . GLY B 1 86 ? 44.028 25.258 -7.643 1.00 31.25 1086 GLY B O 1
ATOM 2516 N N . PHE B 1 87 ? 44.693 24.375 -9.610 1.00 28.85 1087 PHE B N 1
ATOM 2517 C CA . PHE B 1 87 ? 43.411 24.628 -10.272 1.00 30.10 1087 PHE B CA 1
ATOM 2518 C C . PHE B 1 87 ? 42.722 23.317 -10.628 1.00 29.67 1087 PHE B C 1
ATOM 2519 O O . PHE B 1 87 ? 43.301 22.479 -11.327 1.00 29.84 1087 PHE B O 1
ATOM 2527 N N . VAL B 1 88 ? 41.493 23.146 -10.151 1.00 26.98 1088 VAL B N 1
ATOM 2528 C CA . VAL B 1 88 ? 40.677 21.984 -10.522 1.00 27.19 1088 VAL B CA 1
ATOM 2529 C C . VAL B 1 88 ? 39.690 22.407 -11.592 1.00 28.27 1088 VAL B C 1
ATOM 2530 O O . VAL B 1 88 ? 38.748 23.150 -11.314 1.00 27.36 1088 VAL B O 1
ATOM 2534 N N . PHE B 1 89 ? 39.914 21.949 -12.823 1.00 27.15 1089 PHE B N 1
ATOM 2535 C CA . PHE B 1 89 ? 39.064 22.357 -13.934 1.00 29.31 1089 PHE B CA 1
ATOM 2536 C C . PHE B 1 89 ? 37.707 21.668 -13.911 1.00 25.53 1089 PHE B C 1
ATOM 2537 O O . PHE B 1 89 ? 37.616 20.486 -13.549 1.00 26.82 1089 PHE B O 1
ATOM 2545 N N . GLN B 1 90 ? 36.678 22.392 -14.357 1.00 27.67 1090 GLN B N 1
ATOM 2546 C CA . GLN B 1 90 ? 35.319 21.842 -14.420 1.00 29.32 1090 GLN B CA 1
ATOM 2547 C C . GLN B 1 90 ? 35.269 20.549 -15.229 1.00 29.22 1090 GLN B C 1
ATOM 2548 O O . GLN B 1 90 ? 34.604 19.589 -14.843 1.00 32.07 1090 GLN B O 1
ATOM 2554 N N . GLN B 1 91 ? 35.962 20.517 -16.357 1.00 31.15 1091 GLN B N 1
ATOM 2555 C CA . GLN B 1 91 ? 36.017 19.279 -17.124 1.00 34.46 1091 GLN B CA 1
ATOM 2556 C C . GLN B 1 91 ? 37.390 18.600 -17.095 1.00 34.23 1091 GLN B C 1
ATOM 2557 O O . GLN B 1 91 ? 37.756 17.898 -18.024 1.00 32.73 1091 GLN B O 1
ATOM 2563 N N . PHE B 1 92 ? 38.126 18.826 -16.002 1.00 32.19 1092 PHE B N 1
ATOM 2564 C CA . PHE B 1 92 ? 39.354 18.085 -15.659 1.00 34.96 1092 PHE B CA 1
ATOM 2565 C C . PHE B 1 92 ? 40.596 18.470 -16.453 1.00 34.02 1092 PHE B C 1
ATOM 2566 O O . PHE B 1 92 ? 41.653 18.720 -15.871 1.00 35.41 1092 PHE B O 1
ATOM 2574 N N . ASN B 1 93 ? 40.485 18.489 -17.776 1.00 35.79 1093 ASN B N 1
ATOM 2575 C CA . ASN B 1 93 ? 41.634 18.834 -18.608 1.00 44.12 1093 ASN B CA 1
ATOM 2576 C C . ASN B 1 93 ? 42.864 17.987 -18.299 1.00 41.75 1093 ASN B C 1
ATOM 2577 O O . ASN B 1 93 ? 43.953 18.523 -18.079 1.00 40.51 1093 ASN B O 1
ATOM 2582 N N . LEU B 1 94 ? 42.684 16.669 -18.284 1.00 35.69 1094 LEU B N 1
ATOM 2583 C CA . LEU B 1 94 ? 43.789 15.746 -18.087 1.00 34.14 1094 LEU B CA 1
ATOM 2584 C C . LEU B 1 94 ? 44.492 15.491 -19.404 1.00 37.39 1094 LEU B C 1
ATOM 2585 O O . LEU B 1 94 ? 43.943 15.759 -20.475 1.00 37.82 1094 LEU B O 1
ATOM 2590 N N . ILE B 1 95 ? 45.706 14.963 -19.331 1.00 32.52 1095 ILE B N 1
ATOM 2591 C CA . ILE B 1 95 ? 46.435 14.638 -20.561 1.00 38.47 1095 ILE B CA 1
ATOM 2592 C C . ILE B 1 95 ? 46.217 13.174 -20.904 1.00 34.78 1095 ILE B C 1
ATOM 2593 O O . ILE B 1 95 ? 46.583 12.296 -20.135 1.00 38.18 1095 ILE B O 1
ATOM 2598 N N . PRO B 1 96 ? 45.622 12.909 -22.079 1.00 40.77 1096 PRO B N 1
ATOM 2599 C CA . PRO B 1 96 ? 45.090 11.602 -22.489 1.00 40.22 1096 PRO B CA 1
ATOM 2600 C C . PRO B 1 96 ? 46.091 10.451 -22.496 1.00 42.21 1096 PRO B C 1
ATOM 2601 O O . PRO B 1 96 ? 45.730 9.344 -22.097 1.00 44.20 1096 PRO B O 1
ATOM 2605 N N . LEU B 1 97 ? 47.316 10.686 -22.952 1.00 42.72 1097 LEU B N 1
ATOM 2606 C CA . LEU B 1 97 ? 48.276 9.584 -23.078 1.00 41.19 1097 LEU B CA 1
ATOM 2607 C C . LEU B 1 97 ? 49.121 9.350 -21.826 1.00 45.35 1097 LEU B C 1
ATOM 2608 O O . LEU B 1 97 ? 49.976 8.462 -21.816 1.00 48.67 1097 LEU B O 1
ATOM 2613 N N . LEU B 1 98 ? 48.892 10.146 -20.781 1.00 42.08 1098 LEU B N 1
ATOM 2614 C CA . LEU B 1 98 ? 49.571 9.937 -19.501 1.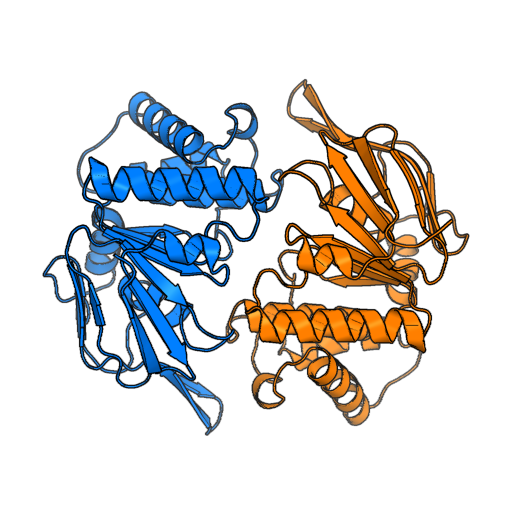00 41.32 1098 LEU B CA 1
ATOM 2615 C C . LEU B 1 98 ? 48.672 9.207 -18.510 1.00 43.77 1098 LEU B C 1
ATOM 2616 O O . LEU B 1 98 ? 47.474 9.443 -18.467 1.00 37.93 1098 LEU B O 1
ATOM 2621 N N . THR B 1 99 ? 49.257 8.338 -17.698 1.00 40.55 1099 THR B N 1
ATOM 2622 C CA . THR B 1 99 ? 48.503 7.690 -16.633 1.00 42.33 1099 THR B CA 1
ATOM 2623 C C . THR B 1 99 ? 48.020 8.722 -15.617 1.00 41.60 1099 THR B C 1
ATOM 2624 O O . THR B 1 99 ? 48.452 9.871 -15.635 1.00 41.48 1099 THR B O 1
ATOM 2628 N N . ALA B 1 100 ? 47.124 8.303 -14.729 1.00 39.17 1100 ALA B N 1
ATOM 2629 C CA . ALA B 1 100 ? 46.671 9.164 -13.645 1.00 37.10 1100 ALA B CA 1
ATOM 2630 C C . ALA B 1 100 ? 47.862 9.682 -12.835 1.00 38.91 1100 ALA B C 1
ATOM 2631 O O . ALA B 1 100 ? 47.960 10.872 -12.532 1.00 37.65 1100 ALA B O 1
ATOM 2633 N N . LEU B 1 101 ? 48.770 8.781 -12.484 1.00 38.89 1101 LEU B N 1
ATOM 2634 C CA . LEU B 1 101 ? 49.946 9.167 -11.715 1.00 40.50 1101 LEU B CA 1
ATOM 2635 C C . LEU B 1 101 ? 50.771 10.192 -12.486 1.00 35.30 1101 LEU B C 1
ATOM 2636 O O . LEU B 1 101 ? 51.223 11.185 -11.924 1.00 38.00 1101 LEU B O 1
ATOM 2641 N N . GLU B 1 102 ? 50.977 9.941 -13.774 1.00 38.25 1102 GLU B N 1
ATOM 2642 C CA . GLU B 1 102 ? 51.819 10.833 -14.567 1.00 40.84 1102 GLU B CA 1
ATOM 2643 C C . GLU B 1 102 ? 51.183 12.212 -14.706 1.00 41.86 1102 GLU B C 1
ATOM 2644 O O . GLU B 1 102 ? 51.869 13.229 -14.653 1.00 37.32 1102 GLU B O 1
ATOM 2650 N N . ASN B 1 103 ? 49.866 12.238 -14.878 1.00 37.20 1103 ASN B N 1
ATOM 2651 C CA . ASN B 1 103 ? 49.135 13.495 -14.917 1.00 36.81 1103 ASN B CA 1
ATOM 2652 C C . ASN B 1 103 ? 49.390 14.313 -13.670 1.00 38.38 1103 ASN B C 1
ATOM 2653 O O . ASN B 1 103 ? 49.497 15.537 -13.730 1.00 40.48 1103 ASN B O 1
ATOM 2658 N N . VAL B 1 104 ? 49.488 13.633 -12.534 1.00 34.93 1104 VAL B N 1
ATOM 2659 C CA . VAL B 1 104 ? 49.665 14.317 -11.266 1.00 36.75 1104 VAL B CA 1
ATOM 2660 C C . VAL B 1 104 ? 51.092 14.831 -11.100 1.00 39.79 1104 VAL B C 1
ATOM 2661 O O . VAL B 1 104 ? 51.306 15.881 -10.506 1.00 40.53 1104 VAL B O 1
ATOM 2665 N N . GLU B 1 105 ? 52.054 14.087 -11.639 1.00 38.56 1105 GLU B N 1
ATOM 2666 C CA . GLU B 1 105 ? 53.467 14.460 -11.551 1.00 47.46 1105 GLU B CA 1
ATOM 2667 C C . GLU B 1 105 ? 53.842 15.720 -12.350 1.00 47.40 1105 GLU B C 1
ATOM 2668 O O . GLU B 1 105 ? 54.838 16.379 -12.054 1.00 45.80 1105 GLU B O 1
ATOM 2674 N N . LEU B 1 106 ? 53.048 16.062 -13.357 1.00 45.48 1106 LEU B N 1
ATOM 2675 C CA . LEU B 1 106 ? 53.421 17.159 -14.245 1.00 44.58 1106 LEU B CA 1
ATOM 2676 C C . LEU B 1 106 ? 53.624 18.497 -13.524 1.00 50.77 1106 LEU B C 1
ATOM 2677 O O . LEU B 1 106 ? 54.699 19.090 -13.620 1.00 50.64 1106 LEU B O 1
ATOM 2682 N N . PRO B 1 107 ? 52.593 18.981 -12.809 1.00 39.10 1107 PRO B N 1
ATOM 2683 C CA . PRO B 1 107 ? 52.682 20.255 -12.084 1.00 45.91 1107 PRO B CA 1
ATOM 2684 C C . PRO B 1 107 ? 53.685 20.185 -10.935 1.00 46.14 1107 PRO B C 1
ATOM 2685 O O . PRO B 1 107 ? 54.284 21.193 -10.564 1.00 48.55 1107 PRO B O 1
ATOM 2689 N N . LEU B 1 108 ? 53.852 18.992 -10.380 1.00 47.46 1108 LEU B N 1
ATOM 2690 C CA . LEU B 1 108 ? 54.826 18.767 -9.330 1.00 45.44 1108 LEU B CA 1
ATOM 2691 C C . LEU B 1 108 ? 56.204 19.106 -9.866 1.00 46.18 1108 LEU B C 1
ATOM 2692 O O . LEU B 1 108 ? 56.936 19.894 -9.272 1.00 44.44 1108 LEU B O 1
ATOM 2697 N N . ILE B 1 109 ? 56.534 18.514 -11.009 1.00 41.64 1109 ILE B N 1
ATOM 2698 C CA . ILE B 1 109 ? 57.824 18.712 -11.658 1.00 42.44 1109 ILE B CA 1
ATOM 2699 C C . ILE B 1 109 ? 58.012 20.081 -12.316 1.00 46.38 1109 ILE B C 1
ATOM 2700 O O . ILE B 1 109 ? 59.107 20.633 -12.292 1.00 44.08 1109 ILE B O 1
ATOM 2705 N N . PHE B 1 110 ? 56.957 20.631 -12.909 1.00 44.78 1110 PHE B N 1
ATOM 2706 C CA . PHE B 1 110 ? 57.048 21.964 -13.496 1.00 45.49 1110 PHE B CA 1
ATOM 2707 C C . PHE B 1 110 ? 57.395 23.032 -12.449 1.00 45.30 1110 PHE B C 1
ATOM 2708 O O . PHE B 1 110 ? 58.157 23.952 -12.733 1.00 47.82 1110 PHE B O 1
ATOM 2716 N N . LYS B 1 111 ? 56.852 22.905 -11.239 1.00 49.06 1111 LYS B N 1
ATOM 2717 C CA . LYS B 1 111 ? 57.130 23.885 -10.183 1.00 48.93 1111 LYS B CA 1
ATOM 2718 C C . LYS B 1 111 ? 58.443 23.617 -9.459 1.00 47.96 1111 LYS B C 1
ATOM 2719 O O . LYS B 1 111 ? 59.192 24.543 -9.154 1.00 52.76 1111 LYS B O 1
ATOM 2725 N N . TYR B 1 112 ? 58.705 22.344 -9.178 1.00 50.23 1112 TYR B N 1
ATOM 2726 C CA . TYR B 1 112 ? 59.894 21.951 -8.433 1.00 47.98 1112 TYR B CA 1
ATOM 2727 C C . TYR B 1 112 ? 61.153 22.389 -9.170 1.00 50.57 1112 TYR B C 1
ATOM 2728 O O . TYR B 1 112 ? 61.411 21.947 -10.282 1.00 44.78 1112 TYR B O 1
ATOM 2737 N N . ARG B 1 113 ? 61.935 23.260 -8.547 1.00 52.36 1113 ARG B N 1
ATOM 2738 C CA . ARG B 1 113 ? 63.099 23.837 -9.211 1.00 57.85 1113 ARG B CA 1
ATOM 2739 C C . ARG B 1 113 ? 64.225 22.827 -9.483 1.00 56.29 1113 ARG B C 1
ATOM 2740 O O . ARG B 1 113 ? 64.926 22.917 -10.502 1.00 51.70 1113 ARG B O 1
ATOM 2748 N N . GLY B 1 114 ? 64.390 21.866 -8.579 1.00 48.54 1114 GLY B N 1
ATOM 2749 C CA . GLY B 1 114 ? 65.524 20.960 -8.638 1.00 46.04 1114 GLY B CA 1
ATOM 2750 C C . GLY B 1 114 ? 65.305 19.756 -9.530 1.00 50.05 1114 GLY B C 1
ATOM 2751 O O . GLY B 1 114 ? 64.435 19.765 -10.403 1.00 42.92 1114 GLY B O 1
ATOM 2752 N N . ALA B 1 115 ? 66.113 18.719 -9.316 1.00 43.24 1115 ALA B N 1
ATOM 2753 C CA . ALA B 1 115 ? 65.978 17.473 -10.053 1.00 48.88 1115 ALA B CA 1
ATOM 2754 C C . ALA B 1 115 ? 65.416 16.413 -9.127 1.00 49.91 1115 ALA B C 1
ATOM 2755 O O . ALA B 1 115 ? 66.106 15.935 -8.227 1.00 39.83 1115 ALA B O 1
ATOM 2757 N N . MET B 1 116 ? 64.156 16.051 -9.338 1.00 46.09 1116 MET B N 1
ATOM 2758 C CA . MET B 1 116 ? 63.498 15.088 -8.459 1.00 50.73 1116 MET B CA 1
ATOM 2759 C C . MET B 1 116 ? 63.646 13.652 -8.957 1.00 53.56 1116 MET B C 1
ATOM 2760 O O . MET B 1 116 ? 63.427 13.361 -10.134 1.00 50.67 1116 MET B O 1
ATOM 2765 N N . SER B 1 117 ? 64.018 12.757 -8.046 1.00 58.57 1117 SER B N 1
ATOM 2766 C CA . SER B 1 117 ? 64.234 11.352 -8.385 1.00 60.34 1117 SER B CA 1
ATOM 2767 C C . SER B 1 117 ? 62.954 10.678 -8.862 1.00 61.06 1117 SER B C 1
ATOM 2768 O O . SER B 1 117 ? 61.864 10.985 -8.374 1.00 62.30 1117 SER B O 1
ATOM 2771 N N . GLY B 1 118 ? 63.096 9.758 -9.812 1.00 64.38 1118 GLY B N 1
ATOM 2772 C CA . GLY B 1 118 ? 61.967 9.025 -10.353 1.00 67.48 1118 GLY B CA 1
ATOM 2773 C C . GLY B 1 118 ? 61.153 8.333 -9.277 1.00 69.70 1118 GLY B C 1
ATOM 2774 O O . GLY B 1 118 ? 59.931 8.219 -9.391 1.00 70.80 1118 GLY B O 1
ATOM 2775 N N . GLU B 1 119 ? 61.826 7.872 -8.227 1.00 67.60 1119 GLU B N 1
ATOM 2776 C CA . GLU B 1 119 ? 61.138 7.194 -7.138 1.00 67.89 1119 GLU B CA 1
ATOM 2777 C C . GLU B 1 119 ? 60.356 8.182 -6.279 1.00 64.02 1119 GLU B C 1
ATOM 2778 O O . GLU B 1 119 ? 59.281 7.856 -5.779 1.00 62.93 1119 GLU B O 1
ATOM 2784 N N . GLU B 1 120 ? 60.894 9.385 -6.094 1.00 62.44 1120 GLU B N 1
ATOM 2785 C CA . GLU B 1 120 ? 60.193 10.376 -5.283 1.00 61.76 1120 GLU B CA 1
ATOM 2786 C C . GLU B 1 120 ? 59.105 11.120 -6.058 1.00 56.64 1120 GLU B C 1
ATOM 2787 O O . GLU B 1 120 ? 58.187 11.676 -5.457 1.00 56.59 1120 GLU B O 1
ATOM 2793 N N . ARG B 1 121 ? 59.224 11.153 -7.381 1.00 58.20 1121 ARG B N 1
ATOM 2794 C CA . ARG B 1 121 ? 58.136 11.646 -8.219 1.00 56.35 1121 ARG B CA 1
ATOM 2795 C C . ARG B 1 121 ? 56.898 10.804 -7.923 1.00 57.02 1121 ARG B C 1
ATOM 2796 O O . ARG B 1 121 ? 55.838 11.329 -7.569 1.00 53.78 1121 ARG B O 1
ATOM 2804 N N . ARG B 1 122 ? 57.048 9.489 -8.057 1.00 57.79 1122 ARG B N 1
ATOM 2805 C CA . ARG B 1 122 ? 55.959 8.557 -7.788 1.00 58.40 1122 ARG B CA 1
ATOM 2806 C C . ARG B 1 122 ? 55.425 8.693 -6.364 1.00 60.13 1122 ARG B C 1
ATOM 2807 O O . ARG B 1 122 ? 54.216 8.647 -6.138 1.00 58.02 1122 ARG B O 1
ATOM 2815 N N . LYS B 1 123 ? 56.330 8.863 -5.407 1.00 58.98 1123 LYS B N 1
ATOM 2816 C CA . LYS B 1 123 ? 55.945 8.965 -4.006 1.00 62.54 1123 LYS B CA 1
ATOM 2817 C C . LYS B 1 123 ? 55.001 10.134 -3.717 1.00 59.18 1123 LYS B C 1
ATOM 2818 O O . LYS B 1 123 ? 53.966 9.954 -3.070 1.00 54.86 1123 LYS B O 1
ATOM 2824 N N . ARG B 1 124 ? 55.361 11.331 -4.174 1.00 47.60 1124 ARG B N 1
ATOM 2825 C CA . ARG B 1 124 ? 54.560 12.510 -3.864 1.00 50.25 1124 ARG B CA 1
ATOM 2826 C C . ARG B 1 124 ? 53.244 12.471 -4.624 1.00 48.84 1124 ARG B C 1
ATOM 2827 O O . ARG B 1 124 ? 52.208 12.860 -4.098 1.00 45.93 1124 ARG B O 1
ATOM 2835 N N . ALA B 1 125 ? 53.301 11.988 -5.861 1.00 44.62 1125 ALA B N 1
ATOM 2836 C CA . ALA B 1 125 ? 52.113 11.875 -6.707 1.00 46.72 1125 ALA B CA 1
ATOM 2837 C C . ALA B 1 125 ? 51.100 10.884 -6.142 1.00 49.44 1125 ALA B C 1
ATOM 2838 O O . ALA B 1 125 ? 49.897 11.110 -6.223 1.00 46.40 1125 ALA B O 1
ATOM 2840 N N . LEU B 1 126 ? 51.584 9.782 -5.572 1.00 48.96 1126 LEU B N 1
ATOM 2841 C CA . LEU B 1 126 ? 50.692 8.798 -4.966 1.00 50.08 1126 LEU B CA 1
ATOM 2842 C C . LEU B 1 126 ? 50.024 9.371 -3.730 1.00 47.49 1126 LEU B C 1
ATOM 2843 O O . LEU B 1 126 ? 48.873 9.068 -3.434 1.00 49.33 1126 LEU B O 1
ATOM 2848 N N . GLU B 1 127 ? 50.755 10.200 -3.001 1.00 47.64 1127 GLU B N 1
ATOM 2849 C CA . GLU B 1 127 ? 50.220 10.800 -1.800 1.00 47.74 1127 GLU B CA 1
ATOM 2850 C C . GLU B 1 127 ? 49.124 11.783 -2.176 1.00 48.63 1127 GLU B C 1
ATOM 2851 O O . GLU B 1 127 ? 48.144 11.951 -1.444 1.00 45.14 1127 GLU B O 1
ATOM 2857 N N . CYS B 1 128 ? 49.297 12.443 -3.317 1.00 42.61 1128 CYS B N 1
ATOM 2858 C CA . CYS B 1 128 ? 48.284 13.378 -3.789 1.00 42.31 1128 CYS B CA 1
ATOM 2859 C C . CYS B 1 128 ? 47.016 12.628 -4.183 1.00 36.38 1128 CYS B C 1
ATOM 2860 O O . CYS B 1 128 ? 45.908 13.065 -3.864 1.00 39.64 1128 CYS B O 1
ATOM 2863 N N . LEU B 1 129 ? 47.187 11.499 -4.868 1.00 39.01 1129 LEU B 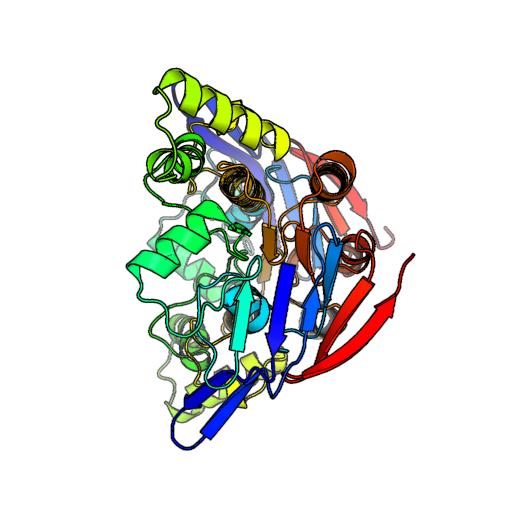N 1
ATOM 2864 C CA . LEU B 1 129 ? 46.058 10.665 -5.267 1.00 42.53 1129 LEU B CA 1
ATOM 2865 C C . LEU B 1 129 ? 45.292 10.122 -4.061 1.00 44.61 1129 LEU B C 1
ATOM 2866 O O . LEU B 1 129 ? 44.067 9.998 -4.100 1.00 39.12 1129 LEU B O 1
ATOM 2871 N N . LYS B 1 130 ? 46.016 9.789 -2.994 1.00 44.80 1130 LYS B N 1
ATOM 2872 C CA . LYS B 1 130 ? 45.382 9.277 -1.786 1.00 44.11 1130 LYS B CA 1
ATOM 2873 C C . LYS B 1 130 ? 44.583 10.368 -1.076 1.00 40.67 1130 LYS B C 1
ATOM 2874 O O . LYS B 1 130 ? 43.464 10.135 -0.608 1.00 42.29 1130 LYS B O 1
ATOM 2880 N N . MET B 1 131 ? 45.154 11.563 -0.988 1.00 41.28 1131 MET B N 1
ATOM 2881 C CA . MET B 1 131 ? 44.415 12.699 -0.456 1.00 44.81 1131 MET B CA 1
ATOM 2882 C C . MET B 1 131 ? 43.129 12.907 -1.264 1.00 36.26 1131 MET B C 1
ATOM 2883 O O . MET B 1 131 ? 42.065 13.172 -0.696 1.00 36.54 1131 MET B O 1
ATOM 2888 N N . ALA B 1 132 ? 43.235 12.781 -2.586 1.00 37.86 1132 ALA B N 1
ATOM 2889 C CA . ALA B 1 132 ? 42.067 12.956 -3.463 1.00 30.65 1132 ALA B CA 1
ATOM 2890 C C . ALA B 1 132 ? 41.124 11.750 -3.458 1.00 37.64 1132 ALA B C 1
ATOM 2891 O O . ALA B 1 132 ? 40.213 11.659 -4.284 1.00 39.76 1132 ALA B O 1
ATOM 2893 N N . GLU B 1 133 ? 41.344 10.821 -2.533 1.00 34.56 1133 GLU B N 1
ATOM 2894 C CA . GLU B 1 133 ? 40.437 9.686 -2.359 1.00 39.14 1133 GLU B CA 1
ATOM 2895 C C . GLU B 1 133 ? 40.318 8.769 -3.588 1.00 37.29 1133 GLU B C 1
ATOM 2896 O O . GLU B 1 133 ? 39.268 8.163 -3.825 1.00 36.54 1133 GLU B O 1
ATOM 2902 N N . LEU B 1 134 ? 41.391 8.657 -4.366 1.00 34.83 1134 LEU B N 1
ATOM 2903 C CA . LEU B 1 134 ? 41.420 7.702 -5.472 1.00 40.71 1134 LEU B CA 1
ATOM 2904 C C . LEU B 1 134 ? 42.281 6.503 -5.093 1.00 46.01 1134 LEU B C 1
ATOM 2905 O O . LEU B 1 134 ? 43.424 6.664 -4.670 1.00 40.56 1134 LEU B O 1
ATOM 2910 N N . GLU B 1 135 ? 41.727 5.306 -5.249 1.00 40.96 1135 GLU B N 1
ATOM 2911 C CA . GLU B 1 135 ? 42.441 4.083 -4.892 1.00 50.40 1135 GLU B CA 1
ATOM 2912 C C . GLU B 1 135 ? 43.744 3.908 -5.690 1.00 51.01 1135 GLU B C 1
ATOM 2913 O O . GLU B 1 135 ? 43.797 4.171 -6.899 1.00 44.22 1135 GLU B O 1
ATOM 2919 N N . GLU B 1 136 ? 44.796 3.458 -5.012 1.00 48.60 1136 GLU B N 1
ATOM 2920 C CA . GLU B 1 136 ? 46.097 3.286 -5.657 1.00 44.17 1136 GLU B CA 1
ATOM 2921 C C . GLU B 1 136 ? 46.028 2.395 -6.899 1.00 43.16 1136 GLU B C 1
ATOM 2922 O O . GLU B 1 136 ? 46.800 2.571 -7.843 1.00 48.24 1136 GLU B O 1
ATOM 2928 N N . ARG B 1 137 ? 45.099 1.447 -6.911 1.00 44.17 1137 ARG B N 1
ATOM 2929 C CA . ARG B 1 137 ? 44.985 0.543 -8.056 1.00 44.73 1137 ARG B CA 1
ATOM 2930 C C . ARG B 1 137 ? 44.626 1.265 -9.358 1.00 47.65 1137 ARG B C 1
ATOM 2931 O O . ARG B 1 137 ? 44.692 0.678 -10.433 1.00 43.62 1137 ARG B O 1
ATOM 2939 N N . PHE B 1 138 ? 44.266 2.542 -9.259 1.00 43.28 1138 PHE B N 1
ATOM 2940 C CA . PHE B 1 138 ? 43.897 3.317 -10.447 1.00 40.19 1138 PHE B CA 1
ATOM 2941 C C . PHE B 1 138 ? 45.018 4.227 -10.956 1.00 41.29 1138 PHE B C 1
ATOM 2942 O O . PHE B 1 138 ? 44.886 4.850 -12.008 1.00 40.79 1138 PHE B O 1
ATOM 2950 N N . ALA B 1 139 ? 46.122 4.297 -10.218 1.00 43.19 1139 ALA B N 1
ATOM 2951 C CA . ALA B 1 139 ? 47.237 5.179 -10.578 1.00 48.12 1139 ALA B CA 1
ATOM 2952 C C . ALA B 1 139 ? 47.756 4.980 -12.007 1.00 49.99 1139 ALA B C 1
ATOM 2953 O O . ALA B 1 139 ? 48.132 5.942 -12.687 1.00 47.94 1139 ALA B O 1
ATOM 2955 N N . ASN B 1 140 ? 47.770 3.735 -12.466 1.00 50.87 1140 ASN B N 1
ATOM 2956 C CA . ASN B 1 140 ? 48.325 3.426 -13.775 1.00 48.13 1140 ASN B CA 1
ATOM 2957 C C . ASN B 1 140 ? 47.290 3.441 -14.891 1.00 44.43 1140 ASN B C 1
ATOM 2958 O O . ASN B 1 140 ? 47.612 3.143 -16.042 1.00 49.99 1140 ASN B O 1
ATOM 2963 N N . HIS B 1 141 ? 46.043 3.774 -14.558 1.00 42.27 1141 HIS B N 1
ATOM 2964 C CA . HIS B 1 141 ? 45.024 3.974 -15.588 1.00 43.99 1141 HIS B CA 1
ATOM 2965 C C . HIS B 1 141 ? 45.232 5.305 -16.294 1.00 41.94 1141 HIS B C 1
ATOM 2966 O O . HIS B 1 141 ? 45.641 6.293 -15.671 1.00 43.06 1141 HIS B O 1
ATOM 2973 N N . LYS B 1 142 ? 44.944 5.331 -17.592 1.00 39.31 1142 LYS B N 1
ATOM 2974 C CA . LYS B 1 142 ? 44.891 6.583 -18.328 1.00 36.59 1142 LYS B CA 1
ATOM 2975 C C . LYS B 1 142 ? 43.486 7.171 -18.196 1.00 41.53 1142 LYS B C 1
ATOM 2976 O O . LYS B 1 142 ? 42.550 6.460 -17.846 1.00 39.08 1142 LYS B O 1
ATOM 2982 N N . PRO B 1 143 ? 43.341 8.482 -18.440 1.00 43.67 1143 PRO B N 1
ATOM 2983 C CA . PRO B 1 143 ? 42.043 9.141 -18.238 1.00 39.25 1143 PRO B CA 1
ATOM 2984 C C . PRO B 1 143 ? 40.875 8.414 -18.906 1.00 40.69 1143 PRO B C 1
ATOM 2985 O O . PRO B 1 143 ? 39.798 8.332 -18.304 1.00 39.18 1143 PRO B O 1
ATOM 2989 N N . ASN B 1 144 ? 41.087 7.902 -20.115 1.00 36.91 1144 ASN B N 1
ATOM 2990 C CA . ASN B 1 144 ? 40.045 7.197 -20.865 1.00 38.60 1144 ASN B CA 1
ATOM 2991 C C . ASN B 1 144 ? 39.718 5.825 -20.288 1.00 40.52 1144 ASN B C 1
ATOM 2992 O O . ASN B 1 144 ? 38.770 5.173 -20.732 1.00 44.29 1144 ASN B O 1
ATOM 2997 N N . GLN B 1 145 ? 40.504 5.394 -19.303 1.00 36.45 1145 GLN B N 1
ATOM 2998 C CA . GLN B 1 145 ? 40.278 4.123 -18.620 1.00 38.20 1145 GLN B CA 1
ATOM 2999 C C . GLN B 1 145 ? 39.714 4.333 -17.216 1.00 38.53 1145 GLN B C 1
ATOM 3000 O O . GLN B 1 145 ? 39.673 3.412 -16.405 1.00 39.53 1145 GLN B O 1
ATOM 3006 N N . LEU B 1 146 ? 39.270 5.557 -16.948 1.00 37.97 1146 LEU B N 1
ATOM 3007 C CA . LEU B 1 146 ? 38.690 5.907 -15.660 1.00 35.03 1146 LEU B CA 1
ATOM 3008 C C . LEU B 1 146 ? 37.267 6.432 -15.827 1.00 31.32 1146 LEU B C 1
ATOM 3009 O O . LEU B 1 146 ? 36.930 7.017 -16.853 1.00 35.17 1146 LEU B O 1
ATOM 3014 N N . SER B 1 147 ? 36.431 6.232 -14.816 1.00 35.03 1147 SER B N 1
ATOM 3015 C CA . SER B 1 147 ? 35.115 6.862 -14.797 1.00 39.02 1147 SER B CA 1
ATOM 3016 C C . SER B 1 147 ? 35.277 8.369 -14.615 1.00 37.39 1147 SER B C 1
ATOM 3017 O O . SER B 1 147 ? 36.347 8.843 -14.222 1.00 33.58 1147 SER B O 1
ATOM 3020 N N . GLY B 1 148 ? 34.214 9.114 -14.901 1.00 31.66 1148 GLY B N 1
ATOM 3021 C CA . GLY B 1 148 ? 34.205 10.555 -14.681 1.00 32.44 1148 GLY B CA 1
ATOM 3022 C C . GLY B 1 148 ? 34.655 11.000 -13.293 1.00 32.12 1148 GLY B C 1
ATOM 3023 O O . GLY B 1 148 ? 35.465 11.912 -13.152 1.00 30.04 1148 GLY B O 1
ATOM 3024 N N . GLY B 1 149 ? 34.122 10.363 -12.255 1.00 28.76 1149 GLY B N 1
ATOM 3025 C CA . GLY B 1 149 ? 34.456 10.759 -10.893 1.00 32.20 1149 GLY B CA 1
ATOM 3026 C C . GLY B 1 149 ? 35.886 10.407 -10.523 1.00 30.00 1149 GLY B C 1
ATOM 3027 O O . GLY B 1 149 ? 36.496 11.042 -9.654 1.00 30.50 1149 GLY B O 1
ATOM 3028 N N . GLN B 1 150 ? 36.420 9.370 -11.162 1.00 32.46 1150 GLN B N 1
ATOM 3029 C CA . GLN B 1 150 ? 37.802 8.976 -10.939 1.00 34.28 1150 GLN B CA 1
ATOM 3030 C C . GLN B 1 150 ? 38.710 10.004 -11.602 1.00 29.73 1150 GLN B C 1
ATOM 3031 O O . GLN B 1 150 ? 39.698 10.451 -11.010 1.00 28.72 1150 GLN B O 1
ATOM 3037 N N . GLN B 1 151 ? 38.341 10.400 -12.818 1.00 27.27 1151 GLN B N 1
ATOM 3038 C CA . GLN B 1 151 ? 39.036 11.496 -13.498 1.00 30.68 1151 GLN B CA 1
ATOM 3039 C C . GLN B 1 151 ? 39.010 12.783 -12.666 1.00 30.62 1151 GLN B C 1
ATOM 3040 O O . GLN B 1 151 ? 39.995 13.520 -12.614 1.00 30.00 1151 GLN B O 1
ATOM 3046 N N . GLN B 1 152 ? 37.878 13.065 -12.028 1.00 28.58 1152 GLN B N 1
ATOM 3047 C CA . GLN B 1 152 ? 37.768 14.276 -11.228 1.00 26.81 1152 GLN B CA 1
ATOM 3048 C C . GLN B 1 152 ? 38.761 14.236 -10.081 1.00 32.76 1152 GLN B C 1
ATOM 3049 O O . GLN B 1 152 ? 39.374 15.244 -9.736 1.00 29.89 1152 GLN B O 1
ATOM 3055 N N . ARG B 1 153 ? 38.914 13.059 -9.487 1.00 31.34 1153 ARG B N 1
ATOM 3056 C CA . ARG B 1 153 ? 39.856 12.906 -8.384 1.00 31.59 1153 ARG B CA 1
ATOM 3057 C C . ARG B 1 153 ? 41.308 13.042 -8.849 1.00 30.72 1153 ARG B C 1
ATOM 3058 O O . ARG B 1 153 ? 42.142 13.556 -8.106 1.00 30.86 1153 ARG B O 1
ATOM 3066 N N . VAL B 1 154 ? 41.602 12.609 -10.078 1.00 28.65 1154 VAL B N 1
ATOM 3067 C CA . VAL B 1 154 ? 42.922 12.873 -10.651 1.00 31.18 1154 VAL B CA 1
ATOM 3068 C C . VAL B 1 154 ? 43.129 14.383 -10.791 1.00 36.15 1154 VAL B C 1
ATOM 3069 O O . VAL B 1 154 ? 44.199 14.900 -10.462 1.00 29.65 1154 VAL B O 1
ATOM 3073 N N . ALA B 1 155 ? 42.100 15.089 -11.261 1.00 29.78 1155 ALA B N 1
ATOM 3074 C CA . ALA B 1 155 ? 42.201 16.535 -11.419 1.00 30.58 1155 ALA B CA 1
ATOM 3075 C C . ALA B 1 155 ? 42.419 17.214 -10.062 1.00 33.06 1155 ALA B C 1
ATOM 3076 O O . ALA B 1 155 ? 43.195 18.169 -9.942 1.00 31.78 1155 ALA B O 1
ATOM 3078 N N . ILE B 1 156 ? 41.711 16.736 -9.043 1.00 28.42 1156 ILE B N 1
ATOM 3079 C CA . ILE B 1 156 ? 41.902 17.269 -7.696 1.00 30.62 1156 ILE B CA 1
ATOM 3080 C C . ILE B 1 156 ? 43.336 17.013 -7.217 1.00 34.05 1156 ILE B C 1
ATOM 3081 O O . ILE B 1 156 ? 44.008 17.915 -6.730 1.00 34.42 1156 ILE B O 1
ATOM 3086 N N . ALA B 1 157 ? 43.800 15.778 -7.359 1.00 35.37 1157 ALA B N 1
ATOM 3087 C CA . ALA B 1 157 ? 45.161 15.436 -6.965 1.00 37.58 1157 ALA B CA 1
ATOM 3088 C C . ALA B 1 157 ? 46.183 16.313 -7.687 1.00 38.41 1157 ALA B C 1
ATOM 3089 O O . ALA B 1 157 ? 47.174 16.726 -7.096 1.00 36.09 1157 ALA B O 1
ATOM 3091 N N . ARG B 1 158 ? 45.952 16.581 -8.968 1.00 33.33 1158 ARG B N 1
ATOM 3092 C CA . ARG B 1 158 ? 46.892 17.393 -9.733 1.00 35.98 1158 ARG B CA 1
ATOM 3093 C C . ARG B 1 158 ? 46.961 18.827 -9.192 1.00 38.33 1158 ARG B C 1
ATOM 3094 O O . ARG B 1 158 ? 48.018 19.473 -9.224 1.00 35.56 1158 ARG B O 1
ATOM 3102 N N . ALA B 1 159 ? 45.837 19.327 -8.692 1.00 32.91 1159 ALA B N 1
ATOM 3103 C CA . ALA B 1 159 ? 45.814 20.672 -8.121 1.00 36.89 1159 ALA B CA 1
ATOM 3104 C C . ALA B 1 159 ? 46.618 20.703 -6.824 1.00 35.62 1159 ALA B C 1
ATOM 3105 O O . ALA B 1 159 ? 47.138 21.748 -6.424 1.00 37.08 1159 ALA B O 1
ATOM 3107 N N . LEU B 1 160 ? 46.724 19.552 -6.172 1.00 35.70 1160 LEU B N 1
ATOM 3108 C CA . LEU B 1 160 ? 47.428 19.471 -4.893 1.00 39.67 1160 LEU B CA 1
ATOM 3109 C C . LEU B 1 160 ? 48.937 19.365 -5.087 1.00 39.56 1160 LEU B C 1
ATOM 3110 O O . LEU B 1 160 ? 49.713 19.661 -4.166 1.00 41.31 1160 LEU B O 1
ATOM 3115 N N . ALA B 1 161 ? 49.337 18.928 -6.280 1.00 36.88 1161 ALA B N 1
ATOM 3116 C CA . ALA B 1 161 ? 50.703 18.464 -6.522 1.00 40.73 1161 ALA B CA 1
ATOM 3117 C C . ALA B 1 161 ? 51.789 19.532 -6.337 1.00 44.42 1161 ALA B C 1
ATOM 3118 O O . ALA B 1 161 ? 52.887 19.214 -5.878 1.00 47.55 1161 ALA B O 1
ATOM 3120 N N . ASN B 1 162 ? 51.496 20.781 -6.690 1.00 40.69 1162 ASN B N 1
ATOM 3121 C CA . ASN B 1 162 ? 52.464 21.862 -6.459 1.00 44.49 1162 ASN B CA 1
ATOM 3122 C C . ASN B 1 162 ? 52.399 22.499 -5.062 1.00 44.36 1162 ASN B C 1
ATOM 3123 O O . ASN B 1 162 ? 52.982 23.560 -4.838 1.00 47.09 1162 ASN B O 1
ATOM 3128 N N . ASN B 1 163 ? 51.715 21.845 -4.123 1.00 45.27 1163 ASN B N 1
ATOM 3129 C CA . ASN B 1 163 ? 51.523 22.400 -2.778 1.00 43.55 1163 ASN B CA 1
ATOM 3130 C C . ASN B 1 163 ? 51.304 23.905 -2.837 1.00 43.59 1163 ASN B C 1
ATOM 3131 O O . ASN B 1 163 ? 52.054 24.679 -2.248 1.00 43.53 1163 ASN B O 1
ATOM 3136 N N . PRO B 1 164 ? 50.269 24.326 -3.565 1.00 42.16 1164 PRO B N 1
ATOM 3137 C CA . PRO B 1 164 ? 50.024 25.744 -3.796 1.00 40.06 1164 PRO B CA 1
ATOM 3138 C C . PRO B 1 164 ? 49.387 26.376 -2.571 1.00 37.53 1164 PRO B C 1
ATOM 3139 O O . PRO B 1 164 ? 48.670 25.689 -1.843 1.00 36.33 1164 PRO B O 1
ATOM 3143 N N . PRO B 1 165 ? 49.655 27.665 -2.339 1.00 36.40 1165 PRO B N 1
ATOM 3144 C CA . PRO B 1 165 ? 49.008 28.432 -1.270 1.00 37.80 1165 PRO B CA 1
ATOM 3145 C C . PRO B 1 165 ? 47.550 28.748 -1.591 1.00 39.99 1165 PRO B C 1
ATOM 3146 O O . PRO B 1 165 ? 46.769 29.029 -0.667 1.00 37.20 1165 PRO B O 1
ATOM 3150 N N . ILE B 1 166 ? 47.194 28.696 -2.875 1.00 37.25 1166 ILE B N 1
ATOM 3151 C CA . ILE B 1 166 ? 45.827 28.948 -3.320 1.00 37.07 1166 ILE B CA 1
ATOM 3152 C C . ILE B 1 166 ? 45.309 27.742 -4.095 1.00 32.73 1166 ILE B C 1
ATOM 3153 O O . ILE B 1 166 ? 45.963 27.284 -5.021 1.00 30.57 1166 ILE B O 1
ATOM 3158 N N . ILE B 1 167 ? 44.158 27.217 -3.678 1.00 30.95 1167 ILE B N 1
ATOM 3159 C CA . ILE B 1 167 ? 43.464 26.164 -4.427 1.00 32.42 1167 ILE B CA 1
ATOM 3160 C C . ILE B 1 167 ? 42.167 26.736 -5.001 1.00 33.57 1167 ILE B C 1
ATOM 3161 O O . ILE B 1 167 ? 41.341 27.304 -4.266 1.00 30.97 1167 ILE B O 1
ATOM 3166 N N . LEU B 1 168 ? 41.992 26.598 -6.312 1.00 30.61 1168 LEU B N 1
ATOM 3167 C CA . LEU B 1 168 ? 40.820 27.124 -6.998 1.00 26.28 1168 LEU B CA 1
ATOM 3168 C C . LEU B 1 168 ? 40.121 25.922 -7.622 1.00 30.72 1168 LEU B C 1
ATOM 3169 O O . LEU B 1 168 ? 40.732 25.177 -8.384 1.00 32.63 1168 LEU B O 1
ATOM 3174 N N . ALA B 1 169 ? 38.848 25.730 -7.295 1.00 30.22 1169 ALA B N 1
ATOM 3175 C CA . ALA B 1 169 ? 38.173 24.497 -7.691 1.00 29.33 1169 ALA B CA 1
ATOM 3176 C C . ALA B 1 169 ? 36.820 24.772 -8.330 1.00 31.31 1169 ALA B C 1
ATOM 3177 O O . ALA B 1 169 ? 35.928 25.345 -7.707 1.00 28.53 1169 ALA B O 1
ATOM 3179 N N . ASP B 1 170 ? 36.680 24.334 -9.577 1.00 29.43 1170 ASP B N 1
ATOM 3180 C CA . ASP B 1 170 ? 35.486 24.595 -10.349 1.00 26.07 1170 ASP B CA 1
ATOM 3181 C C . ASP B 1 170 ? 34.586 23.364 -10.310 1.00 27.53 1170 ASP B C 1
ATOM 3182 O O . ASP B 1 170 ? 34.811 22.392 -11.041 1.00 28.23 1170 ASP B O 1
ATOM 3187 N N . GLN B 1 171 ? 33.588 23.402 -9.424 1.00 26.03 1171 GLN B N 1
ATOM 3188 C CA . GLN B 1 171 ? 32.636 22.305 -9.273 1.00 27.16 1171 GLN B CA 1
ATOM 3189 C C . GLN B 1 171 ? 33.347 20.979 -8.971 1.00 26.23 1171 GLN B C 1
ATOM 3190 O O . GLN B 1 171 ? 33.148 19.985 -9.667 1.00 26.11 1171 GLN B O 1
ATOM 3196 N N . PRO B 1 172 ? 34.163 20.953 -7.907 1.00 27.13 1172 PRO B N 1
ATOM 3197 C CA . PRO B 1 172 ? 35.075 19.817 -7.702 1.00 26.24 1172 PRO B CA 1
ATOM 3198 C C . PRO B 1 172 ? 34.406 18.489 -7.285 1.00 27.03 1172 PRO B C 1
ATOM 3199 O O . PRO B 1 172 ? 35.077 17.467 -7.218 1.00 28.85 1172 PRO B O 1
ATOM 3203 N N . THR B 1 173 ? 33.111 18.510 -7.009 1.00 27.27 1173 THR B N 1
ATOM 3204 C CA . THR B 1 173 ? 32.426 17.297 -6.581 1.00 27.31 1173 THR B CA 1
ATOM 3205 C C . THR B 1 173 ? 31.354 16.843 -7.560 1.00 28.74 1173 THR B C 1
ATOM 3206 O O . THR B 1 173 ? 30.648 15.878 -7.277 1.00 28.38 1173 THR B O 1
ATOM 3210 N N . TRP B 1 174 ? 31.218 17.504 -8.714 1.00 27.07 1174 TRP B N 1
ATOM 3211 C CA . TRP B 1 174 ? 30.068 17.190 -9.565 1.00 27.16 1174 TRP B CA 1
ATOM 3212 C C . TRP B 1 174 ? 29.962 15.731 -9.984 1.00 28.33 1174 TRP B C 1
ATOM 3213 O O . TRP B 1 174 ? 28.853 15.211 -10.141 1.00 29.00 1174 TRP B O 1
ATOM 3224 N N . ALA B 1 175 ? 31.106 15.085 -10.186 1.00 25.97 1175 ALA B N 1
ATOM 3225 C CA . ALA B 1 175 ? 31.139 13.708 -10.686 1.00 28.62 1175 ALA B CA 1
ATOM 3226 C C . ALA B 1 175 ? 31.209 12.671 -9.573 1.00 28.33 1175 ALA B C 1
ATOM 3227 O O . ALA B 1 175 ? 31.418 11.488 -9.844 1.00 31.40 1175 ALA B O 1
ATOM 3229 N N . LEU B 1 176 ? 31.045 13.116 -8.337 1.00 28.62 1176 LEU B N 1
ATOM 3230 C CA . LEU B 1 176 ? 31.240 12.238 -7.193 1.00 32.27 1176 LEU B CA 1
ATOM 3231 C C . LEU B 1 176 ? 29.946 11.957 -6.441 1.00 31.51 1176 LEU B C 1
ATOM 3232 O O . LEU B 1 176 ? 29.090 12.823 -6.310 1.00 30.13 1176 LEU B O 1
ATOM 3237 N N . ASP B 1 177 ? 29.830 10.747 -5.901 1.00 33.17 1177 ASP B N 1
ATOM 3238 C CA . ASP B 1 177 ? 28.720 10.436 -5.017 1.00 34.32 1177 ASP B CA 1
ATOM 3239 C C . ASP B 1 177 ? 28.850 11.273 -3.745 1.00 34.55 1177 ASP B C 1
ATOM 3240 O O . ASP B 1 177 ? 29.922 11.793 -3.443 1.00 34.67 1177 ASP B O 1
ATOM 3245 N N . SER B 1 178 ? 27.758 11.412 -3.001 1.00 33.85 1178 SER B N 1
ATOM 3246 C CA . SER B 1 178 ? 27.757 12.281 -1.819 1.00 35.86 1178 SER B CA 1
ATOM 3247 C C . SER B 1 178 ? 28.878 11.974 -0.834 1.00 39.93 1178 SER B C 1
ATOM 3248 O O . SER B 1 178 ? 29.528 12.888 -0.317 1.00 35.89 1178 SER B O 1
ATOM 3251 N N . LYS B 1 179 ? 29.105 10.691 -0.568 1.00 40.59 1179 LYS B N 1
ATOM 3252 C CA . LYS B 1 179 ? 30.077 10.308 0.450 1.00 39.12 1179 LYS B CA 1
ATOM 3253 C C . LYS B 1 179 ? 31.501 10.674 0.052 1.00 39.22 1179 LYS B C 1
ATOM 3254 O O . LYS B 1 179 ? 32.253 11.216 0.864 1.00 38.82 1179 LYS B O 1
ATOM 3260 N N . THR B 1 180 ? 31.864 10.372 -1.194 1.00 38.62 1180 THR B N 1
ATOM 3261 C CA . THR B 1 180 ? 33.204 10.672 -1.703 1.00 41.64 1180 THR B CA 1
ATOM 3262 C C . THR B 1 180 ? 33.392 12.184 -1.787 1.00 37.93 1180 THR B C 1
ATOM 3263 O O . THR B 1 180 ? 34.461 12.709 -1.459 1.00 32.79 1180 THR B O 1
ATOM 3267 N N . GLY B 1 181 ? 32.340 12.878 -2.211 1.00 34.68 1181 GLY B N 1
ATOM 3268 C CA . GLY B 1 181 ? 32.369 14.327 -2.276 1.00 34.25 1181 GLY B CA 1
ATOM 3269 C C . GLY B 1 181 ? 32.574 14.953 -0.908 1.00 40.42 1181 GLY B C 1
ATOM 3270 O O . GLY B 1 181 ? 33.257 15.970 -0.772 1.00 31.96 1181 GLY B O 1
ATOM 3271 N N . GLU B 1 182 ? 31.976 14.347 0.114 1.00 34.47 1182 GLU B N 1
ATOM 3272 C CA . GLU B 1 182 ? 32.099 14.876 1.466 1.00 35.84 1182 GLU B CA 1
ATOM 3273 C C . GLU B 1 182 ? 33.554 14.812 1.912 1.00 29.82 1182 GLU B C 1
ATOM 3274 O O . GLU B 1 182 ? 34.059 15.735 2.556 1.00 35.03 1182 GLU B O 1
ATOM 3280 N N . LYS B 1 183 ? 34.228 13.727 1.550 1.00 33.91 1183 LYS B N 1
ATOM 3281 C CA . LYS B 1 183 ? 35.626 13.531 1.893 1.00 37.06 1183 LYS B CA 1
ATOM 3282 C C . LYS B 1 183 ? 36.523 14.569 1.241 1.00 38.34 1183 LYS B C 1
ATOM 3283 O O . LYS B 1 183 ? 37.456 15.079 1.849 1.00 33.14 1183 LYS B O 1
ATOM 3289 N N . ILE B 1 184 ? 36.223 14.878 -0.011 1.00 34.35 1184 ILE B N 1
ATOM 3290 C CA . ILE B 1 184 ? 36.961 15.920 -0.713 1.00 31.50 1184 ILE B CA 1
ATOM 3291 C C . ILE B 1 184 ? 36.791 17.263 -0.013 1.00 31.92 1184 ILE B C 1
ATOM 3292 O O . ILE B 1 184 ? 37.756 18.020 0.165 1.00 33.93 1184 ILE B O 1
ATOM 3297 N N . MET B 1 185 ? 35.568 17.573 0.400 1.00 31.38 1185 MET B N 1
ATOM 3298 C CA . MET B 1 185 ? 35.333 18.854 1.054 1.00 30.07 1185 MET B CA 1
ATOM 3299 C C . MET B 1 185 ? 36.007 18.883 2.430 1.00 34.71 1185 MET B C 1
ATOM 3300 O O . MET B 1 185 ? 36.497 19.921 2.866 1.00 36.58 1185 MET B O 1
ATOM 3305 N N . GLN B 1 186 ? 36.024 17.741 3.100 1.00 34.18 1186 GLN B N 1
ATOM 3306 C CA . GLN B 1 186 ? 36.708 17.643 4.386 1.00 36.74 1186 GLN B CA 1
ATOM 3307 C C . GLN B 1 186 ? 38.203 17.861 4.203 1.00 41.79 1186 GLN B C 1
ATOM 3308 O O . GLN B 1 186 ? 38.856 18.497 5.038 1.00 36.32 1186 GLN B O 1
ATOM 3314 N N . LEU B 1 187 ? 38.738 17.344 3.097 1.00 39.16 1187 LEU B N 1
ATOM 3315 C CA . LEU B 1 187 ? 40.131 17.582 2.750 1.00 42.94 1187 LEU B CA 1
ATOM 3316 C C . LEU B 1 187 ? 40.400 19.073 2.556 1.00 37.23 1187 LEU B C 1
ATOM 3317 O O . LEU B 1 187 ? 41.381 19.601 3.069 1.00 40.61 1187 LEU B O 1
ATOM 3322 N N . LEU B 1 188 ? 39.532 19.753 1.809 1.00 34.71 1188 LEU B N 1
ATOM 3323 C CA . LEU B 1 188 ? 39.683 21.189 1.589 1.00 34.36 1188 LEU B CA 1
ATOM 3324 C C . LEU B 1 188 ? 39.642 21.974 2.900 1.00 39.21 1188 LEU B C 1
ATOM 3325 O O . LEU B 1 188 ? 40.432 22.892 3.102 1.00 37.50 1188 LEU B O 1
ATOM 3330 N N . LYS B 1 189 ? 38.715 21.606 3.779 1.00 37.76 1189 LYS B N 1
ATOM 3331 C CA . LYS B 1 189 ? 38.607 22.224 5.101 1.00 41.31 1189 LYS B CA 1
ATOM 3332 C C . LYS B 1 189 ? 39.915 22.108 5.888 1.00 41.75 1189 LYS B C 1
ATOM 3333 O O . LYS B 1 189 ? 40.376 23.067 6.518 1.00 39.23 1189 LYS B O 1
ATOM 3339 N N . LYS B 1 190 ? 40.505 20.922 5.833 1.00 39.23 1190 LYS B N 1
ATOM 3340 C CA . LYS B 1 190 ? 41.729 20.612 6.555 1.00 41.15 1190 LYS B CA 1
ATOM 3341 C C . LYS B 1 190 ? 42.917 21.399 5.990 1.00 44.27 1190 LYS B C 1
ATOM 3342 O O . LYS B 1 190 ? 43.700 21.982 6.740 1.00 41.67 1190 LYS B O 1
ATOM 3348 N N . LEU B 1 191 ? 43.044 21.431 4.665 1.00 41.36 1191 LEU B N 1
ATOM 3349 C CA . LEU B 1 191 ? 44.104 22.218 4.043 1.00 39.16 1191 LEU B CA 1
ATOM 3350 C C . LEU B 1 191 ? 43.962 23.697 4.372 1.00 43.37 1191 LEU B C 1
ATOM 3351 O O . LEU B 1 191 ? 44.952 24.397 4.601 1.00 41.10 1191 LEU B O 1
ATOM 3356 N N . ASN B 1 192 ? 42.722 24.168 4.385 1.00 36.11 1192 ASN B N 1
ATOM 3357 C CA . ASN B 1 192 ? 42.434 25.556 4.656 1.00 35.88 1192 ASN B CA 1
ATOM 3358 C C . ASN B 1 192 ? 42.756 25.903 6.106 1.00 39.76 1192 ASN B C 1
ATOM 3359 O O . ASN B 1 192 ? 43.455 26.876 6.378 1.00 43.41 1192 ASN B O 1
ATOM 3364 N N . GLU B 1 193 ? 42.248 25.095 7.026 1.00 38.82 1193 GLU B N 1
ATOM 3365 C CA . GLU B 1 193 ? 42.366 25.403 8.449 1.00 41.53 1193 GLU B CA 1
ATOM 3366 C C . GLU B 1 193 ? 43.729 25.053 9.033 1.00 44.11 1193 GLU B C 1
ATOM 3367 O O . GLU B 1 193 ? 44.336 25.876 9.727 1.00 51.01 1193 GLU B O 1
ATOM 3373 N N . GLU B 1 194 ? 44.210 23.846 8.745 1.00 45.72 1194 GLU B N 1
ATOM 3374 C CA . GLU B 1 194 ? 45.497 23.389 9.266 1.00 51.14 1194 GLU B CA 1
ATOM 3375 C C . GLU B 1 194 ? 46.692 24.021 8.562 1.00 54.62 1194 GLU B C 1
ATOM 3376 O O . GLU B 1 194 ? 47.676 24.384 9.207 1.00 57.10 1194 GLU B O 1
ATOM 3382 N N . ASP B 1 195 ? 46.608 24.156 7.241 1.00 47.88 1195 ASP B N 1
ATOM 3383 C CA . ASP B 1 195 ? 47.763 24.569 6.457 1.00 44.88 1195 ASP B CA 1
ATOM 3384 C C . ASP B 1 195 ? 47.662 25.997 5.938 1.00 41.37 1195 ASP B C 1
ATOM 3385 O O . ASP B 1 195 ? 48.561 26.471 5.241 1.00 47.22 1195 ASP B O 1
ATOM 3390 N N . GLY B 1 196 ? 46.581 26.685 6.290 1.00 37.31 1196 GLY B N 1
ATOM 3391 C CA . GLY B 1 196 ? 46.397 28.072 5.900 1.00 39.99 1196 GLY B CA 1
ATOM 3392 C C . GLY B 1 196 ? 46.205 28.327 4.405 1.00 39.60 1196 GLY B C 1
ATOM 3393 O O . GLY B 1 196 ? 46.374 29.451 3.937 1.00 40.14 1196 GLY B O 1
ATOM 3394 N N . LYS B 1 197 ? 45.853 27.296 3.645 1.00 40.90 1197 LYS B N 1
ATOM 3395 C CA . LYS B 1 197 ? 45.614 27.491 2.212 1.00 39.02 1197 LYS B CA 1
ATOM 3396 C C . LYS B 1 197 ? 44.380 28.352 1.960 1.00 39.81 1197 LYS B C 1
ATOM 3397 O O . LYS B 1 197 ? 43.398 28.274 2.693 1.00 37.77 1197 LYS B O 1
ATOM 3403 N N . THR B 1 198 ? 44.440 29.179 0.921 1.00 31.90 1198 THR B N 1
ATOM 3404 C CA . THR B 1 198 ? 43.304 29.992 0.508 1.00 30.33 1198 THR B CA 1
ATOM 3405 C C . THR B 1 198 ? 42.530 29.137 -0.472 1.00 36.19 1198 THR B C 1
ATOM 3406 O O . THR B 1 198 ? 43.109 28.629 -1.409 1.00 33.73 1198 THR B O 1
ATOM 3410 N N . VAL B 1 199 ? 41.237 28.956 -0.237 1.00 31.29 1199 VAL B N 1
ATOM 3411 C CA . VAL B 1 199 ? 40.432 28.035 -1.040 1.00 33.98 1199 VAL B CA 1
ATOM 3412 C C . VAL B 1 199 ? 39.232 28.746 -1.640 1.00 31.84 1199 VAL B C 1
ATOM 3413 O O . VAL B 1 199 ? 38.453 29.377 -0.925 1.00 33.60 1199 VAL B O 1
ATOM 3417 N N . VAL B 1 200 ? 39.076 28.646 -2.958 1.00 29.38 1200 VAL B N 1
ATOM 3418 C CA . VAL B 1 200 ? 37.917 29.208 -3.610 1.00 28.03 1200 VAL B CA 1
ATOM 3419 C C . VAL B 1 200 ? 37.246 28.097 -4.400 1.00 32.79 1200 VAL B C 1
ATOM 3420 O O . VAL B 1 200 ? 37.891 27.439 -5.219 1.00 31.47 1200 VAL B O 1
ATOM 3424 N N . VAL B 1 201 ? 35.963 27.880 -4.139 1.00 28.21 1201 VAL B N 1
ATOM 3425 C CA . VAL B 1 201 ? 35.224 26.785 -4.785 1.00 27.45 1201 VAL B CA 1
ATOM 3426 C C . VAL B 1 201 ? 33.967 27.301 -5.488 1.00 30.97 1201 VAL B C 1
ATOM 3427 O O . VAL B 1 201 ? 33.138 27.992 -4.888 1.00 32.22 1201 VAL B O 1
ATOM 3431 N N . VAL B 1 202 ? 33.825 26.959 -6.765 1.00 29.24 1202 VAL B N 1
ATOM 3432 C CA . VAL B 1 202 ? 32.596 27.236 -7.505 1.00 30.17 1202 VAL B CA 1
ATOM 3433 C C . VAL B 1 202 ? 31.745 25.981 -7.391 1.00 27.24 1202 VAL B C 1
ATOM 3434 O O . VAL B 1 202 ? 32.262 24.885 -7.523 1.00 29.86 1202 VAL B O 1
ATOM 3438 N N . THR B 1 203 ? 30.461 26.143 -7.095 1.00 28.39 1203 THR B N 1
ATOM 3439 C CA . THR B 1 203 ? 29.597 24.987 -6.894 1.00 32.58 1203 THR B CA 1
ATOM 3440 C C . THR B 1 203 ? 28.129 25.335 -7.108 1.00 31.12 1203 THR B C 1
ATOM 3441 O O . THR B 1 203 ? 27.717 26.499 -6.963 1.00 30.80 1203 THR B O 1
ATOM 3445 N N . HIS B 1 204 ? 27.372 24.316 -7.515 1.00 30.73 1204 HIS B N 1
ATOM 3446 C CA . HIS B 1 204 ? 25.924 24.376 -7.602 1.00 29.01 1204 HIS B CA 1
ATOM 3447 C C . HIS B 1 204 ? 25.307 23.631 -6.409 1.00 34.34 1204 HIS B C 1
ATOM 3448 O O . HIS B 1 204 ? 24.091 23.582 -6.276 1.00 35.12 1204 HIS B O 1
ATOM 3455 N N . ASP B 1 205 ? 26.156 23.047 -5.564 1.00 33.44 1205 ASP B N 1
ATOM 3456 C CA . ASP B 1 205 ? 25.709 22.249 -4.407 1.00 36.33 1205 ASP B CA 1
ATOM 3457 C C . ASP B 1 205 ? 25.806 23.088 -3.117 1.00 37.16 1205 ASP B C 1
ATOM 3458 O O . ASP B 1 205 ? 26.904 23.379 -2.642 1.00 37.94 1205 ASP B O 1
ATOM 3463 N N . ILE B 1 206 ? 24.665 23.500 -2.565 1.00 33.30 1206 ILE B N 1
ATOM 3464 C CA . ILE B 1 206 ? 24.660 24.361 -1.375 1.00 38.11 1206 ILE B CA 1
ATOM 3465 C C . ILE B 1 206 ? 25.395 23.738 -0.174 1.00 35.03 1206 ILE B C 1
ATOM 3466 O O . ILE B 1 206 ? 25.962 24.449 0.656 1.00 36.01 1206 ILE B O 1
ATOM 3471 N N . ASN B 1 207 ? 25.381 22.411 -0.092 1.00 38.64 1207 ASN B N 1
ATOM 3472 C CA . ASN B 1 207 ? 26.093 21.698 0.961 1.00 39.38 1207 ASN B CA 1
ATOM 3473 C C . ASN B 1 207 ? 27.596 21.861 0.802 1.00 41.73 1207 ASN B C 1
ATOM 3474 O O . ASN B 1 207 ? 28.332 21.956 1.781 1.00 36.87 1207 ASN B O 1
ATOM 3479 N N . VAL B 1 208 ? 28.051 21.897 -0.446 1.00 34.21 1208 VAL B N 1
ATOM 3480 C CA . VAL B 1 208 ? 29.452 22.162 -0.725 1.00 33.62 1208 VAL B CA 1
ATOM 3481 C C . VAL B 1 208 ? 29.809 23.600 -0.356 1.00 29.22 1208 VAL B C 1
ATOM 3482 O O . VAL B 1 208 ? 30.832 23.856 0.279 1.00 36.69 1208 VAL B O 1
ATOM 3486 N N . ALA B 1 209 ? 28.953 24.532 -0.756 1.00 31.09 1209 ALA B N 1
ATOM 3487 C CA . ALA B 1 209 ? 29.212 25.950 -0.574 1.00 33.13 1209 ALA B CA 1
ATOM 3488 C C . ALA B 1 209 ? 29.341 26.256 0.914 1.00 36.06 1209 ALA B C 1
ATOM 3489 O O . ALA B 1 209 ? 30.092 27.145 1.313 1.00 36.47 1209 ALA B O 1
ATOM 3491 N N . ARG B 1 210 ? 28.613 25.503 1.727 1.00 32.25 1210 ARG B N 1
ATOM 3492 C CA . ARG B 1 210 ? 28.598 25.752 3.176 1.00 38.04 1210 ARG B CA 1
ATOM 3493 C C . ARG B 1 210 ? 29.895 25.434 3.909 1.00 38.59 1210 ARG B C 1
ATOM 3494 O O . ARG B 1 210 ? 30.030 25.762 5.084 1.00 38.30 1210 ARG B O 1
ATOM 3502 N N . PHE B 1 211 ? 30.838 24.788 3.231 1.00 35.31 1211 PHE B N 1
ATOM 3503 C CA . PHE B 1 211 ? 32.185 24.613 3.780 1.00 39.13 1211 PHE B CA 1
ATOM 3504 C C . PHE B 1 211 ? 32.966 25.929 3.784 1.00 39.22 1211 PHE B C 1
ATOM 3505 O O . PHE B 1 211 ? 34.022 26.036 4.418 1.00 42.50 1211 PHE B O 1
ATOM 3513 N N . GLY B 1 212 ? 32.461 26.917 3.054 1.00 38.69 1212 GLY B N 1
ATOM 3514 C CA . GLY B 1 212 ? 33.118 28.208 2.968 1.00 36.84 1212 GLY B CA 1
ATOM 3515 C C . GLY B 1 212 ? 32.768 29.055 4.176 1.00 43.54 1212 GLY B C 1
ATOM 3516 O O . GLY B 1 212 ? 31.843 28.727 4.923 1.00 42.73 1212 GLY B O 1
ATOM 3517 N N . GLU B 1 213 ? 33.500 30.143 4.382 1.00 38.44 1213 GLU B N 1
ATOM 3518 C CA . GLU B 1 213 ? 33.118 31.085 5.433 1.00 44.00 1213 GLU B CA 1
ATOM 3519 C C . GLU B 1 213 ? 32.331 32.231 4.815 1.00 40.55 1213 GLU B C 1
ATOM 3520 O O . GLU B 1 213 ? 31.783 33.077 5.508 1.00 41.72 1213 GLU B O 1
ATOM 3526 N N . ARG B 1 214 ? 32.264 32.230 3.489 1.00 36.24 1214 ARG B N 1
ATOM 3527 C CA . ARG B 1 214 ? 31.541 33.241 2.740 1.00 33.55 1214 ARG B CA 1
ATOM 3528 C C . ARG B 1 214 ? 31.046 32.601 1.445 1.00 38.08 1214 ARG B C 1
ATOM 3529 O O . ARG B 1 214 ? 31.739 31.761 0.884 1.00 36.79 1214 ARG B O 1
ATOM 3537 N N . ILE B 1 215 ? 29.861 32.996 0.985 1.00 34.06 1215 ILE B N 1
ATOM 3538 C CA . ILE B 1 215 ? 29.378 32.616 -0.348 1.00 35.64 1215 ILE B CA 1
ATOM 3539 C C . ILE B 1 215 ? 29.111 33.865 -1.178 1.00 39.29 1215 ILE B C 1
ATOM 3540 O O . ILE B 1 215 ? 28.372 34.767 -0.764 1.00 40.26 1215 ILE B O 1
ATOM 3545 N N . ILE B 1 216 ? 29.731 33.924 -2.351 1.00 31.42 1216 ILE B N 1
ATOM 3546 C CA . ILE B 1 216 ? 29.511 35.014 -3.277 1.00 36.73 1216 ILE B CA 1
ATOM 3547 C C . ILE B 1 216 ? 28.556 34.538 -4.363 1.00 40.73 1216 ILE B C 1
ATOM 3548 O O . ILE B 1 216 ? 28.833 33.553 -5.042 1.00 35.52 1216 ILE B O 1
ATOM 3553 N N . TYR B 1 217 ? 27.431 35.227 -4.519 1.00 37.32 1217 TYR B N 1
ATOM 3554 C CA . TYR B 1 217 ? 26.468 34.885 -5.556 1.00 40.06 1217 TYR B CA 1
ATOM 3555 C C . TYR B 1 217 ? 26.617 35.771 -6.793 1.00 42.74 1217 TYR B C 1
ATOM 3556 O O . TYR B 1 217 ? 26.617 36.996 -6.681 1.00 40.45 1217 TYR B O 1
ATOM 3565 N N . LEU B 1 218 ? 26.741 35.145 -7.966 1.00 37.18 1218 LEU B N 1
ATOM 3566 C CA . LEU B 1 218 ? 26.858 35.879 -9.224 1.00 41.01 1218 LEU B CA 1
ATOM 3567 C C . LEU B 1 218 ? 25.548 35.815 -9.999 1.00 41.58 1218 LEU B C 1
ATOM 3568 O O . LEU B 1 218 ? 24.780 34.861 -9.871 1.00 41.38 1218 LEU B O 1
ATOM 3573 N N . LYS B 1 219 ? 25.312 36.832 -10.817 1.00 44.50 1219 LYS B N 1
ATOM 3574 C CA . LYS B 1 219 ? 24.126 36.897 -11.655 1.00 45.49 1219 LYS B CA 1
ATOM 3575 C C . LYS B 1 219 ? 24.411 37.840 -12.813 1.00 43.91 1219 LYS B C 1
ATOM 3576 O O . LYS B 1 219 ? 24.789 38.984 -12.598 1.00 41.93 1219 LYS B O 1
ATOM 3582 N N . ASP B 1 220 ? 24.251 37.353 -14.039 1.00 49.66 1220 ASP B N 1
ATOM 3583 C CA . ASP B 1 220 ? 24.475 38.195 -15.216 1.00 49.52 1220 ASP B CA 1
ATOM 3584 C C . ASP B 1 220 ? 25.838 38.885 -15.206 1.00 51.54 1220 ASP B C 1
ATOM 3585 O O . ASP B 1 220 ? 25.958 40.028 -15.642 1.00 45.95 1220 ASP B O 1
ATOM 3590 N N . GLY B 1 221 ? 26.858 38.201 -14.695 1.00 45.85 1221 GLY B N 1
ATOM 3591 C CA . GLY B 1 221 ? 28.212 38.729 -14.720 1.00 43.16 1221 GLY B CA 1
ATOM 3592 C C . GLY B 1 221 ? 28.549 39.737 -13.637 1.00 45.22 1221 GLY B C 1
ATOM 3593 O O . GLY B 1 221 ? 29.607 40.371 -13.673 1.00 44.86 1221 GLY B O 1
ATOM 3594 N N . GLU B 1 222 ? 27.657 39.897 -12.665 1.00 43.03 1222 GLU B N 1
ATOM 3595 C CA . GLU B 1 222 ? 27.919 40.810 -11.556 1.00 45.77 1222 GLU B CA 1
ATOM 3596 C C . GLU B 1 222 ? 27.730 40.105 -10.222 1.00 44.29 1222 GLU B C 1
ATOM 3597 O O . GLU B 1 222 ? 27.070 39.070 -10.151 1.00 44.77 1222 GLU B O 1
ATOM 3603 N N . VAL B 1 223 ? 28.307 40.664 -9.165 1.00 43.48 1223 VAL B N 1
ATOM 3604 C CA . VAL B 1 223 ? 28.057 40.142 -7.829 1.00 45.82 1223 VAL B CA 1
ATOM 3605 C C . VAL B 1 223 ? 26.658 40.552 -7.378 1.00 47.73 1223 VAL B C 1
ATOM 3606 O O . VAL B 1 223 ? 26.385 41.731 -7.143 1.00 47.29 1223 VAL B O 1
ATOM 3610 N N . GLU B 1 224 ? 25.772 39.569 -7.284 1.00 40.22 1224 GLU B N 1
ATOM 3611 C CA . GLU B 1 224 ? 24.402 39.807 -6.854 1.00 50.27 1224 GLU B CA 1
ATOM 3612 C C . GLU B 1 224 ? 24.352 40.060 -5.353 1.00 52.20 1224 GLU B C 1
ATOM 3613 O O . GLU B 1 224 ? 23.737 41.022 -4.892 1.00 54.18 1224 GLU B O 1
ATOM 3619 N N . ARG B 1 225 ? 25.002 39.192 -4.588 1.00 44.17 1225 ARG B N 1
ATOM 3620 C CA . ARG B 1 225 ? 25.020 39.342 -3.144 1.00 50.88 1225 ARG B CA 1
ATOM 3621 C C . ARG B 1 225 ? 26.083 38.470 -2.511 1.00 47.71 1225 ARG B C 1
ATOM 3622 O O . ARG B 1 225 ? 26.674 37.607 -3.159 1.00 41.73 1225 ARG B O 1
ATOM 3630 N N . GLU B 1 226 ? 26.305 38.707 -1.227 1.00 48.46 1226 GLU B N 1
ATOM 3631 C CA . GLU B 1 226 ? 27.316 38.010 -0.465 1.00 45.87 1226 GLU B CA 1
ATOM 3632 C C . GLU B 1 226 ? 26.659 37.463 0.797 1.00 50.63 1226 GLU B C 1
ATOM 3633 O O . GLU B 1 226 ? 25.855 38.150 1.421 1.00 50.98 1226 GLU B O 1
ATOM 3639 N N . GLU B 1 227 ? 26.971 36.220 1.153 1.00 43.65 1227 GLU B N 1
ATOM 3640 C CA . GLU B 1 227 ? 26.500 35.647 2.409 1.00 46.89 1227 GLU B CA 1
ATOM 3641 C C . GLU B 1 227 ? 27.664 35.279 3.306 1.00 48.13 1227 GLU B C 1
ATOM 3642 O O . GLU B 1 227 ? 28.524 34.486 2.929 1.00 42.93 1227 GLU B O 1
ATOM 3648 N N . LYS B 1 228 ? 27.688 35.864 4.500 1.00 39.91 1228 LYS B N 1
ATOM 3649 C CA . LYS B 1 228 ? 28.731 35.572 5.468 1.00 42.66 1228 LYS B CA 1
ATOM 3650 C C . LYS B 1 228 ? 28.263 34.441 6.370 1.00 45.75 1228 LYS B C 1
ATOM 3651 O O . LYS B 1 228 ? 27.203 34.531 6.992 1.00 44.04 1228 LYS B O 1
ATOM 3657 N N . LEU B 1 229 ? 29.049 33.371 6.437 1.00 38.96 1229 LEU B N 1
ATOM 3658 C CA . LEU B 1 229 ? 28.640 32.166 7.156 1.00 45.07 1229 LEU B CA 1
ATOM 3659 C C . LEU B 1 229 ? 29.268 32.110 8.542 1.00 38.77 1229 LEU B C 1
ATOM 3660 O O . LEU B 1 229 ? 28.999 31.196 9.317 1.00 46.03 1229 LEU B O 1
ATOM 3665 N N . ARG B 1 230 ? 30.110 33.090 8.844 1.00 47.56 1230 ARG B N 1
ATOM 3666 C CA . ARG B 1 230 ? 30.690 33.229 10.176 1.00 51.50 1230 ARG B CA 1
ATOM 3667 C C . ARG B 1 230 ? 30.550 34.674 10.672 1.00 48.81 1230 ARG B C 1
ATOM 3668 O O . ARG B 1 230 ? 30.351 35.596 9.883 1.00 44.95 1230 ARG B O 1
ATOM 3676 N N . GLY B 1 231 ? 30.613 34.863 11.983 1.00 51.29 1231 GLY B N 1
ATOM 3677 C CA . GLY B 1 231 ? 30.297 36.154 12.570 1.00 52.76 1231 GLY B CA 1
ATOM 3678 C C . GLY B 1 231 ? 31.235 37.270 12.156 1.00 61.26 1231 GLY B C 1
ATOM 3679 O O . GLY B 1 231 ? 32.359 37.016 11.710 1.00 54.25 1231 GLY B O 1
ATOM 3680 N N . PHE B 1 232 ? 30.767 38.508 12.303 1.00 58.70 1232 PHE B N 1
ATOM 3681 C CA . PHE B 1 232 ? 31.580 39.687 12.008 1.00 68.19 1232 PHE B CA 1
ATOM 3682 C C . PHE B 1 232 ? 31.120 40.904 12.813 1.00 72.74 1232 PHE B C 1
ATOM 3683 O O . PHE B 1 232 ? 31.616 42.017 12.620 1.00 77.05 1232 PHE B O 1
#

Nearest PDB structures (foldseek):
  3tif-assembly1_B  TM=1.004E+00  e=2.821E-49  Methanocaldococcus jannaschii DSM 2661
  1l2t-assembly1_B  TM=1.003E+00  e=2.653E-46  Methanocaldococcus jannaschii
  1f3o-assembly1_A-2  TM=9.179E-01  e=6.730E-40  Methanocaldococcus jannaschii
  7z16-assembly1_J  TM=9.326E-01  e=3.031E-21  Escherichia coli
  7z19-assembly1_I  TM=8.892E-01  e=3.214E-21  Escherichia coli